Protein AF-0000000083920169 (afdb_homodimer)

Nearest PDB structures (foldseek):
  3w03-assembly1_B  TM=8.739E-01  e=5.367E-19  Homo sapiens
  2qm4-assembly1_A  TM=8.539E-01  e=1.440E-18  Homo sapiens
  3sr2-assembly5_G  TM=8.152E-01  e=1.058E-16  Homo sapiens
  7lt3-assembly1_H  TM=7.538E-01  e=5.269E-17  Homo sapiens
  8ezb-assembly1_I  TM=7.213E-01  e=1.964E-17  Homo sapiens

Secondary structure (DSSP, 8-state):
-HHHHHHHHHHTSPPEEEEETTEEEEEEEEE-SS-EEEEEE-SS-EEEEEE-HHHHHHHHHHH-TT----HHHHHHHHHHHHHHHHSS--S---TT-EEEEEE-TTS-EEEEEEEEETTEEEEEEEEEEEPPHHHHIIIIIHHHHHHHHHHHHHHHHHHHHHHHHHHHHHHHHHTT---SSGGG------HHHHHHHHHHHHHHSTT---HHHHT---S------/-HHHHHHHHHHTSPPEEEEETTEEEEEEEEE-SS-EEEEEE-SS-EEEEEE-HHHHHHHHHHH-TT----HHHHHHHHHHHHHHHHSS--S---TT-EEEEEE-TTS-EEEEEEEEETTEEEEEEEEEEEPPHHHHIIIIIHHHHHHHHHHHHHHHHHHHHHHHHHHHHHHHHHTT---SSGGG------HH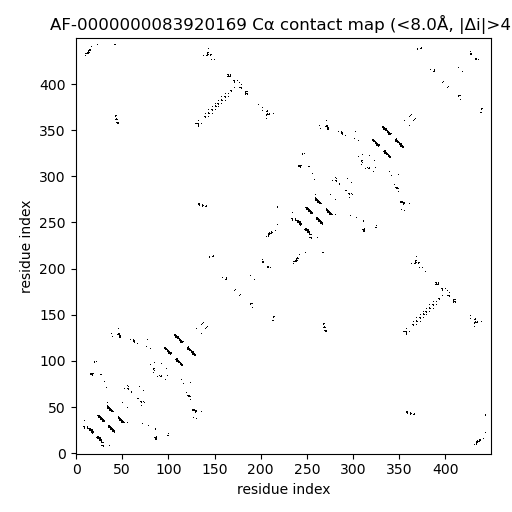HHHHHHHHHHHHSTT---HHHHT---S------

Organism: Seriola dumerili (NCBI:txid41447)

Radius of gyration: 27.55 Å; Cα contacts (8 Å, |Δi|>4): 681; chains: 2; bounding box: 79×79×53 Å

InterPro domains:
  IPR015381 XLF-like, N-terminal [PF09302] (14-129)
  IPR038051 XRCC4-like, N-terminal domain superfamily [G3DSA:2.170.210.10] (5-144)
  IPR052287 Non-homologous end-joining factor [PTHR32235] (10-206)
  IPR053829 XLF-like, coiled-coil region [PF21928] (134-180)

Foldseek 3Di:
DVVVVVLVQQQPWDWAWAAAQNDIWTKTKGDDQQKIKIWIDPPVFIWIDIDGQVRQVVQQCVQPVPDDDHSNLLRVVVCVQCCCRNRNDPPPSPPFKHKHWDQDPVRWIKIKIWGDDPRHIGIDMDTIDTDDPVSCCSRPVVVVLVVLLVVVVVVVVVLVVLQVVLVVVVVCVVVPHDDPDPVPDDDRDDPVVVVVVVVVVQVPPPPRPPPVSSVDDDPDPPPPD/DVVVVVLVQQQPWDWAWAAAPNDIWTKTKGDDQQKIKIWIDPPVFIWIDIDGQVRQVVQQCVQPVPDDDHSNLLRVVVCVQCVCRNRNPPPPSPPFKHKHWDQDPVRWIKIKIWGDDPRHIGIDMDTIDTDDPVSCCVRPVVVVLVVLLVVVVVVVVVLVVLQVVLVVVVVCVVVPHDDPDPVPDDDRDDPVVVVVVVVVVQVPPPPRPPPVSSVDDDPDPPPPD

Sequence (450 aa):
MVILQQGALLDSRPWLPVSISGCRLLAKIWFGDSAYHILLTDMTCVWEERMDSAAIQSRAQELNRRLRAPVKAFFSHLCAVVQPCLSGGGERADDEAQISLTRQEDGDISMRLKSELAGLPFYWEFHCTPASVTLVCAQLVRPLLAMSRLLQRQVEQLGGLLVRKDAEIQDYRENGATLSRERLQTDVFEEQTYREDFMAKVRGQQHTHTPQLCFYRPLCSIPDRMVILQQGALLDSRPWLPVSISGCRLLAKIWFGDSAYHILLTDMTCVWEERMDSAAIQSRAQELNRRLRAPVKAFFSHLCAVVQPCLSGGGERADDEAQISLTRQEDGDISMRLKSELAGLPFYWEFHCTPASVTLVCAQLVRPLLAMSRLLQRQVEQLGGLLVRKDAEIQDYRENGATLSRERLQTDVFEEQTYREDFMAKVRGQQHTHTPQLCFYRPLCSIPDR

pLDDT: mean 85.24, std 17.62, range [20.8, 98.12]

Structure (mmCIF, N/CA/C/O backbone):
data_AF-0000000083920169-model_v1
#
loop_
_entity.id
_entity.type
_entity.pdbx_description
1 polymer 'Non-homologous end-joining factor 1'
#
loop_
_atom_site.group_PDB
_atom_site.id
_atom_site.type_symbol
_atom_site.label_atom_id
_atom_site.label_alt_id
_atom_site.label_comp_id
_atom_site.label_asym_id
_atom_site.label_entity_id
_atom_site.label_seq_id
_atom_site.pdbx_PDB_ins_code
_atom_site.Cartn_x
_atom_site.Cartn_y
_atom_site.Cartn_z
_atom_site.occupancy
_atom_site.B_iso_or_equiv
_atom_site.auth_seq_id
_atom_site.auth_comp_id
_atom_site.auth_asym_id
_atom_site.auth_atom_id
_atom_site.pdbx_PDB_model_num
ATOM 1 N N . MET A 1 1 ? 8.664 19.703 -8.305 1 30.56 1 MET A N 1
ATOM 2 C CA . MET A 1 1 ? 9.477 18.969 -9.281 1 30.56 1 MET A CA 1
ATOM 3 C C . MET A 1 1 ? 10.57 18.172 -8.586 1 30.56 1 MET A C 1
ATOM 5 O O . MET A 1 1 ? 10.875 17.047 -8.984 1 30.56 1 MET A O 1
ATOM 9 N N . VAL A 1 2 ? 11.242 18.844 -7.523 1 34.78 2 VAL A N 1
ATOM 10 C CA . VAL A 1 2 ? 12.383 18.297 -6.801 1 34.78 2 VAL A CA 1
ATOM 11 C C . VAL A 1 2 ? 11.961 17.062 -6.016 1 34.78 2 VAL A C 1
ATOM 13 O O . VAL A 1 2 ? 12.758 16.125 -5.824 1 34.78 2 VAL A O 1
ATOM 16 N N . ILE A 1 3 ? 10.711 17.062 -5.496 1 39.69 3 ILE A N 1
ATOM 17 C CA . ILE A 1 3 ? 10.234 16.031 -4.586 1 39.69 3 ILE A CA 1
ATOM 18 C C . ILE A 1 3 ? 10.039 14.719 -5.344 1 39.69 3 ILE A C 1
ATOM 20 O O . ILE A 1 3 ? 10.375 13.641 -4.84 1 39.69 3 ILE A O 1
ATOM 24 N N . LEU A 1 4 ? 9.469 14.891 -6.59 1 42.78 4 LEU A N 1
ATOM 25 C CA . LEU A 1 4 ? 9.172 13.727 -7.41 1 42.78 4 LEU A CA 1
ATOM 26 C C . LEU A 1 4 ? 10.445 12.969 -7.766 1 42.78 4 LEU A C 1
ATOM 28 O O . LEU A 1 4 ? 10.438 11.734 -7.828 1 42.78 4 LEU A O 1
ATOM 32 N N . GLN A 1 5 ? 11.508 13.789 -8.055 1 45.69 5 GLN A N 1
ATOM 33 C CA . GLN A 1 5 ? 12.75 13.211 -8.539 1 45.69 5 GLN A CA 1
ATOM 34 C C . GLN A 1 5 ? 13.422 12.359 -7.461 1 45.69 5 GLN A C 1
ATOM 36 O O . GLN A 1 5 ? 14.016 11.328 -7.762 1 45.69 5 GLN A O 1
ATOM 41 N N . GLN A 1 6 ? 13.445 12.898 -6.301 1 51.97 6 GLN A N 1
ATOM 42 C CA . GLN A 1 6 ? 14.289 12.32 -5.266 1 51.97 6 GLN A CA 1
ATOM 43 C C . GLN A 1 6 ? 13.703 11.008 -4.75 1 51.97 6 GLN A C 1
ATOM 45 O O . GLN A 1 6 ? 14.438 10.094 -4.387 1 51.97 6 GLN A O 1
ATOM 50 N N . GLY A 1 7 ? 12.367 10.828 -4.887 1 61.62 7 GLY A N 1
ATOM 51 C CA . GLY A 1 7 ? 11.812 9.516 -4.609 1 61.62 7 GLY A CA 1
ATOM 52 C C . GLY A 1 7 ? 12.234 8.461 -5.621 1 61.62 7 GLY A C 1
ATOM 53 O O . GLY A 1 7 ? 12.289 7.273 -5.301 1 61.62 7 GLY A O 1
ATOM 54 N N . ALA A 1 8 ? 12.734 9.062 -6.715 1 70.12 8 ALA A N 1
ATOM 55 C CA . ALA A 1 8 ? 13.102 8.18 -7.82 1 70.12 8 ALA A CA 1
ATOM 56 C C . ALA A 1 8 ? 14.375 7.402 -7.5 1 70.12 8 ALA A C 1
ATOM 58 O O . ALA A 1 8 ? 14.531 6.246 -7.902 1 70.12 8 ALA A O 1
ATOM 59 N N . LEU A 1 9 ? 15.242 8.055 -6.672 1 79.81 9 LEU A N 1
ATOM 60 C CA . LEU A 1 9 ? 16.5 7.41 -6.336 1 79.81 9 LEU A CA 1
ATOM 61 C C . LEU A 1 9 ? 16.266 6.191 -5.449 1 79.81 9 LEU A C 1
ATOM 63 O O . LEU A 1 9 ? 17 5.199 -5.543 1 79.81 9 LEU A O 1
ATOM 67 N N . LEU A 1 10 ? 15.258 6.277 -4.668 1 87.19 10 LEU A N 1
ATOM 68 C CA . LEU A 1 10 ? 14.93 5.188 -3.758 1 87.19 10 LEU A CA 1
ATOM 69 C C . LEU A 1 10 ? 14.211 4.059 -4.492 1 87.19 10 LEU A C 1
ATOM 71 O O . LEU A 1 10 ? 14.156 2.93 -4.004 1 87.19 10 LEU A O 1
ATOM 75 N N . ASP A 1 11 ? 13.672 4.375 -5.691 1 82.69 11 ASP A N 1
ATOM 76 C CA . ASP A 1 11 ? 12.828 3.434 -6.422 1 82.69 11 ASP A CA 1
ATOM 77 C C . ASP A 1 11 ? 13.609 2.172 -6.793 1 82.69 11 ASP A C 1
ATOM 79 O O . ASP A 1 11 ? 13.039 1.078 -6.84 1 82.69 11 ASP A O 1
ATOM 83 N N . SER A 1 12 ? 14.891 2.316 -6.977 1 80.06 12 SER A N 1
ATOM 84 C CA . SER A 1 12 ? 15.688 1.185 -7.441 1 80.06 12 SER A CA 1
ATOM 85 C C . SER A 1 12 ? 16.25 0.38 -6.27 1 80.06 12 SER A C 1
ATOM 87 O O . SER A 1 12 ? 16.891 -0.645 -6.469 1 80.06 12 SER A O 1
ATOM 89 N N . ARG A 1 13 ? 16 0.855 -5.109 1 84.94 13 ARG A N 1
ATOM 90 C CA . ARG A 1 13 ? 16.531 0.176 -3.93 1 84.94 13 ARG A CA 1
ATOM 91 C C . ARG A 1 13 ? 15.469 -0.708 -3.287 1 84.94 13 ARG A C 1
ATOM 93 O O . ARG A 1 13 ? 14.297 -0.331 -3.221 1 84.94 13 ARG A O 1
ATOM 100 N N . PRO A 1 14 ? 15.867 -1.904 -2.836 1 84.81 14 PRO A N 1
ATOM 101 C CA . PRO A 1 14 ? 14.914 -2.807 -2.193 1 84.81 14 PRO A CA 1
ATOM 102 C C . PRO A 1 14 ? 14.664 -2.459 -0.727 1 84.81 14 PRO A C 1
ATOM 104 O O . PRO A 1 14 ? 15.492 -1.794 -0.099 1 84.81 14 PRO A O 1
ATOM 107 N N . TRP A 1 15 ? 13.484 -2.842 -0.281 1 89.31 15 TRP A N 1
ATOM 108 C CA . TRP A 1 15 ? 13.258 -2.84 1.16 1 89.31 15 TRP A CA 1
ATOM 109 C C . TRP A 1 15 ? 13.969 -4.008 1.828 1 89.31 15 TRP A C 1
ATOM 111 O O . TRP A 1 15 ? 13.852 -5.156 1.387 1 89.31 15 TRP A O 1
ATOM 121 N N . LEU A 1 16 ? 14.703 -3.756 2.848 1 87.88 16 LEU A N 1
ATOM 122 C CA . LEU A 1 16 ? 15.422 -4.801 3.564 1 87.88 16 LEU A CA 1
ATOM 123 C C . LEU A 1 16 ? 15.016 -4.832 5.035 1 87.88 16 LEU A C 1
ATOM 125 O O . LEU A 1 16 ? 14.836 -3.781 5.652 1 87.88 16 LEU A O 1
ATOM 129 N N . PRO A 1 17 ? 14.859 -6.039 5.52 1 88.44 17 PRO A N 1
ATOM 130 C CA . PRO A 1 17 ? 14.555 -6.141 6.949 1 88.44 17 PRO A CA 1
ATOM 131 C C . PRO A 1 17 ? 15.719 -5.699 7.832 1 88.44 17 PRO A C 1
ATOM 133 O O . PRO A 1 17 ? 16.875 -6.008 7.535 1 88.44 17 PRO A O 1
ATOM 136 N N . VAL A 1 18 ? 15.375 -4.965 8.828 1 88 18 VAL A N 1
ATOM 137 C CA . VAL A 1 18 ? 16.391 -4.516 9.781 1 88 18 VAL A CA 1
ATOM 138 C C . VAL A 1 18 ? 15.875 -4.703 11.211 1 88 18 VAL A C 1
ATOM 140 O O . VAL A 1 18 ? 14.695 -4.484 11.484 1 88 18 VAL A O 1
ATOM 143 N N . SER A 1 19 ? 16.734 -5.211 12.039 1 88.19 19 SER A N 1
ATOM 144 C CA . SER A 1 19 ? 16.438 -5.344 13.461 1 88.19 19 SER A CA 1
ATOM 145 C C . SER A 1 19 ? 17.422 -4.555 14.305 1 88.19 19 SER A C 1
ATOM 147 O O . SER A 1 19 ? 18.594 -4.93 14.406 1 88.19 19 SER A O 1
ATOM 149 N N . ILE A 1 20 ? 16.984 -3.459 14.836 1 88.81 20 ILE A N 1
ATOM 150 C CA . ILE A 1 20 ? 17.828 -2.578 15.641 1 88.81 20 ILE A CA 1
ATOM 151 C C . ILE A 1 20 ? 17.156 -2.326 17 1 88.81 20 ILE A C 1
ATOM 153 O O . ILE A 1 20 ? 16 -1.906 17.062 1 88.81 20 ILE A O 1
ATOM 157 N N . SER A 1 21 ? 17.938 -2.611 18.109 1 89.44 21 SER A N 1
ATOM 158 C CA . SER A 1 21 ? 17.453 -2.373 19.469 1 89.44 21 SER A CA 1
ATOM 159 C C . SER A 1 21 ? 16.125 -3.082 19.719 1 89.44 21 SER A C 1
ATOM 161 O O . SER A 1 21 ? 15.219 -2.514 20.312 1 89.44 21 SER A O 1
ATOM 163 N N . GLY A 1 22 ? 15.945 -4.238 19.109 1 84.62 22 GLY A N 1
ATOM 164 C CA . GLY A 1 22 ? 14.742 -5.023 19.312 1 84.62 22 GLY A CA 1
ATOM 165 C C . GLY A 1 22 ? 13.586 -4.582 18.422 1 84.62 22 GLY A C 1
ATOM 166 O O . GLY A 1 22 ? 12.492 -5.137 18.5 1 84.62 22 GLY A O 1
ATOM 167 N N . CYS A 1 23 ? 13.844 -3.57 17.641 1 86.62 23 CYS A N 1
ATOM 168 C CA . CYS A 1 23 ? 12.805 -3.086 16.734 1 86.62 23 CYS A CA 1
ATOM 169 C C . CYS A 1 23 ? 12.945 -3.715 15.359 1 86.62 23 CYS A C 1
ATOM 171 O O . CYS A 1 23 ? 14.031 -3.688 14.773 1 86.62 23 CYS A O 1
ATOM 173 N N . ARG A 1 24 ? 11.875 -4.262 14.93 1 87.88 24 ARG A N 1
ATOM 174 C CA . ARG A 1 24 ? 11.859 -4.832 13.586 1 87.88 24 ARG A CA 1
ATOM 175 C C . ARG A 1 24 ? 11.266 -3.85 12.578 1 87.88 24 ARG A C 1
ATOM 177 O O . ARG A 1 24 ? 10.102 -3.457 12.703 1 87.88 24 ARG A O 1
ATOM 184 N N . LEU A 1 25 ? 12.094 -3.494 11.586 1 91.31 25 LEU A N 1
ATOM 185 C CA . LEU A 1 25 ? 11.695 -2.514 10.578 1 91.31 25 LEU A CA 1
ATOM 186 C C . LEU A 1 25 ? 12.148 -2.949 9.188 1 91.31 25 LEU A C 1
ATOM 188 O O . LEU A 1 25 ? 12.898 -3.914 9.047 1 91.31 25 LEU A O 1
ATOM 192 N N . LEU A 1 26 ? 11.531 -2.322 8.227 1 91.69 26 LEU A N 1
ATOM 193 C CA . LEU A 1 26 ? 12.094 -2.334 6.879 1 91.69 26 LEU A CA 1
ATOM 194 C C . LEU A 1 26 ? 12.82 -1.026 6.578 1 91.69 26 LEU A C 1
ATOM 196 O O . LEU A 1 26 ? 12.359 0.047 6.98 1 91.69 26 LEU A O 1
ATOM 200 N N . ALA A 1 27 ? 13.93 -1.192 5.883 1 92.38 27 ALA A N 1
ATOM 201 C CA . ALA A 1 27 ? 14.703 -0.008 5.527 1 92.38 27 ALA A CA 1
ATOM 202 C C . ALA A 1 27 ? 15.078 -0.018 4.047 1 92.38 27 ALA A C 1
ATOM 204 O O . ALA A 1 27 ? 15.273 -1.083 3.457 1 92.38 27 ALA A O 1
ATOM 205 N N . LYS A 1 28 ? 15.031 1.109 3.541 1 90.94 28 LYS A N 1
ATOM 206 C CA . LYS A 1 28 ? 15.531 1.391 2.197 1 90.94 28 LYS A CA 1
ATOM 207 C C . LYS A 1 28 ? 16.438 2.617 2.189 1 90.94 28 LYS A C 1
ATOM 209 O O . LYS A 1 28 ? 16.109 3.639 2.799 1 90.94 28 LYS A O 1
ATOM 214 N N . ILE A 1 29 ? 17.688 2.418 1.521 1 92.31 29 ILE A N 1
ATOM 215 C CA . ILE A 1 29 ? 18.594 3.551 1.599 1 92.31 29 ILE A CA 1
ATOM 216 C C . ILE A 1 29 ? 19.297 3.742 0.255 1 92.31 29 ILE A C 1
ATOM 218 O O . ILE A 1 29 ? 19.688 2.77 -0.396 1 92.31 29 ILE A O 1
ATOM 222 N N . TRP A 1 30 ? 19.453 4.969 -0.125 1 92.75 30 TRP A N 1
ATOM 223 C CA . TRP A 1 30 ? 20.234 5.375 -1.281 1 92.75 30 TRP A CA 1
ATOM 224 C C . TRP A 1 30 ? 21.406 6.262 -0.856 1 92.75 30 TRP A C 1
ATOM 226 O O . TRP A 1 30 ? 21.234 7.211 -0.092 1 92.75 30 TRP A O 1
ATOM 236 N N . PHE A 1 31 ? 22.625 5.828 -1.361 1 93 31 PHE A N 1
ATOM 237 C CA . PHE A 1 31 ? 23.812 6.641 -1.141 1 93 31 PHE A CA 1
ATOM 238 C C . PHE A 1 31 ? 24.312 7.25 -2.447 1 93 31 PHE A C 1
ATOM 240 O O . PHE A 1 31 ? 24.484 6.539 -3.439 1 93 31 PHE A O 1
ATOM 247 N N . GLY A 1 32 ? 24.453 8.492 -2.41 1 92.25 32 GLY A N 1
ATOM 248 C CA . GLY A 1 32 ? 25.078 9.18 -3.52 1 92.25 32 GLY A CA 1
ATOM 249 C C . GLY A 1 32 ? 26.516 9.602 -3.215 1 92.25 32 GLY A C 1
ATOM 250 O O . GLY A 1 32 ? 27.234 8.914 -2.492 1 92.25 32 GLY A O 1
ATOM 251 N N . ASP A 1 33 ? 27.141 10.656 -3.902 1 91.31 33 ASP A N 1
ATOM 252 C CA . ASP A 1 33 ? 28.516 11.109 -3.668 1 91.31 33 ASP A CA 1
ATOM 253 C C . ASP A 1 33 ? 28.672 11.695 -2.268 1 91.31 33 ASP A C 1
ATOM 255 O O . ASP A 1 33 ? 29.578 11.336 -1.531 1 91.31 33 ASP A O 1
ATOM 259 N N . SER A 1 34 ? 27.859 12.289 -1.639 1 95 34 SER A N 1
ATOM 260 C CA . SER A 1 34 ? 27.797 12.828 -0.283 1 95 34 SER A CA 1
ATOM 261 C C . SER A 1 34 ? 26.375 13.234 0.084 1 95 34 SER A C 1
ATOM 263 O O . SER A 1 34 ? 26.141 14.352 0.556 1 95 34 SER A O 1
ATOM 265 N N . ALA A 1 35 ? 25.578 12.391 -0.205 1 96.25 35 ALA A N 1
ATOM 266 C CA . ALA A 1 35 ? 24.156 12.531 0.091 1 96.25 35 ALA A CA 1
ATOM 267 C C . ALA A 1 35 ? 23.5 11.172 0.33 1 96.25 35 ALA A C 1
ATOM 269 O O . ALA A 1 35 ? 23.969 10.156 -0.187 1 96.25 35 ALA A O 1
ATOM 270 N N . TYR A 1 36 ? 22.531 11.227 1.136 1 95.62 36 TYR A N 1
ATOM 271 C CA . TYR A 1 36 ? 21.812 9.977 1.272 1 95.62 36 TYR A CA 1
ATOM 272 C C . TYR A 1 36 ? 20.328 10.227 1.502 1 95.62 36 TYR A C 1
ATOM 274 O O . TYR A 1 36 ? 19.922 11.352 1.811 1 95.62 36 TYR A O 1
ATOM 282 N N . HIS A 1 37 ? 19.547 9.219 1.219 1 95.56 37 HIS A N 1
ATOM 283 C CA . HIS A 1 37 ? 18.109 9.164 1.475 1 95.56 37 HIS A CA 1
ATOM 284 C C . HIS A 1 37 ? 17.719 7.828 2.096 1 95.56 37 HIS A C 1
ATOM 286 O O . HIS A 1 37 ? 17.922 6.77 1.494 1 95.56 37 HIS A O 1
ATOM 292 N N . ILE A 1 38 ? 17.281 7.914 3.332 1 95.44 38 ILE A N 1
ATOM 293 C CA . ILE A 1 38 ? 16.906 6.68 4.02 1 95.44 38 ILE A CA 1
ATOM 294 C C . ILE A 1 38 ? 15.414 6.691 4.34 1 95.44 38 ILE A C 1
ATOM 296 O O . ILE A 1 38 ? 14.859 7.73 4.707 1 95.44 38 ILE A O 1
ATOM 300 N N . LEU A 1 39 ? 14.766 5.582 4.125 1 95.19 39 LEU A N 1
ATOM 301 C CA . LEU A 1 39 ? 13.359 5.355 4.465 1 95.19 39 LEU A CA 1
ATOM 302 C C . LEU A 1 39 ? 13.219 4.168 5.41 1 95.19 39 LEU A C 1
ATOM 304 O O . LEU A 1 39 ? 13.867 3.137 5.223 1 95.19 39 LEU A O 1
ATOM 308 N N . LEU A 1 40 ? 12.43 4.34 6.445 1 95 40 LEU A N 1
ATOM 309 C CA . LEU A 1 40 ? 12.156 3.301 7.43 1 95 40 LEU A CA 1
ATOM 310 C C . LEU A 1 40 ? 10.656 3.084 7.586 1 95 40 LEU A C 1
ATOM 312 O O . LEU A 1 40 ? 9.875 4.035 7.508 1 95 40 LEU A O 1
ATOM 316 N N . THR A 1 41 ? 10.242 1.807 7.816 1 94.5 41 THR A N 1
ATOM 317 C CA . THR A 1 41 ? 8.828 1.584 8.094 1 94.5 41 THR A CA 1
ATOM 318 C C . THR A 1 41 ? 8.633 0.346 8.961 1 94.5 41 THR A C 1
ATOM 320 O O . THR A 1 41 ? 9.336 -0.654 8.797 1 94.5 41 THR A O 1
ATOM 323 N N . ASP A 1 42 ? 7.789 0.459 9.875 1 91.62 42 ASP A N 1
ATOM 324 C CA . ASP A 1 42 ? 7.285 -0.705 10.602 1 91.62 42 ASP A CA 1
ATOM 325 C C . ASP A 1 42 ? 5.883 -1.08 10.133 1 91.62 42 ASP A C 1
ATOM 327 O O . ASP A 1 42 ? 5.184 -1.849 10.797 1 91.62 42 ASP A O 1
ATOM 331 N N . MET A 1 43 ? 5.398 -0.466 9.141 1 90.38 43 MET A N 1
ATOM 332 C CA . MET A 1 43 ? 4.113 -0.668 8.469 1 90.38 43 MET A CA 1
ATOM 333 C C . MET A 1 43 ? 3.004 0.092 9.18 1 90.38 43 MET A C 1
ATOM 335 O O . MET A 1 43 ? 1.877 0.163 8.688 1 90.38 43 MET A O 1
ATOM 339 N N . THR A 1 44 ? 3.244 0.661 10.273 1 92.56 44 THR A N 1
ATOM 340 C CA . THR A 1 44 ? 2.309 1.554 10.945 1 92.56 44 THR A CA 1
ATOM 341 C C . THR A 1 44 ? 2.555 3.004 10.539 1 92.56 44 THR A C 1
ATOM 343 O O . THR A 1 44 ? 1.608 3.777 10.375 1 92.56 44 THR A O 1
ATOM 346 N N . CYS A 1 45 ? 3.787 3.279 10.391 1 95.19 45 CYS A N 1
ATOM 347 C CA . CYS A 1 45 ? 4.227 4.586 9.906 1 95.19 45 CYS A CA 1
ATOM 348 C C . CYS A 1 45 ? 5.473 4.457 9.039 1 95.19 45 CYS A C 1
ATOM 350 O O . CYS A 1 45 ? 6.055 3.375 8.938 1 95.19 45 CYS A O 1
ATOM 352 N N . VAL A 1 46 ? 5.801 5.539 8.359 1 96.56 46 VAL A N 1
ATOM 353 C CA . VAL A 1 46 ? 6.977 5.602 7.504 1 96.56 46 VAL A CA 1
ATOM 354 C C . VAL A 1 46 ? 7.793 6.852 7.84 1 96.56 46 VAL A C 1
ATOM 356 O O . VAL A 1 46 ? 7.242 7.945 7.957 1 96.56 46 VAL A O 1
ATOM 359 N N . TRP A 1 47 ? 9.062 6.641 8.008 1 97.75 47 TRP A N 1
ATOM 360 C CA . TRP A 1 47 ? 9.938 7.758 8.328 1 97.75 47 TRP A CA 1
ATOM 361 C C . TRP A 1 47 ? 11.008 7.938 7.25 1 97.75 47 TRP A C 1
ATOM 363 O O . TRP A 1 47 ? 11.328 6.996 6.52 1 97.75 47 TRP A O 1
ATOM 373 N N . GLU A 1 48 ? 11.5 9.164 7.219 1 97 48 GLU A N 1
ATOM 374 C CA . GLU A 1 48 ? 12.516 9.438 6.203 1 97 48 GLU A CA 1
ATOM 375 C C . GLU A 1 48 ? 13.539 10.453 6.699 1 97 48 GLU A C 1
ATOM 377 O O . GLU A 1 48 ? 13.258 11.234 7.613 1 97 48 GLU A O 1
ATOM 382 N N . GLU A 1 49 ? 14.688 10.383 6.188 1 97.56 49 GLU A N 1
ATOM 383 C CA . GLU A 1 49 ? 15.68 11.453 6.277 1 97.56 49 GLU A CA 1
ATOM 384 C C . GLU A 1 49 ? 16.453 11.602 4.973 1 97.56 49 GLU A C 1
ATOM 386 O O . GLU A 1 49 ? 16.891 10.609 4.387 1 97.56 49 GLU A O 1
ATOM 391 N N . ARG A 1 50 ? 16.594 12.797 4.609 1 96.25 50 ARG A N 1
ATOM 392 C CA . ARG A 1 50 ? 17.391 13.141 3.445 1 96.25 50 ARG A CA 1
ATOM 393 C C . ARG A 1 50 ? 18.484 14.148 3.814 1 96.25 50 ARG A C 1
ATOM 395 O O . ARG A 1 50 ? 18.219 15.125 4.523 1 96.25 50 ARG A O 1
ATOM 402 N N . MET A 1 51 ? 19.672 13.852 3.373 1 96.75 51 MET A N 1
ATOM 403 C CA . MET A 1 51 ? 20.781 14.734 3.682 1 96.75 51 MET A CA 1
ATOM 404 C C . MET A 1 51 ? 21.609 15.016 2.436 1 96.75 51 MET A C 1
ATOM 406 O O . MET A 1 51 ? 21.844 14.117 1.618 1 96.75 51 MET A O 1
ATOM 410 N N . ASP A 1 52 ? 21.984 16.266 2.307 1 96.19 52 ASP A N 1
ATOM 411 C CA . ASP A 1 52 ? 22.922 16.641 1.261 1 96.19 52 ASP A CA 1
ATOM 412 C C . ASP A 1 52 ? 24.312 16.891 1.844 1 96.19 52 ASP A C 1
ATOM 414 O O . ASP A 1 52 ? 24.516 16.766 3.053 1 96.19 52 ASP A O 1
ATOM 418 N N . SER A 1 53 ? 25.203 17.281 1.013 1 96.81 53 SER A N 1
ATOM 419 C CA . SER A 1 53 ? 26.609 17.406 1.395 1 96.81 53 SER A CA 1
ATOM 420 C C . SER A 1 53 ? 26.781 18.438 2.504 1 96.81 53 SER A C 1
ATOM 422 O O . SER A 1 53 ? 27.516 18.203 3.469 1 96.81 53 SER A O 1
ATOM 424 N N . ALA A 1 54 ? 26.172 19.531 2.381 1 97 54 ALA A N 1
ATOM 425 C CA . ALA A 1 54 ? 26.297 20.609 3.371 1 97 54 ALA A CA 1
ATOM 426 C C . ALA A 1 54 ? 25.766 20.156 4.727 1 97 54 ALA A C 1
ATOM 428 O O . ALA A 1 54 ? 26.391 20.391 5.762 1 97 54 ALA A O 1
ATOM 429 N N . ALA A 1 55 ? 24.609 19.562 4.695 1 97.5 55 ALA A N 1
ATOM 430 C CA . ALA A 1 55 ? 23.984 19.094 5.93 1 97.5 55 ALA A CA 1
ATOM 431 C C . ALA A 1 55 ? 24.828 18 6.578 1 97.5 55 ALA A C 1
ATOM 433 O O . ALA A 1 55 ? 24.953 17.953 7.805 1 97.5 55 ALA A O 1
ATOM 434 N N . ILE A 1 56 ? 25.375 17.109 5.777 1 97.44 56 ILE A N 1
ATOM 435 C CA . ILE A 1 56 ? 26.219 16.031 6.281 1 97.44 56 ILE A CA 1
ATOM 436 C C . ILE A 1 56 ? 27.469 16.609 6.941 1 97.44 56 ILE A C 1
ATOM 438 O O . ILE A 1 56 ? 27.859 16.188 8.031 1 97.44 56 ILE A O 1
ATOM 442 N N . GLN A 1 57 ? 28.094 17.531 6.305 1 95.69 57 GLN A N 1
ATOM 443 C CA . GLN A 1 57 ? 29.297 18.172 6.855 1 95.69 57 GLN A CA 1
ATOM 444 C C . GLN A 1 57 ? 29 18.828 8.195 1 95.69 57 GLN A C 1
ATOM 446 O O . GLN A 1 57 ? 29.75 18.656 9.156 1 95.69 57 GLN A O 1
ATOM 451 N N . SER A 1 58 ? 27.906 19.594 8.234 1 96.75 58 SER A N 1
ATOM 452 C CA . SER A 1 58 ? 27.531 20.297 9.453 1 96.75 58 SER A CA 1
ATOM 453 C C . SER A 1 58 ? 27.281 19.328 10.602 1 96.75 58 SER A C 1
ATOM 455 O O . SER A 1 58 ? 27.797 19.516 11.703 1 96.75 58 SER A O 1
ATOM 457 N N . ARG A 1 59 ? 26.547 18.25 10.336 1 97.44 59 ARG A N 1
ATOM 458 C CA . ARG A 1 59 ? 26.234 17.281 11.383 1 97.44 59 ARG A CA 1
ATOM 459 C C . ARG A 1 59 ? 27.484 16.5 11.797 1 97.44 59 ARG A C 1
ATOM 461 O O . ARG A 1 59 ? 27.672 16.219 12.984 1 97.44 59 ARG A O 1
ATOM 468 N N . ALA A 1 60 ? 28.281 16.109 10.859 1 95.31 60 ALA A N 1
ATOM 469 C CA . ALA A 1 60 ? 29.516 15.383 11.164 1 95.31 60 ALA A CA 1
ATOM 470 C C . ALA A 1 60 ? 30.406 16.203 12.109 1 95.31 60 ALA A C 1
ATOM 472 O O . ALA A 1 60 ? 30.953 15.656 13.07 1 95.31 60 ALA A O 1
ATOM 473 N N . GLN A 1 61 ? 30.484 17.438 11.812 1 94.25 61 GLN A N 1
ATOM 474 C CA . GLN A 1 61 ? 31.328 18.297 12.633 1 94.25 61 GLN A CA 1
ATOM 475 C C . GLN A 1 61 ? 30.719 18.5 14.016 1 94.25 61 GLN A C 1
ATOM 477 O O . GLN A 1 61 ? 31.438 18.531 15.023 1 94.25 61 GLN A O 1
ATOM 482 N N . GLU A 1 62 ? 29.469 18.688 14.117 1 96.25 62 GLU A N 1
ATOM 483 C CA . GLU A 1 62 ? 28.781 18.891 15.383 1 96.25 62 GLU A CA 1
ATOM 484 C C . GLU A 1 62 ? 28.922 17.656 16.281 1 96.25 62 GLU A C 1
ATOM 486 O O . GLU A 1 62 ? 29.141 17.797 17.484 1 96.25 62 GLU A O 1
ATOM 491 N N . LEU A 1 63 ? 28.781 16.453 15.719 1 96.88 63 LEU A N 1
ATOM 492 C CA . LEU A 1 63 ? 28.781 15.203 16.484 1 96.88 63 LEU A CA 1
ATOM 493 C C . LEU A 1 63 ? 30.203 14.75 16.766 1 96.88 63 LEU A C 1
ATOM 495 O O . LEU A 1 63 ? 30.438 13.945 17.656 1 96.88 63 LEU A O 1
ATOM 499 N N . ASN A 1 64 ? 31.141 15.195 15.859 1 95.62 64 ASN A N 1
ATOM 500 C CA . ASN A 1 64 ? 32.531 14.781 15.961 1 95.62 64 ASN A CA 1
ATOM 501 C C . ASN A 1 64 ? 33.469 15.984 15.977 1 95.62 64 ASN A C 1
ATOM 503 O O . ASN A 1 64 ? 34.281 16.156 15.062 1 95.62 64 ASN A O 1
ATOM 507 N N . ARG A 1 65 ? 33.531 16.656 17.016 1 92.94 65 ARG A N 1
ATOM 508 C CA . ARG A 1 65 ? 34.25 17.922 17.109 1 92.94 65 ARG A CA 1
ATOM 509 C C . ARG A 1 65 ? 35.75 17.719 17.016 1 92.94 65 ARG A C 1
ATOM 511 O O . ARG A 1 65 ? 36.469 18.594 16.531 1 92.94 65 ARG A O 1
ATOM 518 N N . ARG A 1 66 ? 36.25 16.609 17.422 1 92.62 66 ARG A N 1
ATOM 519 C CA . ARG A 1 66 ? 37.688 16.328 17.438 1 92.62 66 ARG A CA 1
ATOM 520 C C . ARG A 1 66 ? 38.156 15.836 16.078 1 92.62 66 ARG A C 1
ATOM 522 O O . ARG A 1 66 ? 39.375 15.766 15.836 1 92.62 66 ARG A O 1
ATOM 529 N N . LEU A 1 67 ? 37.281 15.477 15.211 1 91.31 67 LEU A N 1
ATOM 530 C CA . LEU A 1 67 ? 37.625 14.945 13.891 1 91.31 67 LEU A CA 1
ATOM 531 C C . LEU A 1 67 ? 37.562 16.047 12.828 1 91.31 67 LEU A C 1
ATOM 533 O O . LEU A 1 67 ? 36.594 16.812 12.797 1 91.31 67 LEU A O 1
ATOM 537 N N . ARG A 1 68 ? 38.656 16.234 12.102 1 89.25 68 ARG A N 1
ATOM 538 C CA . ARG A 1 68 ? 38.625 17.141 10.953 1 89.25 68 ARG A CA 1
ATOM 539 C C . ARG A 1 68 ? 38.906 16.375 9.656 1 89.25 68 ARG A C 1
ATOM 541 O O . ARG A 1 68 ? 39.938 15.695 9.539 1 89.25 68 ARG A O 1
ATOM 548 N N . ALA A 1 69 ? 38.031 16.438 8.836 1 89.5 69 ALA A N 1
ATOM 549 C CA . ALA A 1 69 ? 38.125 15.773 7.543 1 89.5 69 ALA A CA 1
ATOM 550 C C . ALA A 1 69 ? 37.156 16.359 6.531 1 89.5 69 ALA A C 1
ATOM 552 O O . ALA A 1 69 ? 36.156 16.969 6.914 1 89.5 69 ALA A O 1
ATOM 553 N N . PRO A 1 70 ? 37.469 16.219 5.285 1 92.19 70 PRO A N 1
ATOM 554 C CA . PRO A 1 70 ? 36.5 16.609 4.277 1 92.19 70 PRO A CA 1
ATOM 555 C C . PRO A 1 70 ? 35.219 15.773 4.344 1 92.19 70 PRO A C 1
ATOM 557 O O . PRO A 1 70 ? 35.25 14.648 4.852 1 92.19 70 PRO A O 1
ATOM 560 N N . VAL A 1 71 ? 34.188 16.312 3.811 1 94.44 71 VAL A N 1
ATOM 561 C CA . VAL A 1 71 ? 32.875 15.664 3.883 1 94.44 71 VAL A CA 1
ATOM 562 C C . VAL A 1 71 ? 32.938 14.305 3.191 1 94.44 71 VAL A C 1
ATOM 564 O O . VAL A 1 71 ? 32.312 13.344 3.646 1 94.44 71 VAL A O 1
ATOM 567 N N . LYS A 1 72 ? 33.656 14.164 2.129 1 94.94 72 LYS A N 1
ATOM 568 C CA . LYS A 1 72 ? 33.719 12.914 1.384 1 94.94 72 LYS A CA 1
ATOM 569 C C . LYS A 1 72 ? 34.312 11.797 2.25 1 94.94 72 LYS A C 1
ATOM 571 O O . LYS A 1 72 ? 33.875 10.648 2.154 1 94.94 72 LYS A O 1
ATOM 576 N N . ALA A 1 73 ? 35.281 12.102 3.002 1 93 73 ALA A N 1
ATOM 577 C CA . ALA A 1 73 ? 35.875 11.117 3.889 1 93 73 ALA A CA 1
ATOM 578 C C . ALA A 1 73 ? 34.906 10.664 4.969 1 93 73 ALA A C 1
ATOM 580 O O . ALA A 1 73 ? 34.75 9.469 5.23 1 93 73 ALA A O 1
ATOM 581 N N . PHE A 1 74 ? 34.25 11.656 5.633 1 93.75 74 PHE A N 1
ATOM 582 C CA . PHE A 1 74 ? 33.219 11.344 6.617 1 93.75 74 PHE A CA 1
ATOM 583 C C . PHE A 1 74 ? 32.156 10.453 6.012 1 93.75 74 PHE A C 1
ATOM 585 O O . PHE A 1 74 ? 31.766 9.438 6.605 1 93.75 74 PHE A O 1
ATOM 592 N N . PHE A 1 75 ? 31.781 10.82 4.848 1 96.25 75 PHE A N 1
ATOM 593 C CA . PHE A 1 75 ? 30.656 10.148 4.211 1 96.25 75 PHE A CA 1
ATOM 594 C C . PHE A 1 75 ? 31.047 8.742 3.76 1 96.25 75 PHE A C 1
ATOM 596 O O . PHE A 1 75 ? 30.25 7.805 3.879 1 96.25 75 PHE A O 1
ATOM 603 N N . SER A 1 76 ? 32.188 8.594 3.207 1 95.06 76 SER A N 1
ATOM 604 C CA . SER A 1 76 ? 32.688 7.273 2.822 1 95.06 76 SER A CA 1
ATOM 605 C C . SER A 1 76 ? 32.688 6.324 4.016 1 95.06 76 SER A C 1
ATOM 607 O O . SER A 1 76 ? 32.281 5.164 3.904 1 95.06 76 SER A O 1
ATOM 609 N N . HIS A 1 77 ? 33.188 6.809 5.082 1 94.38 77 HIS A N 1
ATOM 610 C CA . HIS A 1 77 ? 33.188 6.008 6.301 1 94.38 77 HIS A CA 1
ATOM 611 C C . HIS A 1 77 ? 31.781 5.656 6.754 1 94.38 77 HIS A C 1
ATOM 613 O O . HIS A 1 77 ? 31.5 4.508 7.102 1 94.38 77 HIS A O 1
ATOM 619 N N . LEU A 1 78 ? 30.953 6.652 6.781 1 95.06 78 LEU A N 1
ATOM 620 C CA . LEU A 1 78 ? 29.562 6.43 7.172 1 95.06 78 LEU A CA 1
ATOM 621 C C . LEU A 1 78 ? 28.938 5.328 6.324 1 95.06 78 LEU A C 1
ATOM 623 O O . LEU A 1 78 ? 28.297 4.418 6.859 1 95.06 78 LEU A O 1
ATOM 627 N N . CYS A 1 79 ? 29.094 5.438 5.027 1 94.31 79 CYS A N 1
ATOM 628 C CA . CYS A 1 79 ? 28.547 4.438 4.113 1 94.31 79 CYS A CA 1
ATOM 629 C C . CYS A 1 79 ? 29.062 3.047 4.453 1 94.31 79 CYS A C 1
ATOM 631 O O . CYS A 1 79 ? 28.297 2.086 4.504 1 94.31 79 CYS A O 1
ATOM 633 N N . ALA A 1 80 ? 30.25 2.938 4.715 1 91.88 80 ALA A N 1
ATOM 634 C CA . ALA A 1 80 ? 30.906 1.656 4.988 1 91.88 80 ALA A CA 1
ATOM 635 C C . ALA A 1 80 ? 30.359 1.033 6.27 1 91.88 80 ALA A C 1
ATOM 637 O O . ALA A 1 80 ? 30.234 -0.189 6.367 1 91.88 80 ALA A O 1
ATOM 638 N N . VAL A 1 81 ? 30.109 1.869 7.188 1 91.38 81 VAL A N 1
ATOM 639 C CA . VAL A 1 81 ? 29.703 1.36 8.492 1 91.38 81 VAL A CA 1
ATOM 640 C C . VAL A 1 81 ? 28.203 1.083 8.5 1 91.38 81 VAL A C 1
ATOM 642 O O . VAL A 1 81 ? 27.75 0.14 9.148 1 91.38 81 VAL A O 1
ATOM 645 N N . VAL A 1 82 ? 27.422 1.854 7.793 1 91.56 82 VAL A N 1
ATOM 646 C CA . VAL A 1 82 ? 25.969 1.781 7.859 1 91.56 82 VAL A CA 1
ATOM 647 C C . VAL A 1 82 ? 25.469 0.658 6.953 1 91.56 82 VAL A C 1
ATOM 649 O O . VAL A 1 82 ? 24.484 -0.006 7.27 1 91.56 82 VAL A O 1
ATOM 652 N N . GLN A 1 83 ? 26.062 0.492 5.863 1 87.25 83 GLN A N 1
ATOM 653 C CA . GLN A 1 83 ? 25.594 -0.452 4.848 1 87.25 83 GLN A CA 1
ATOM 654 C C . GLN A 1 83 ? 25.375 -1.839 5.445 1 87.25 83 GLN A C 1
ATOM 656 O O . GLN A 1 83 ? 24.312 -2.436 5.27 1 87.25 83 GLN A O 1
ATOM 661 N N . PRO A 1 84 ? 26.312 -2.387 6.223 1 84.75 84 PRO A N 1
ATOM 662 C CA . PRO A 1 84 ? 26.094 -3.703 6.824 1 84.75 84 PRO A CA 1
ATOM 663 C C . PRO A 1 84 ? 24.938 -3.709 7.828 1 84.75 84 PRO A C 1
ATOM 665 O O . PRO A 1 84 ? 24.297 -4.742 8.023 1 84.75 84 PRO A O 1
ATOM 668 N N . CYS A 1 85 ? 24.734 -2.586 8.484 1 85.12 85 CYS A N 1
ATOM 669 C CA . CYS A 1 85 ? 23.703 -2.494 9.508 1 85.12 85 CYS A CA 1
ATOM 670 C C . CYS A 1 85 ? 22.312 -2.471 8.875 1 85.12 85 CYS A C 1
ATOM 672 O O . CYS A 1 85 ? 21.344 -2.914 9.492 1 85.12 85 CYS A O 1
ATOM 674 N N . LEU A 1 86 ? 22.219 -2.023 7.699 1 84.75 86 LEU A N 1
ATOM 675 C CA . LEU A 1 86 ? 20.906 -1.823 7.086 1 84.75 86 LEU A CA 1
ATOM 676 C C . LEU A 1 86 ? 20.672 -2.83 5.965 1 84.75 86 LEU A C 1
ATOM 678 O O . LEU A 1 86 ? 19.594 -2.869 5.371 1 84.75 86 LEU A O 1
ATOM 682 N N . SER A 1 87 ? 21.578 -3.555 5.438 1 72.31 87 SER A N 1
ATOM 683 C CA . SER A 1 87 ? 21.453 -4.516 4.348 1 72.31 87 SER A CA 1
ATOM 684 C C . SER A 1 87 ? 20.891 -5.848 4.848 1 72.31 87 SER A C 1
ATOM 686 O O . SER A 1 87 ? 20.859 -6.828 4.102 1 72.31 87 SER A O 1
ATOM 688 N N . GLY A 1 88 ? 19.984 -5.871 5.953 1 62.84 88 GLY A N 1
ATOM 689 C CA . GLY A 1 88 ? 19.297 -7.09 6.34 1 62.84 88 GLY A CA 1
ATOM 690 C C . GLY A 1 88 ? 20.219 -8.148 6.91 1 62.84 88 GLY A C 1
ATOM 691 O O . GLY A 1 88 ? 19.781 -9.25 7.242 1 62.84 88 GLY A O 1
ATOM 692 N N . GLY A 1 89 ? 21.453 -8.109 6.543 1 55.19 89 GLY A N 1
ATOM 693 C CA . GLY A 1 89 ? 22.328 -9.164 7.02 1 55.19 89 GLY A CA 1
ATOM 694 C C . GLY A 1 89 ? 22.531 -9.141 8.523 1 55.19 89 GLY A C 1
ATOM 695 O O . GLY A 1 89 ? 22.297 -8.117 9.164 1 55.19 89 GLY A O 1
ATOM 696 N N . GLY A 1 90 ? 22.094 -10.25 9.266 1 51.12 90 GLY A N 1
ATOM 697 C CA . GLY A 1 90 ? 22.297 -10.453 10.688 1 51.12 90 GLY A CA 1
ATOM 698 C C . GLY A 1 90 ? 23.328 -9.523 11.281 1 51.12 90 GLY A C 1
ATOM 699 O O . GLY A 1 90 ? 23.938 -8.719 10.57 1 51.12 90 GLY A O 1
ATOM 700 N N . GLU A 1 91 ? 23.438 -9.75 12.586 1 48 91 GLU A N 1
ATOM 701 C CA . GLU A 1 91 ? 24.281 -9.172 13.633 1 48 91 GLU A CA 1
ATOM 702 C C . GLU A 1 91 ? 25.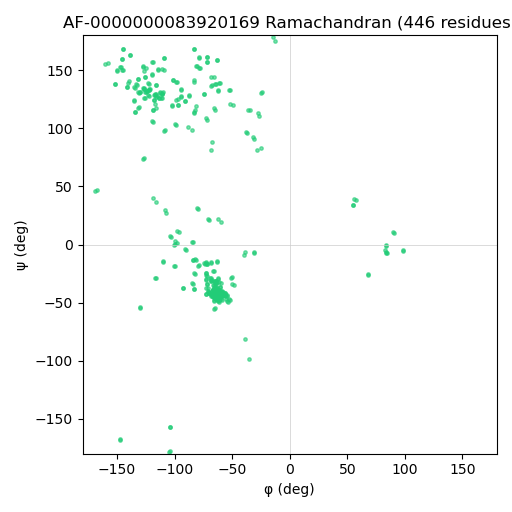703 -8.93 13.141 1 48 91 GLU A C 1
ATOM 704 O O . GLU A 1 91 ? 26.609 -8.734 13.945 1 48 91 GLU A O 1
ATOM 709 N N . ARG A 1 92 ? 26.031 -9.477 11.844 1 45.66 92 ARG A N 1
ATOM 710 C CA . ARG A 1 92 ? 27.484 -9.508 11.961 1 45.66 92 ARG A CA 1
ATOM 711 C C . ARG A 1 92 ? 28.062 -8.102 11.93 1 45.66 92 ARG A C 1
ATOM 713 O O . ARG A 1 92 ? 28.484 -7.617 10.883 1 45.66 92 ARG A O 1
ATOM 720 N N . ALA A 1 93 ? 27.219 -6.992 12.273 1 46.62 93 ALA A N 1
ATOM 721 C CA . ALA A 1 93 ? 28.078 -5.809 12.305 1 46.62 93 ALA A CA 1
ATOM 722 C C . ALA A 1 93 ? 29.516 -6.184 12.648 1 46.62 93 ALA A C 1
ATOM 724 O O . ALA A 1 93 ? 29.75 -7.02 13.523 1 46.62 93 ALA A O 1
ATOM 725 N N . ASP A 1 94 ? 30.375 -6.055 11.82 1 50.09 94 ASP A N 1
ATOM 726 C CA . ASP A 1 94 ? 31.734 -6.055 12.344 1 50.09 94 ASP A CA 1
ATOM 727 C C . ASP A 1 94 ? 31.75 -5.613 13.805 1 50.09 94 ASP A C 1
ATOM 729 O O . ASP A 1 94 ? 30.938 -4.793 14.227 1 50.09 94 ASP A O 1
ATOM 733 N N . ASP A 1 95 ? 32.406 -6.348 14.664 1 54.12 95 ASP A N 1
ATOM 734 C CA . ASP A 1 95 ? 32.656 -6.223 16.094 1 54.12 95 ASP A CA 1
ATOM 735 C C . ASP A 1 95 ? 32.719 -4.754 16.516 1 54.12 95 ASP A C 1
ATOM 737 O O . ASP A 1 95 ? 32.5 -4.434 17.703 1 54.12 95 ASP A O 1
ATOM 741 N N . GLU A 1 96 ? 32.688 -3.781 15.422 1 72.62 96 GLU A N 1
ATOM 742 C CA . GLU A 1 96 ? 33.125 -2.531 16.016 1 72.62 96 GLU A CA 1
ATOM 743 C C . GLU A 1 96 ? 32.031 -1.469 15.984 1 72.62 96 GLU A C 1
ATOM 745 O O . GLU A 1 96 ? 31.922 -0.663 16.906 1 72.62 96 GLU A O 1
ATOM 750 N N . ALA A 1 97 ? 31.047 -1.478 14.953 1 83.75 97 ALA A N 1
ATOM 751 C CA . ALA A 1 97 ? 30.078 -0.382 14.945 1 83.75 97 ALA A CA 1
ATOM 752 C C . ALA A 1 97 ? 28.797 -0.774 15.68 1 83.75 97 ALA A C 1
ATOM 754 O O . ALA A 1 97 ? 28.359 -1.923 15.594 1 83.75 97 ALA A O 1
ATOM 755 N N . GLN A 1 98 ? 28.359 0.106 16.516 1 90.75 98 GLN A N 1
ATOM 756 C CA . GLN A 1 98 ? 27.125 -0.09 17.266 1 90.75 98 GLN A CA 1
ATOM 757 C C . GLN A 1 98 ? 26.031 0.869 16.812 1 90.75 98 GLN A C 1
ATOM 759 O O . GLN A 1 98 ? 26.266 2.07 16.672 1 90.75 98 GLN A O 1
ATOM 764 N N . ILE A 1 99 ? 24.891 0.33 16.531 1 92.62 99 ILE A N 1
ATOM 765 C CA . ILE A 1 99 ? 23.766 1.167 16.125 1 92.62 99 ILE A CA 1
ATOM 766 C C . ILE A 1 99 ? 22.578 0.949 17.078 1 92.62 99 ILE A C 1
ATOM 768 O O . ILE A 1 99 ? 22.312 -0.182 17.484 1 92.62 99 ILE A O 1
ATOM 772 N N . SER A 1 100 ? 22.047 1.999 17.484 1 94.75 100 SER A N 1
ATOM 773 C CA . SER A 1 100 ? 20.859 1.936 18.344 1 94.75 100 SER A CA 1
ATOM 774 C C . SER A 1 100 ? 19.734 2.791 17.781 1 94.75 100 SER A C 1
ATOM 776 O O . SER A 1 100 ? 19.969 3.758 17.062 1 94.75 100 SER A O 1
ATOM 778 N N . LEU A 1 101 ? 18.5 2.441 18.109 1 95.38 101 LEU A N 1
ATOM 779 C CA . LEU A 1 101 ? 17.297 3.129 17.609 1 95.38 101 LEU A CA 1
ATOM 780 C C . LEU A 1 101 ? 16.422 3.572 18.781 1 95.38 101 LEU A C 1
ATOM 782 O O . LEU A 1 101 ? 16.188 2.803 19.719 1 95.38 101 LEU A O 1
ATOM 786 N N . THR A 1 102 ? 16.031 4.801 18.719 1 95.44 102 THR A N 1
ATOM 787 C CA . THR A 1 102 ? 15.125 5.348 19.734 1 95.44 102 THR A CA 1
ATOM 788 C C . THR A 1 102 ? 13.914 6.004 19.078 1 95.44 102 THR A C 1
ATOM 790 O O . THR A 1 102 ? 14.062 6.785 18.125 1 95.44 102 THR A 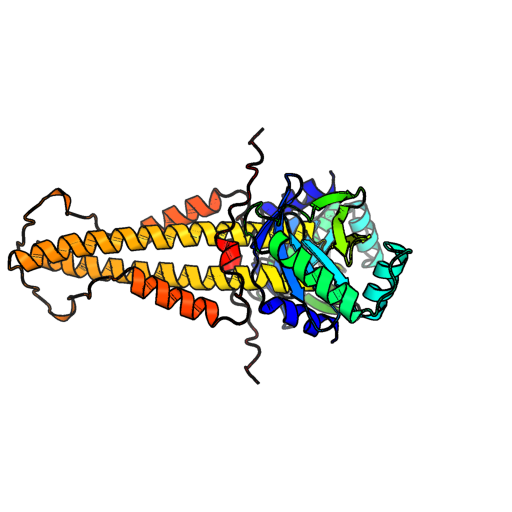O 1
ATOM 793 N N . ARG A 1 103 ? 12.773 5.738 19.578 1 93.56 103 ARG A N 1
ATOM 794 C CA . ARG A 1 103 ? 11.547 6.414 19.172 1 93.56 103 ARG A CA 1
ATOM 795 C C . ARG A 1 103 ? 11.281 7.637 20.047 1 93.56 103 ARG A C 1
ATOM 797 O O . ARG A 1 103 ? 11.141 7.512 21.266 1 93.56 103 ARG A O 1
ATOM 804 N N . GLN A 1 104 ? 11.172 8.695 19.406 1 93.62 104 GLN A N 1
ATOM 805 C CA . GLN A 1 104 ? 11.008 9.945 20.141 1 93.62 104 GLN A CA 1
ATOM 806 C C . GLN A 1 104 ? 9.547 10.156 20.531 1 93.62 104 GLN A C 1
ATOM 808 O O . GLN A 1 104 ? 8.648 9.5 20 1 93.62 104 GLN A O 1
ATOM 813 N N . GLU A 1 105 ? 9.352 11.094 21.375 1 91.06 105 GLU A N 1
ATOM 814 C CA . GLU A 1 105 ? 8.016 11.383 21.875 1 91.06 105 GLU A CA 1
ATOM 815 C C . GLU A 1 105 ? 7.121 11.953 20.781 1 91.06 105 GLU A C 1
ATOM 817 O O . GLU A 1 105 ? 5.906 11.727 20.797 1 91.06 105 GLU A O 1
ATOM 822 N N . ASP A 1 106 ? 7.707 12.617 19.938 1 92.06 106 ASP A N 1
ATOM 823 C CA . ASP A 1 106 ? 6.926 13.258 18.891 1 92.06 106 ASP A CA 1
ATOM 824 C C . ASP A 1 106 ? 6.637 12.297 17.75 1 92.06 106 ASP A C 1
ATOM 826 O O . ASP A 1 106 ? 6.004 12.664 16.75 1 92.06 106 ASP A O 1
ATOM 830 N N . GLY A 1 107 ? 7.062 11.133 17.906 1 91.88 107 GLY A N 1
ATOM 831 C CA . GLY A 1 107 ? 6.777 10.125 16.891 1 91.88 107 GLY A CA 1
ATOM 832 C C . GLY A 1 107 ? 7.922 9.914 15.922 1 91.88 107 GLY A C 1
ATOM 833 O O . GLY A 1 107 ? 7.898 8.977 15.125 1 91.88 107 GLY A O 1
ATOM 834 N N . ASP A 1 108 ? 8.93 10.719 16.062 1 96.44 108 ASP A N 1
ATOM 835 C CA . ASP A 1 108 ? 10.078 10.602 15.18 1 96.44 108 ASP A CA 1
ATOM 836 C C . ASP A 1 108 ? 10.984 9.445 15.594 1 96.44 108 ASP A C 1
ATOM 838 O O . ASP A 1 108 ? 10.883 8.938 16.719 1 96.44 108 ASP A O 1
ATOM 842 N N . ILE A 1 109 ? 11.82 9.023 14.625 1 96.81 109 ILE A N 1
ATOM 843 C CA . ILE A 1 109 ? 12.789 7.977 14.906 1 96.81 109 ILE A CA 1
ATOM 844 C C . ILE A 1 109 ? 14.211 8.547 14.844 1 96.81 109 ILE A C 1
ATOM 846 O O . ILE A 1 109 ? 14.555 9.266 13.906 1 96.81 109 ILE A O 1
ATOM 850 N N . SER A 1 110 ? 14.977 8.258 15.867 1 97.25 110 SER A N 1
ATOM 851 C CA . SER A 1 110 ? 16.391 8.602 15.883 1 97.25 110 SER A CA 1
ATOM 852 C C . SER A 1 110 ? 17.266 7.355 15.93 1 97.25 110 SER A C 1
ATOM 854 O O . SER A 1 110 ? 17.016 6.449 16.734 1 97.25 110 SER A O 1
ATOM 856 N N . MET A 1 111 ? 18.188 7.227 15.055 1 96.5 111 MET A N 1
ATOM 857 C CA . MET A 1 111 ? 19.172 6.145 15.078 1 96.5 111 MET A CA 1
ATOM 858 C C . MET A 1 111 ? 20.562 6.688 15.344 1 96.5 111 MET A C 1
ATOM 860 O O . MET A 1 111 ? 21.031 7.594 14.648 1 96.5 111 MET A O 1
ATOM 864 N N . ARG A 1 112 ? 21.203 6.16 16.328 1 96.69 112 ARG A N 1
ATOM 865 C CA . ARG A 1 112 ? 22.547 6.602 16.703 1 96.69 112 ARG A CA 1
ATOM 866 C C . ARG A 1 112 ? 23.578 5.535 16.391 1 96.69 112 ARG A C 1
ATOM 868 O O . ARG A 1 112 ? 23.406 4.363 16.734 1 96.69 112 ARG A O 1
ATOM 875 N N . LEU A 1 113 ? 24.594 5.969 15.742 1 95.69 113 LEU A N 1
ATOM 876 C CA . LEU A 1 113 ? 25.672 5.082 15.336 1 95.69 113 LEU A CA 1
ATOM 877 C C . LEU A 1 113 ? 26.984 5.477 16.031 1 95.69 113 LEU A C 1
ATOM 879 O O . LEU A 1 113 ? 27.328 6.66 16.078 1 95.69 113 LEU A O 1
ATOM 883 N N . LYS A 1 114 ? 27.594 4.52 16.609 1 95.06 114 LYS A N 1
ATOM 884 C CA . LYS A 1 114 ? 28.922 4.68 17.188 1 95.06 114 LYS A CA 1
ATOM 885 C C . LYS A 1 114 ? 29.938 3.779 16.5 1 95.06 114 LYS A C 1
ATOM 887 O O . LYS A 1 114 ? 29.719 2.574 16.359 1 95.06 114 LYS A O 1
ATOM 892 N N . SER A 1 115 ? 31 4.367 16 1 93.94 115 SER A N 1
ATOM 893 C CA . SER A 1 115 ? 32.094 3.627 15.359 1 93.94 115 SER A CA 1
ATOM 894 C C . SER A 1 115 ? 33.438 4.305 15.578 1 93.94 115 SER A C 1
ATOM 896 O O . SER A 1 115 ? 33.594 5.07 16.531 1 93.94 115 SER A O 1
ATOM 898 N N . GLU A 1 116 ? 34.438 3.852 14.844 1 92.88 116 GLU A N 1
ATOM 899 C CA . GLU A 1 116 ? 35.75 4.422 14.938 1 92.88 116 GLU A CA 1
ATOM 900 C C . GLU A 1 116 ? 36.281 4.852 13.562 1 92.88 116 GLU A C 1
ATOM 902 O O . GLU A 1 116 ? 36.094 4.141 12.578 1 92.88 116 GLU A O 1
ATOM 907 N N . LEU A 1 117 ? 36.844 6.062 13.492 1 90.44 117 LEU A N 1
ATOM 908 C CA . LEU A 1 117 ? 37.438 6.59 12.281 1 90.44 117 LEU A CA 1
ATOM 909 C C . LEU A 1 117 ? 38.844 7.152 12.57 1 90.44 117 LEU A C 1
ATOM 911 O O . LEU A 1 117 ? 38.969 8.086 13.359 1 90.44 117 LEU A O 1
ATOM 915 N N . ALA A 1 118 ? 39.812 6.504 11.891 1 88.06 118 ALA A N 1
ATOM 916 C CA . ALA A 1 118 ? 41.219 6.945 12.047 1 88.06 118 ALA A CA 1
ATOM 917 C C . ALA A 1 118 ? 41.625 6.934 13.508 1 88.06 118 ALA A C 1
ATOM 919 O O . ALA A 1 118 ? 42.25 7.883 13.992 1 88.06 118 ALA A O 1
ATOM 920 N N . GLY A 1 119 ? 41.188 5.93 14.258 1 89.38 119 GLY A N 1
ATOM 921 C CA . GLY A 1 119 ? 41.594 5.73 15.641 1 89.38 119 GLY A CA 1
ATOM 922 C C . GLY A 1 119 ? 40.781 6.551 16.625 1 89.38 119 GLY A C 1
ATOM 923 O O . GLY A 1 119 ? 41 6.473 17.828 1 89.38 119 GLY A O 1
ATOM 924 N N . LEU A 1 120 ? 39.938 7.395 16.188 1 93.56 120 LEU A N 1
ATOM 925 C CA . LEU A 1 120 ? 39.094 8.219 17.047 1 93.56 120 LEU A CA 1
ATOM 926 C C . LEU A 1 120 ? 37.625 7.781 16.938 1 93.56 120 LEU A C 1
ATOM 928 O O . LEU A 1 120 ? 37.219 7.242 15.914 1 93.56 120 LEU A O 1
ATOM 932 N N . PRO A 1 121 ? 36.969 8.023 18.078 1 94.31 121 PRO A N 1
ATOM 933 C CA . PRO A 1 121 ? 35.531 7.711 18.016 1 94.31 121 PRO A CA 1
ATOM 934 C C . PRO A 1 121 ? 34.781 8.523 16.953 1 94.31 121 PRO A C 1
ATOM 936 O O . PRO A 1 121 ? 35.094 9.703 16.75 1 94.31 121 PRO A O 1
ATOM 939 N N . PHE A 1 122 ? 33.875 7.902 16.234 1 95.38 122 PHE A N 1
ATOM 940 C CA . PHE A 1 122 ? 33 8.531 15.227 1 95.38 122 PHE A CA 1
ATOM 941 C C . PHE A 1 122 ? 31.547 8.297 15.547 1 95.38 122 PHE A C 1
ATOM 943 O O . PHE A 1 122 ? 31.109 7.156 15.727 1 95.38 122 PHE A O 1
ATOM 950 N N . TYR A 1 123 ? 30.812 9.359 15.562 1 96.69 123 TYR A N 1
ATOM 951 C CA . TYR A 1 123 ? 29.391 9.289 15.891 1 96.69 123 TYR A CA 1
ATOM 952 C C . TYR A 1 123 ? 28.531 9.789 14.734 1 96.69 123 TYR A C 1
ATOM 954 O O . TYR A 1 123 ? 28.922 10.734 14.039 1 96.69 123 TYR A O 1
ATOM 962 N N . TRP A 1 124 ? 27.359 9.219 14.555 1 97.25 124 TRP A N 1
ATOM 963 C CA . TRP A 1 124 ? 26.359 9.711 13.617 1 97.25 124 TRP A CA 1
ATOM 964 C C . TRP A 1 124 ? 24.953 9.484 14.148 1 97.25 124 TRP A C 1
ATOM 966 O O . TRP A 1 124 ? 24.719 8.539 14.906 1 97.25 124 TRP A O 1
ATOM 976 N N . GLU A 1 125 ? 24.125 10.352 13.75 1 97.69 125 GLU A N 1
ATOM 977 C CA . GLU A 1 125 ? 22.734 10.234 14.164 1 97.69 125 GLU A CA 1
ATOM 978 C C . GLU A 1 125 ? 21.781 10.477 12.992 1 97.69 125 GLU A C 1
ATOM 980 O O . GLU A 1 125 ? 21.859 11.523 12.336 1 97.69 125 GLU A O 1
ATOM 985 N N . PHE A 1 126 ? 20.938 9.531 12.719 1 97.69 126 PHE A N 1
ATOM 986 C CA . PHE A 1 126 ? 19.844 9.719 11.766 1 97.69 126 PHE A CA 1
ATOM 987 C C . PHE A 1 126 ? 18.609 10.305 12.453 1 97.69 126 PHE A C 1
ATOM 989 O O . PHE A 1 126 ? 18.188 9.805 13.492 1 97.69 126 PHE A O 1
ATOM 996 N N . HIS A 1 127 ? 18.156 11.32 11.891 1 98.06 127 HIS A N 1
ATOM 997 C CA . HIS A 1 127 ? 16.906 11.93 12.359 1 98.06 127 HIS A CA 1
ATOM 998 C C . HIS A 1 127 ? 15.773 11.703 11.375 1 98.06 127 HIS A C 1
ATOM 1000 O O . HIS A 1 127 ? 15.57 12.492 10.453 1 98.06 127 HIS A O 1
ATOM 1006 N N . CYS A 1 128 ? 15 10.742 11.664 1 98 128 CYS A N 1
ATOM 1007 C CA . CYS A 1 128 ? 13.961 10.344 10.727 1 98 128 CYS A CA 1
ATOM 1008 C C . CYS A 1 128 ? 12.602 10.859 11.172 1 98 128 CYS A C 1
ATOM 1010 O O . CYS A 1 128 ? 12.117 10.5 12.242 1 98 128 CYS A O 1
ATOM 1012 N N . THR A 1 129 ? 12.039 11.656 10.328 1 98 129 THR A N 1
ATOM 1013 C CA . THR A 1 129 ? 10.719 12.219 10.562 1 98 129 THR A CA 1
ATOM 1014 C C . THR A 1 129 ? 9.695 11.609 9.609 1 98 129 THR A C 1
ATOM 1016 O O . THR A 1 129 ? 10.055 10.969 8.625 1 98 129 THR A O 1
ATOM 1019 N N . PRO A 1 130 ? 8.43 11.688 9.906 1 97 130 PRO A N 1
ATOM 1020 C CA . PRO A 1 130 ? 7.422 11.086 9.031 1 97 130 PRO A CA 1
ATOM 1021 C C . PRO A 1 130 ? 7.559 11.523 7.578 1 97 130 PRO A C 1
ATOM 1023 O O . PRO A 1 130 ? 7.762 12.711 7.305 1 97 130 PRO A O 1
ATOM 1026 N N . ALA A 1 131 ? 7.496 10.562 6.738 1 96.62 131 ALA A N 1
ATOM 1027 C CA . ALA A 1 131 ? 7.598 10.82 5.305 1 96.62 131 ALA A CA 1
ATOM 1028 C C . ALA A 1 131 ? 6.336 11.5 4.777 1 96.62 131 ALA A C 1
ATOM 1030 O O . ALA A 1 131 ? 5.305 11.516 5.457 1 96.62 131 ALA A O 1
ATOM 1031 N N . SER A 1 132 ? 6.473 12.086 3.664 1 94.75 132 SER A N 1
ATOM 1032 C CA . SER A 1 132 ? 5.293 12.656 3.021 1 94.75 132 SER A CA 1
ATOM 1033 C C . SER A 1 132 ? 4.379 11.555 2.482 1 94.75 132 SER A C 1
ATOM 1035 O O . SER A 1 132 ? 4.832 10.445 2.195 1 94.75 132 SER A O 1
ATOM 1037 N N . VAL A 1 133 ? 3.172 11.891 2.33 1 96 133 VAL A N 1
ATOM 1038 C CA . VAL A 1 133 ? 2.188 10.945 1.816 1 96 133 VAL A CA 1
ATOM 1039 C C . VAL A 1 133 ? 2.535 10.562 0.378 1 96 133 VAL A C 1
ATOM 1041 O O . VAL A 1 133 ? 2.398 9.406 -0.015 1 96 133 VAL A O 1
ATOM 1044 N N . THR A 1 134 ? 2.945 11.516 -0.358 1 94.38 134 THR A N 1
ATOM 1045 C CA . THR A 1 134 ? 3.318 11.266 -1.745 1 94.38 134 THR A CA 1
ATOM 1046 C C . THR A 1 134 ? 4.457 10.25 -1.821 1 94.38 134 THR A C 1
ATOM 1048 O O . THR A 1 134 ? 4.438 9.352 -2.666 1 94.38 134 THR A O 1
ATOM 1051 N N . LEU A 1 135 ? 5.41 10.367 -0.954 1 94 135 LEU A N 1
ATOM 1052 C CA . LEU A 1 135 ? 6.52 9.422 -0.933 1 94 135 LEU A CA 1
ATOM 1053 C C . LEU A 1 135 ? 6.051 8.039 -0.506 1 94 135 LEU A C 1
ATOM 1055 O O . LEU A 1 135 ? 6.477 7.031 -1.075 1 94 135 LEU A O 1
ATOM 1059 N N . VAL A 1 136 ? 5.219 7.973 0.48 1 94.56 136 VAL A N 1
ATOM 1060 C CA . VAL A 1 136 ? 4.676 6.699 0.945 1 94.56 136 VAL A CA 1
ATOM 1061 C C . VAL A 1 136 ? 3.922 6.012 -0.191 1 94.56 136 VAL A C 1
ATOM 1063 O O . VAL A 1 136 ? 4.074 4.809 -0.41 1 94.56 136 VAL A O 1
ATOM 1066 N N . CYS A 1 137 ? 3.143 6.77 -0.887 1 93 137 CYS A N 1
ATOM 1067 C CA . CYS A 1 137 ? 2.406 6.203 -2.012 1 93 137 CYS A CA 1
ATOM 1068 C C . CYS A 1 137 ? 3.361 5.684 -3.08 1 93 137 CYS A C 1
ATOM 1070 O O . CYS A 1 137 ? 3.176 4.578 -3.598 1 93 137 CYS A O 1
ATOM 1072 N N . ALA A 1 138 ? 4.375 6.375 -3.326 1 91.75 138 ALA A N 1
ATOM 1073 C CA . ALA A 1 138 ? 5.32 6.02 -4.383 1 91.75 138 ALA A CA 1
ATOM 1074 C C . ALA A 1 138 ? 6.145 4.801 -3.99 1 91.75 138 ALA A C 1
ATOM 1076 O O . ALA A 1 138 ? 6.465 3.961 -4.836 1 91.75 138 ALA A O 1
ATOM 1077 N N . GLN A 1 139 ? 6.43 4.684 -2.754 1 91.38 139 GLN A N 1
ATOM 1078 C CA . GLN A 1 139 ? 7.406 3.682 -2.336 1 91.38 139 GLN A CA 1
ATOM 1079 C C . GLN A 1 139 ? 6.719 2.436 -1.79 1 91.38 139 GLN A C 1
ATOM 1081 O O . GLN A 1 139 ? 7.336 1.373 -1.688 1 91.38 139 GLN A O 1
ATOM 1086 N N . LEU A 1 140 ? 5.477 2.561 -1.422 1 92 140 LEU A N 1
ATOM 1087 C CA . LEU A 1 140 ? 4.824 1.418 -0.793 1 92 140 LEU A CA 1
ATOM 1088 C C . LEU A 1 140 ? 3.482 1.125 -1.461 1 92 140 LEU A C 1
ATOM 1090 O O . LEU A 1 140 ? 3.275 0.031 -1.99 1 92 140 LEU A O 1
ATOM 1094 N N . VAL A 1 141 ? 2.623 2.061 -1.562 1 91.69 141 VAL A N 1
ATOM 1095 C CA . VAL A 1 141 ? 1.25 1.83 -1.998 1 91.69 141 VAL A CA 1
ATOM 1096 C C . VAL A 1 141 ? 1.24 1.363 -3.451 1 91.69 141 VAL A C 1
ATOM 1098 O O . VAL A 1 141 ? 0.698 0.3 -3.766 1 91.69 141 VAL A O 1
ATOM 1101 N N . ARG A 1 142 ? 1.84 2.145 -4.297 1 90.88 142 ARG A N 1
ATOM 1102 C CA . ARG A 1 142 ? 1.792 1.833 -5.723 1 90.88 142 ARG A CA 1
ATOM 1103 C C . ARG A 1 142 ? 2.521 0.527 -6.02 1 90.88 142 ARG A C 1
ATOM 1105 O O . ARG A 1 142 ? 1.996 -0.335 -6.73 1 90.88 142 ARG A O 1
ATOM 1112 N N . PRO A 1 143 ? 3.686 0.336 -5.469 1 89.62 143 PRO A N 1
ATOM 1113 C CA . PRO A 1 143 ? 4.34 -0.955 -5.688 1 89.62 143 PRO A CA 1
ATOM 1114 C C . PRO A 1 143 ? 3.512 -2.133 -5.18 1 89.62 143 PRO A C 1
ATOM 1116 O O . PRO A 1 143 ? 3.418 -3.162 -5.852 1 89.62 143 PRO A O 1
ATOM 1119 N N . LEU A 1 144 ? 2.936 -2.002 -4.035 1 88.81 144 LEU A N 1
ATOM 1120 C CA . LEU A 1 144 ? 2.129 -3.078 -3.471 1 88.81 144 LEU A CA 1
ATOM 1121 C C . LEU A 1 144 ? 0.888 -3.33 -4.32 1 88.81 144 LEU A C 1
ATOM 1123 O O . LEU A 1 144 ? 0.466 -4.477 -4.484 1 88.81 144 LEU A O 1
ATOM 1127 N N . LEU A 1 145 ? 0.332 -2.291 -4.801 1 89 145 LEU A N 1
ATOM 1128 C CA . LEU A 1 145 ? -0.819 -2.416 -5.688 1 89 145 LEU A CA 1
ATOM 1129 C C . LEU A 1 145 ? -0.44 -3.152 -6.969 1 89 145 LEU A C 1
ATOM 1131 O O . LEU A 1 145 ? -1.16 -4.051 -7.41 1 89 145 LEU A O 1
ATOM 1135 N N . ALA A 1 146 ? 0.658 -2.746 -7.535 1 86.88 146 ALA A N 1
ATOM 1136 C CA . ALA A 1 146 ? 1.144 -3.406 -8.742 1 86.88 146 ALA A CA 1
ATOM 1137 C C . ALA A 1 146 ? 1.417 -4.887 -8.492 1 86.88 146 ALA A C 1
ATOM 1139 O O . ALA A 1 146 ? 1.07 -5.738 -9.312 1 86.88 146 ALA A O 1
ATOM 1140 N N . MET A 1 147 ? 1.991 -5.145 -7.43 1 88.06 147 MET A N 1
ATOM 1141 C CA . MET A 1 147 ? 2.273 -6.527 -7.055 1 88.06 147 MET A CA 1
ATOM 1142 C C . MET A 1 147 ? 0.984 -7.328 -6.914 1 88.06 147 MET A C 1
ATOM 1144 O O . MET A 1 147 ? 0.895 -8.461 -7.398 1 88.06 147 MET A O 1
ATOM 1148 N N . SER A 1 148 ? 0.084 -6.785 -6.25 1 86.94 148 SER A N 1
ATOM 1149 C CA . SER A 1 148 ? -1.201 -7.457 -6.078 1 86.94 148 SER A CA 1
ATOM 1150 C C . SER A 1 148 ? -1.834 -7.789 -7.422 1 86.94 148 SER A C 1
ATOM 1152 O O . SER A 1 148 ? -2.369 -8.883 -7.609 1 86.94 148 SER A O 1
ATOM 1154 N N . ARG A 1 149 ? -1.743 -6.887 -8.281 1 87.62 149 ARG A N 1
ATOM 1155 C CA . ARG A 1 149 ? -2.305 -7.109 -9.609 1 87.62 149 ARG A CA 1
ATOM 1156 C C . ARG A 1 149 ? -1.57 -8.234 -10.336 1 87.62 149 ARG A C 1
ATOM 1158 O O . ARG A 1 149 ? -2.195 -9.07 -10.984 1 87.62 149 ARG A O 1
ATOM 1165 N N . LEU A 1 150 ? -0.271 -8.211 -10.297 1 89.25 150 LEU A N 1
ATOM 1166 C CA . LEU A 1 150 ? 0.528 -9.258 -10.93 1 89.25 150 LEU A CA 1
ATOM 1167 C C . LEU A 1 150 ? 0.205 -10.625 -10.328 1 89.25 150 LEU A C 1
ATOM 1169 O O . LEU A 1 150 ? 0.029 -11.602 -11.055 1 89.25 150 LEU A O 1
ATOM 1173 N N . LEU A 1 151 ? 0.091 -10.617 -9.016 1 89.5 151 LEU A N 1
ATOM 1174 C CA . LEU A 1 151 ? -0.206 -11.875 -8.336 1 89.5 151 LEU A CA 1
ATOM 1175 C C . LEU A 1 151 ? -1.602 -12.367 -8.695 1 89.5 151 LEU A C 1
ATOM 1177 O O . LEU A 1 151 ? -1.813 -13.57 -8.867 1 89.5 151 LEU A O 1
ATOM 1181 N N . GLN A 1 152 ? -2.516 -11.477 -8.805 1 89.75 152 GLN A N 1
ATOM 1182 C CA . GLN A 1 152 ? -3.869 -11.836 -9.211 1 89.75 152 GLN A CA 1
ATOM 1183 C C . GLN A 1 152 ? -3.875 -12.477 -10.602 1 89.75 152 GLN A C 1
ATOM 1185 O O . GLN A 1 152 ? -4.551 -13.484 -10.828 1 89.75 152 GLN A O 1
ATOM 1190 N N . ARG A 1 153 ? -3.172 -11.945 -11.461 1 90.69 153 ARG A N 1
ATOM 1191 C CA . ARG A 1 153 ? -3.062 -12.5 -12.805 1 90.69 153 ARG A CA 1
ATOM 1192 C C . ARG A 1 153 ? -2.463 -13.906 -12.773 1 90.69 153 ARG A C 1
ATOM 1194 O O . ARG A 1 153 ? -2.9 -14.789 -13.508 1 90.69 153 ARG A O 1
ATOM 1201 N N . GLN A 1 154 ? -1.471 -13.992 -11.93 1 91.88 154 GLN A N 1
ATOM 1202 C CA . GLN A 1 154 ? -0.863 -15.312 -11.766 1 91.88 154 GLN A CA 1
ATOM 1203 C C . GLN A 1 154 ? -1.888 -16.328 -11.289 1 91.88 154 GLN A C 1
ATOM 1205 O O . GLN A 1 154 ? -1.939 -17.453 -11.797 1 91.88 154 GLN A O 1
ATOM 1210 N N . VAL A 1 155 ? -2.686 -15.977 -10.359 1 92.56 155 VAL A N 1
ATOM 1211 C CA . VAL A 1 155 ? -3.711 -16.859 -9.82 1 92.56 155 VAL A CA 1
ATOM 1212 C C . VAL A 1 155 ? -4.676 -17.266 -10.93 1 92.56 155 VAL A C 1
ATOM 1214 O O . VAL A 1 155 ? -5.004 -18.453 -11.07 1 92.56 155 VAL A O 1
ATOM 1217 N N . GLU A 1 156 ? -5.039 -16.328 -11.703 1 92.56 156 GLU A N 1
ATOM 1218 C CA . GLU A 1 156 ? -5.957 -16.609 -12.805 1 92.56 156 GLU A CA 1
ATOM 1219 C C . GLU A 1 156 ? -5.328 -17.547 -13.828 1 92.56 156 GLU A C 1
ATOM 1221 O O . GLU A 1 156 ? -5.98 -18.484 -14.305 1 92.56 156 GLU A O 1
ATOM 1226 N N . GLN A 1 157 ? -4.125 -17.281 -14.148 1 94.81 157 GLN A N 1
ATOM 1227 C CA . GLN A 1 157 ? -3.408 -18.109 -15.117 1 94.81 157 GLN A CA 1
ATOM 1228 C C . GLN A 1 157 ? -3.262 -19.547 -14.617 1 94.81 157 GLN A C 1
ATOM 1230 O O . GLN A 1 157 ? -3.518 -20.484 -15.359 1 94.81 157 GLN A O 1
ATOM 1235 N N . LEU A 1 158 ? -2.828 -19.656 -13.383 1 96.19 158 LEU A N 1
ATOM 1236 C CA . LEU A 1 158 ? -2.656 -20.984 -12.805 1 96.19 158 LEU A CA 1
ATOM 1237 C C . LEU A 1 158 ? -3.992 -21.719 -12.727 1 96.19 158 LEU A C 1
ATOM 1239 O O . LEU A 1 158 ? -4.055 -22.922 -12.977 1 96.19 158 LEU A O 1
ATOM 1243 N N . GLY A 1 159 ? -5.043 -21 -12.391 1 96.19 159 GLY A N 1
ATOM 1244 C CA . GLY A 1 159 ? -6.371 -21.594 -12.422 1 96.19 159 GLY A CA 1
ATOM 1245 C C . GLY A 1 159 ? -6.762 -22.125 -13.789 1 96.19 159 GLY A C 1
ATOM 1246 O O . GLY A 1 159 ? -7.312 -23.234 -13.898 1 96.19 159 GLY A O 1
ATOM 1247 N N . GLY A 1 160 ? -6.469 -21.375 -14.758 1 96.5 160 GLY A N 1
ATOM 1248 C CA . GLY A 1 160 ? -6.73 -21.812 -16.109 1 96.5 160 GLY A CA 1
ATOM 1249 C C . GLY A 1 160 ? -5.988 -23.094 -16.484 1 96.5 160 GLY A C 1
ATOM 1250 O O . GLY A 1 160 ? -6.543 -23.969 -17.141 1 96.5 160 GLY A O 1
ATOM 1251 N N . LEU A 1 161 ? -4.715 -23.141 -16.109 1 97.31 161 LEU A N 1
ATOM 1252 C CA . LEU A 1 161 ? -3.924 -24.344 -16.344 1 97.31 161 LEU A CA 1
ATOM 1253 C C . LEU A 1 161 ? -4.543 -25.547 -15.656 1 97.31 161 LEU A C 1
ATOM 1255 O O . LEU A 1 161 ? -4.57 -26.641 -16.219 1 97.31 161 LEU A O 1
ATOM 1259 N N . LEU A 1 162 ? -5.039 -25.344 -14.461 1 98.06 162 LEU A N 1
ATOM 1260 C CA . LEU A 1 162 ? -5.66 -26.422 -13.711 1 98.06 162 LEU A CA 1
ATOM 1261 C C . LEU A 1 162 ? -6.895 -26.953 -14.438 1 98.06 162 LEU A C 1
ATOM 1263 O O . LEU A 1 162 ? -7.098 -28.156 -14.531 1 98.06 162 LEU A O 1
ATOM 1267 N N . VAL A 1 163 ? -7.695 -26.031 -14.938 1 97.81 163 VAL A N 1
ATOM 1268 C CA . VAL A 1 163 ? -8.906 -26.422 -15.656 1 97.81 163 VAL A CA 1
ATOM 1269 C C . VAL A 1 163 ? -8.531 -27.234 -16.891 1 97.81 163 VAL A C 1
ATOM 1271 O O . VAL A 1 163 ? -9.164 -28.25 -17.188 1 97.81 163 VAL A O 1
ATOM 1274 N N . ARG A 1 164 ? -7.52 -26.906 -17.562 1 97.75 164 ARG A N 1
ATOM 1275 C CA . ARG A 1 164 ? -7.066 -27.625 -18.75 1 97.75 164 ARG A CA 1
ATOM 1276 C C . ARG A 1 164 ? -6.551 -29.016 -18.391 1 97.75 164 ARG A C 1
ATOM 1278 O O . ARG A 1 164 ? -6.824 -29.984 -19.094 1 97.75 164 ARG A O 1
ATOM 1285 N N . LYS A 1 165 ? -5.781 -29.031 -17.344 1 98 165 LYS A N 1
ATOM 1286 C CA . LYS A 1 165 ? -5.254 -30.328 -16.922 1 98 165 LYS A CA 1
ATOM 1287 C C . LYS A 1 165 ? -6.375 -31.25 -16.484 1 98 165 LYS A C 1
ATOM 1289 O O . LYS A 1 165 ? -6.332 -32.469 -16.766 1 98 165 LYS A O 1
ATOM 1294 N N . ASP A 1 166 ? -7.312 -30.719 -15.891 1 98.06 166 ASP A N 1
ATOM 1295 C CA . ASP A 1 166 ? -8.461 -31.531 -15.5 1 98.06 166 ASP A CA 1
ATOM 1296 C C . ASP A 1 166 ? -9.188 -32.094 -16.719 1 98.06 166 ASP A C 1
ATOM 1298 O O . ASP A 1 166 ? -9.703 -33.188 -16.703 1 98.06 166 ASP A O 1
ATOM 1302 N N . ALA A 1 167 ? -9.273 -31.297 -17.734 1 97.94 167 ALA A N 1
ATOM 1303 C CA . ALA A 1 167 ? -9.891 -31.766 -18.984 1 97.94 167 ALA A CA 1
ATOM 1304 C C . ALA A 1 167 ? -9.109 -32.938 -19.562 1 97.94 167 ALA A C 1
ATOM 1306 O O . ALA A 1 167 ? -9.703 -33.906 -20.062 1 97.94 167 ALA A O 1
ATOM 1307 N N . GLU A 1 168 ? -7.824 -32.875 -19.562 1 98.12 168 GLU A N 1
ATOM 1308 C CA . GLU A 1 168 ? -6.977 -33.969 -20.016 1 98.12 168 GLU A CA 1
ATOM 1309 C C . GLU A 1 168 ? -7.184 -35.219 -19.172 1 98.12 168 GLU A C 1
ATOM 1311 O O . GLU A 1 168 ? -7.359 -36.312 -19.703 1 98.12 168 GLU A O 1
ATOM 1316 N N . ILE A 1 169 ? -7.211 -35.062 -17.906 1 97.88 169 ILE A N 1
ATOM 1317 C CA . ILE A 1 169 ? -7.406 -36.188 -16.984 1 97.88 169 ILE A CA 1
ATOM 1318 C C . ILE A 1 169 ? -8.773 -36.812 -17.219 1 97.88 169 ILE A C 1
ATOM 1320 O O . ILE A 1 169 ? -8.891 -38.062 -17.25 1 97.88 169 ILE A O 1
ATOM 1324 N N . GLN A 1 170 ? -9.781 -35.969 -17.344 1 97.12 170 GLN A N 1
ATOM 1325 C CA . GLN A 1 170 ? -11.133 -36.438 -17.594 1 97.12 170 GLN A CA 1
ATOM 1326 C C . GLN A 1 170 ? -11.195 -37.312 -18.859 1 97.12 170 GLN A C 1
ATOM 1328 O O . GLN A 1 170 ? -11.875 -38.312 -18.891 1 97.12 170 GLN A O 1
ATOM 1333 N N . ASP A 1 171 ? -10.516 -36.875 -19.859 1 97.56 171 ASP A N 1
ATOM 1334 C CA . ASP A 1 171 ? -10.477 -37.625 -21.094 1 97.56 171 ASP A CA 1
ATOM 1335 C C . ASP A 1 171 ? -9.859 -39 -20.875 1 97.56 171 ASP A C 1
ATOM 1337 O O . ASP A 1 171 ? -10.383 -40 -21.375 1 97.56 171 ASP A O 1
ATOM 1341 N N . TYR A 1 172 ? -8.75 -39.125 -20.125 1 96.75 172 TYR A N 1
ATOM 1342 C CA . TYR A 1 172 ? -8.141 -40.406 -19.812 1 96.75 172 TYR A CA 1
ATOM 1343 C C . TYR A 1 172 ? -9.117 -41.312 -19.062 1 96.75 172 TYR A C 1
ATOM 1345 O O . TYR A 1 172 ? -9.297 -42.469 -19.406 1 96.75 172 TYR A O 1
ATOM 1353 N N . ARG A 1 173 ? -9.789 -40.75 -18.141 1 95.31 173 ARG A N 1
ATOM 1354 C CA . ARG A 1 173 ? -10.711 -41.5 -17.297 1 95.31 173 ARG A CA 1
ATOM 1355 C C . ARG A 1 173 ? -11.891 -42 -18.125 1 95.31 173 ARG A C 1
ATOM 1357 O O . ARG A 1 173 ? -12.297 -43.156 -17.969 1 95.31 173 ARG A O 1
ATOM 1364 N N . GLU A 1 174 ? -12.398 -41.188 -18.953 1 95.69 174 GLU A N 1
ATOM 1365 C CA . GLU A 1 174 ? -13.539 -41.531 -19.781 1 95.69 174 GLU A CA 1
ATOM 1366 C C . GLU A 1 174 ? -13.18 -42.625 -20.781 1 95.69 174 GLU A C 1
ATOM 1368 O O . GLU A 1 174 ? -14.047 -43.375 -21.234 1 95.69 174 GLU A O 1
ATOM 1373 N N . ASN A 1 175 ? -11.883 -42.781 -21.094 1 93.88 175 ASN A N 1
ATOM 1374 C CA . ASN A 1 175 ? -11.414 -43.781 -22.047 1 93.88 175 ASN A CA 1
ATOM 1375 C C . ASN A 1 175 ? -10.906 -45.031 -21.328 1 93.88 175 ASN A C 1
ATOM 1377 O O . ASN A 1 175 ? -10.195 -45.844 -21.922 1 93.88 175 ASN A O 1
ATOM 1381 N N . GLY A 1 176 ? -11.172 -45.125 -20.031 1 93.38 176 GLY A N 1
ATOM 1382 C CA . GLY A 1 176 ? -10.977 -46.344 -19.266 1 93.38 176 GLY A CA 1
ATOM 1383 C C . GLY A 1 176 ? -9.594 -46.438 -18.656 1 93.38 176 GLY A C 1
ATOM 1384 O O . GLY A 1 176 ? -9.195 -47.531 -18.188 1 93.38 176 GLY A O 1
ATOM 1385 N N . ALA A 1 177 ? -8.828 -45.344 -18.719 1 94.25 177 ALA A N 1
ATOM 1386 C CA . ALA A 1 177 ? -7.5 -45.375 -18.109 1 94.25 177 ALA A CA 1
ATOM 1387 C C . ALA A 1 177 ? -7.598 -45.531 -16.594 1 94.25 177 ALA A C 1
ATOM 1389 O O . ALA A 1 177 ? -8.523 -45 -15.977 1 94.25 177 ALA A O 1
ATOM 1390 N N . THR A 1 178 ? -6.633 -46.281 -16.031 1 94.31 178 THR A N 1
ATOM 1391 C CA . THR A 1 178 ? -6.594 -46.5 -14.586 1 94.31 178 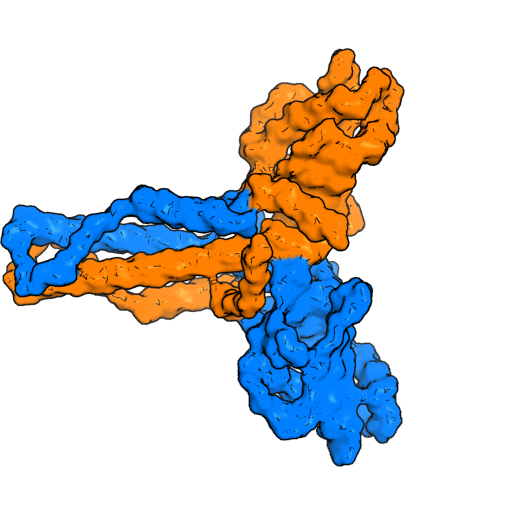THR A CA 1
ATOM 1392 C C . THR A 1 178 ? -5.223 -46.125 -14.023 1 94.31 178 THR A C 1
ATOM 1394 O O . THR A 1 178 ? -4.223 -46.156 -14.742 1 94.31 178 THR A O 1
ATOM 1397 N N . LEU A 1 179 ? -5.18 -45.688 -12.82 1 94 179 LEU A N 1
ATOM 1398 C CA . LEU A 1 179 ? -3.938 -45.281 -12.172 1 94 179 LEU A CA 1
ATOM 1399 C C . LEU A 1 179 ? -3.203 -46.5 -11.609 1 94 179 LEU A C 1
ATOM 1401 O O . LEU A 1 179 ? -3.834 -47.438 -11.109 1 94 179 LEU A O 1
ATOM 1405 N N . SER A 1 180 ? -1.94 -46.469 -11.727 1 93.31 180 SER A N 1
ATOM 1406 C CA . SER A 1 180 ? -1.138 -47.5 -11.109 1 93.31 180 SER A CA 1
ATOM 1407 C C . SER A 1 180 ? -1.097 -47.344 -9.594 1 93.31 180 SER A C 1
ATOM 1409 O O . SER A 1 180 ? -1.003 -48.344 -8.859 1 93.31 180 SER A O 1
ATOM 1411 N N . ARG A 1 181 ? -1.047 -46.094 -9.07 1 93.62 181 ARG A N 1
ATOM 1412 C CA . ARG A 1 181 ? -1.099 -45.75 -7.66 1 93.62 181 ARG A CA 1
ATOM 1413 C C . ARG A 1 181 ? -2.316 -44.875 -7.363 1 93.62 181 ARG A C 1
ATOM 1415 O O . ARG A 1 181 ? -2.383 -43.719 -7.793 1 93.62 181 ARG A O 1
ATOM 1422 N N . GLU A 1 182 ? -3.188 -45.375 -6.602 1 91.25 182 GLU A N 1
ATOM 1423 C CA . GLU A 1 182 ? -4.457 -44.719 -6.32 1 91.25 182 GLU A CA 1
ATOM 1424 C C . GLU A 1 182 ? -4.242 -43.344 -5.668 1 91.25 182 GLU A C 1
ATOM 1426 O O . GLU A 1 182 ? -5.035 -42.406 -5.863 1 91.25 182 GLU A O 1
ATOM 1431 N N . ARG A 1 183 ? -3.201 -43.125 -4.84 1 93.62 183 ARG A N 1
ATOM 1432 C CA . ARG A 1 183 ? -2.926 -41.906 -4.094 1 93.62 183 ARG A CA 1
ATOM 1433 C C . ARG A 1 183 ? -2.674 -40.75 -5.035 1 93.62 183 ARG A C 1
ATOM 1435 O O . ARG A 1 183 ? -2.701 -39.594 -4.613 1 93.62 183 ARG A O 1
ATOM 1442 N N . LEU A 1 184 ? -2.432 -41 -6.359 1 96.19 184 LEU A N 1
ATOM 1443 C CA . LEU A 1 184 ? -2.113 -39.969 -7.336 1 96.19 184 LEU A CA 1
ATOM 1444 C C . LEU A 1 184 ? -3.383 -39.281 -7.844 1 96.19 184 LEU A C 1
ATOM 1446 O O . LEU A 1 184 ? -3.314 -38.25 -8.516 1 96.19 184 LEU A O 1
ATOM 1450 N N . GLN A 1 185 ? -4.512 -39.906 -7.512 1 96.75 185 GLN A N 1
ATOM 1451 C CA . GLN A 1 185 ? -5.77 -39.344 -7.984 1 96.75 185 GLN A CA 1
ATOM 1452 C C . GLN A 1 185 ? -6.004 -37.938 -7.406 1 96.75 185 GLN A C 1
ATOM 1454 O O . GLN A 1 185 ? -5.801 -37.719 -6.207 1 96.75 185 GLN A O 1
ATOM 1459 N N . THR A 1 186 ? -6.359 -37 -8.164 1 97.31 186 THR A N 1
ATOM 1460 C CA . THR A 1 186 ? -6.629 -35.625 -7.734 1 97.31 186 THR A CA 1
ATOM 1461 C C . THR A 1 186 ? -8.102 -35.281 -7.938 1 97.31 186 THR A C 1
ATOM 1463 O O . THR A 1 186 ? -8.766 -35.844 -8.797 1 97.31 186 THR A O 1
ATOM 1466 N N . ASP A 1 187 ? -8.578 -34.406 -7.113 1 96.19 187 ASP A N 1
ATOM 1467 C CA . ASP A 1 187 ? -9.938 -33.906 -7.277 1 96.19 187 ASP A CA 1
ATOM 1468 C C . ASP A 1 187 ? -10 -32.844 -8.383 1 96.19 187 ASP A C 1
ATOM 1470 O O . ASP A 1 187 ? -9.008 -32.188 -8.664 1 96.19 187 ASP A O 1
ATOM 1474 N N . VAL A 1 188 ? -11.164 -32.75 -9 1 97.19 188 VAL A N 1
ATOM 1475 C CA . VAL A 1 188 ? -11.375 -31.75 -10.023 1 97.19 188 VAL A CA 1
ATOM 1476 C C . VAL A 1 188 ? -11.273 -30.359 -9.398 1 97.19 188 VAL A C 1
ATOM 1478 O O . VAL A 1 188 ? -11.805 -30.125 -8.312 1 97.19 188 VAL A O 1
ATOM 1481 N N . PHE A 1 189 ? -10.625 -29.484 -10.102 1 96.94 189 PHE A N 1
ATOM 1482 C CA . PHE A 1 189 ? -10.461 -28.109 -9.656 1 96.94 189 PHE A CA 1
ATOM 1483 C C . PHE A 1 189 ? -11.688 -27.281 -10.008 1 96.94 189 PHE A C 1
ATOM 1485 O O . PHE A 1 189 ? -11.984 -27.062 -11.18 1 96.94 189 PHE A O 1
ATOM 1492 N N . GLU A 1 190 ? -12.367 -26.875 -8.992 1 95.12 190 GLU A N 1
ATOM 1493 C CA . GLU A 1 190 ? -13.531 -26 -9.172 1 95.12 190 GLU A CA 1
ATOM 1494 C C . GLU A 1 190 ? -13.172 -24.547 -8.914 1 95.12 190 GLU A C 1
ATOM 1496 O O . GLU A 1 190 ? -13.18 -24.094 -7.77 1 95.12 190 GLU A O 1
ATOM 1501 N N . GLU A 1 191 ? -13.031 -23.891 -9.961 1 90.69 191 GLU A N 1
ATOM 1502 C CA . GLU A 1 191 ? -12.531 -22.516 -9.891 1 90.69 191 GLU A CA 1
ATOM 1503 C C . GLU A 1 191 ? -13.414 -21.641 -9.016 1 90.69 191 GLU A C 1
ATOM 1505 O O . GLU A 1 191 ? -12.922 -20.844 -8.227 1 90.69 191 GLU A O 1
ATOM 1510 N N . GLN A 1 192 ? -14.711 -21.781 -9.133 1 90 192 GLN A N 1
ATOM 1511 C CA . GLN A 1 192 ? -15.648 -20.938 -8.391 1 90 192 GLN A CA 1
ATOM 1512 C C . GLN A 1 192 ? -15.539 -21.188 -6.887 1 90 192 GLN A C 1
ATOM 1514 O O . GLN A 1 192 ? -15.555 -20.25 -6.094 1 90 192 GLN A O 1
ATOM 1519 N N . THR A 1 193 ? -15.484 -22.406 -6.527 1 90.38 193 THR A N 1
ATOM 1520 C CA . THR A 1 193 ? -15.336 -22.766 -5.121 1 90.38 193 THR A CA 1
ATOM 1521 C C . THR A 1 193 ? -14.031 -22.203 -4.559 1 90.38 193 THR A C 1
ATOM 1523 O O . THR A 1 193 ? -14.008 -21.688 -3.439 1 90.38 193 THR A O 1
ATOM 1526 N N . TYR A 1 194 ? -13.062 -22.359 -5.379 1 89.25 194 TYR A N 1
ATOM 1527 C CA . TYR A 1 194 ? -11.75 -21.859 -4.961 1 89.25 194 TYR A CA 1
ATOM 1528 C C . TYR A 1 194 ? -11.781 -20.359 -4.762 1 89.25 194 TYR A C 1
ATOM 1530 O O . TYR A 1 194 ? -11.234 -19.844 -3.783 1 89.25 194 TYR A O 1
ATOM 1538 N N . ARG A 1 195 ? -12.422 -19.625 -5.648 1 87.81 195 ARG A N 1
ATOM 1539 C CA . ARG A 1 195 ? -12.547 -18.172 -5.562 1 87.81 195 ARG A CA 1
ATOM 1540 C C . ARG A 1 195 ? -13.336 -17.766 -4.324 1 87.81 195 ARG A C 1
ATOM 1542 O O . ARG A 1 195 ? -12.977 -16.797 -3.641 1 87.81 195 ARG A O 1
ATOM 1549 N N . GLU A 1 196 ? -14.328 -18.516 -4.07 1 88.38 196 GLU A N 1
ATOM 1550 C CA . GLU A 1 196 ? -15.148 -18.219 -2.9 1 88.38 196 GLU A CA 1
ATOM 1551 C C . GLU A 1 196 ? -14.367 -18.438 -1.609 1 88.38 196 GLU A C 1
ATOM 1553 O O . GLU A 1 196 ? -14.492 -17.656 -0.662 1 88.38 196 GLU A O 1
ATOM 1558 N N . ASP A 1 197 ? -13.609 -19.453 -1.622 1 88.44 197 ASP A N 1
ATOM 1559 C CA . ASP A 1 197 ? -12.766 -19.719 -0.46 1 88.44 197 ASP A CA 1
ATOM 1560 C C . ASP A 1 197 ? -11.758 -18.594 -0.244 1 88.44 197 ASP A C 1
ATOM 1562 O O . ASP A 1 197 ? -11.508 -18.188 0.893 1 88.44 197 ASP A O 1
ATOM 1566 N N . PHE A 1 198 ? -11.258 -18.188 -1.312 1 87.19 198 PHE A N 1
ATOM 1567 C CA . PHE A 1 198 ? -10.305 -17.094 -1.24 1 87.19 198 PHE A CA 1
ATOM 1568 C C . PHE A 1 198 ? -10.969 -15.828 -0.699 1 87.19 198 PHE A C 1
ATOM 1570 O O . PHE A 1 198 ? -10.414 -15.148 0.167 1 87.19 198 PHE A O 1
ATOM 1577 N N . MET A 1 199 ? -12.125 -15.5 -1.182 1 84.31 199 MET A N 1
ATOM 1578 C CA . MET A 1 199 ? -12.844 -14.297 -0.752 1 84.31 199 MET A CA 1
ATOM 1579 C C . MET A 1 199 ? -13.219 -14.391 0.722 1 84.31 199 MET A C 1
ATOM 1581 O O . MET A 1 199 ? -13.242 -13.375 1.424 1 84.31 199 MET A O 1
ATOM 1585 N N . ALA A 1 200 ? -13.492 -15.555 1.145 1 84.81 200 ALA A N 1
ATOM 1586 C CA . ALA A 1 200 ? -13.781 -15.758 2.562 1 84.81 200 ALA A CA 1
ATOM 1587 C C . ALA A 1 200 ? -12.562 -15.422 3.422 1 84.81 200 ALA A C 1
ATOM 1589 O O . ALA A 1 200 ? -12.695 -14.805 4.484 1 84.81 200 ALA A O 1
ATOM 1590 N N . LYS A 1 201 ? -11.461 -15.859 2.916 1 84.56 201 LYS A N 1
ATOM 1591 C CA . LYS A 1 201 ? -10.219 -15.547 3.627 1 84.56 201 LYS A CA 1
ATOM 1592 C C . LYS A 1 201 ? -9.945 -14.047 3.633 1 84.56 201 LYS A C 1
ATOM 1594 O O . LYS A 1 201 ? -9.469 -13.5 4.629 1 84.56 201 LYS A O 1
ATOM 1599 N N . VAL A 1 202 ? -10.203 -13.453 2.518 1 83.5 202 VAL A N 1
ATOM 1600 C CA . VAL A 1 202 ? -10 -12.008 2.395 1 83.5 202 VAL A CA 1
ATOM 1601 C C . VAL A 1 202 ? -10.914 -11.273 3.377 1 83.5 202 VAL A C 1
ATOM 1603 O O . VAL A 1 202 ? -10.477 -10.344 4.059 1 83.5 202 VAL A O 1
ATOM 1606 N N . ARG A 1 203 ? -12.141 -11.641 3.422 1 78.06 203 ARG A N 1
ATOM 1607 C CA . ARG A 1 203 ? -13.117 -11.008 4.301 1 78.06 203 ARG A CA 1
ATOM 1608 C C . ARG A 1 203 ? -12.75 -11.227 5.766 1 78.06 203 ARG A C 1
ATOM 1610 O O . ARG A 1 203 ? -13.078 -10.391 6.621 1 78.06 203 ARG A O 1
ATOM 1617 N N . GLY A 1 204 ? -12.164 -12.297 5.957 1 77.38 204 GLY A N 1
ATOM 1618 C CA . GLY A 1 204 ? -11.797 -12.625 7.328 1 77.38 204 GLY A CA 1
ATOM 1619 C C . GLY A 1 204 ? -10.625 -11.805 7.832 1 77.38 204 GLY A C 1
ATOM 1620 O O . GLY A 1 204 ? -10.391 -11.727 9.039 1 77.38 204 GLY A O 1
ATOM 1621 N N . GLN A 1 205 ? -10 -11.258 6.879 1 74.62 205 GLN A N 1
ATOM 1622 C CA . GLN A 1 205 ? -8.852 -10.445 7.293 1 74.62 205 GLN A CA 1
ATOM 1623 C C . GLN A 1 205 ? -9.297 -9.055 7.734 1 74.62 205 GLN A C 1
ATOM 1625 O O . GLN A 1 205 ? -10.164 -8.445 7.109 1 74.62 205 GLN A O 1
ATOM 1630 N N . GLN A 1 206 ? -9.172 -8.57 8.93 1 61.09 206 GLN A N 1
ATOM 1631 C CA . GLN A 1 206 ? -9.57 -7.293 9.523 1 61.09 206 GLN A CA 1
ATOM 1632 C C . GLN A 1 206 ? -9.125 -6.121 8.648 1 61.09 206 GLN A C 1
ATOM 1634 O O . GLN A 1 206 ? -9.828 -5.113 8.555 1 61.09 206 GLN A O 1
ATOM 1639 N N . HIS A 1 207 ? -7.988 -6.289 8.031 1 59.44 207 HIS A N 1
ATOM 1640 C CA . HIS A 1 207 ? -7.395 -5.125 7.379 1 59.44 207 HIS A CA 1
ATOM 1641 C C . HIS A 1 207 ? -7.707 -5.113 5.887 1 59.44 207 HIS A C 1
ATOM 1643 O O . HIS A 1 207 ? -7.305 -4.191 5.172 1 59.44 207 HIS A O 1
ATOM 1649 N N . THR A 1 208 ? -8.469 -6.098 5.398 1 56.94 208 THR A N 1
ATOM 1650 C CA . THR A 1 208 ? -8.562 -6.211 3.947 1 56.94 208 THR A CA 1
ATOM 1651 C C . THR A 1 208 ? -9.93 -5.754 3.455 1 56.94 208 THR A C 1
ATOM 1653 O O . THR A 1 208 ? -10.391 -6.176 2.393 1 56.94 208 THR A O 1
ATOM 1656 N N . HIS A 1 209 ? -10.547 -4.91 4.16 1 54 209 HIS A N 1
ATOM 1657 C CA . HIS A 1 209 ? -11.82 -4.523 3.57 1 54 209 HIS A CA 1
ATOM 1658 C C . HIS A 1 209 ? -11.625 -3.902 2.191 1 54 209 HIS A C 1
ATOM 1660 O O . HIS A 1 209 ? -12.469 -3.129 1.729 1 54 209 HIS A O 1
ATOM 1666 N N . THR A 1 210 ? -10.461 -4.125 1.513 1 54.34 210 THR A N 1
ATOM 1667 C CA . THR A 1 210 ? -10.273 -3.314 0.314 1 54.34 210 THR A CA 1
ATOM 1668 C C . THR A 1 210 ? -10.164 -4.199 -0.925 1 54.34 210 THR A C 1
ATOM 1670 O O . THR A 1 210 ? -9.203 -4.082 -1.692 1 54.34 210 THR A O 1
ATOM 1673 N N . PRO A 1 211 ? -11.023 -5.312 -1.005 1 51.12 211 PRO A N 1
ATOM 1674 C CA . PRO A 1 211 ? -10.789 -6.109 -2.209 1 51.12 211 PRO A CA 1
ATOM 1675 C C . PRO A 1 211 ? -10.766 -5.266 -3.482 1 51.12 211 PRO A C 1
ATOM 1677 O O . PRO A 1 211 ? -10.031 -5.582 -4.422 1 51.12 211 PRO A O 1
ATOM 1680 N N . GLN A 1 212 ? -11.523 -4.141 -3.383 1 58.34 212 GLN A N 1
ATOM 1681 C CA . GLN A 1 212 ? -11.742 -3.396 -4.617 1 58.34 212 GLN A CA 1
ATOM 1682 C C . GLN A 1 212 ? -10.477 -2.666 -5.055 1 58.34 212 GLN A C 1
ATOM 1684 O O . GLN A 1 212 ? -10.297 -2.363 -6.238 1 58.34 212 GLN A O 1
ATOM 1689 N N . LEU A 1 213 ? -9.609 -2.619 -4.066 1 62.19 213 LEU A N 1
ATOM 1690 C CA . LEU A 1 213 ? -8.398 -1.898 -4.43 1 62.19 213 LEU A CA 1
ATOM 1691 C C . LEU A 1 213 ? -7.613 -2.658 -5.496 1 62.19 213 LEU A C 1
ATOM 1693 O O . LEU A 1 213 ? -7.051 -2.051 -6.406 1 62.19 213 LEU A O 1
ATOM 1697 N N . CYS A 1 214 ? -7.664 -3.914 -5.254 1 57.91 214 CYS A N 1
ATOM 1698 C CA . CYS A 1 214 ? -6.793 -4.707 -6.113 1 57.91 214 CYS A CA 1
ATOM 1699 C C . CYS A 1 214 ? -7.34 -4.777 -7.535 1 57.91 214 CYS A C 1
ATOM 1701 O O . CYS A 1 214 ? -6.609 -5.102 -8.469 1 57.91 214 CYS A O 1
ATOM 1703 N N . PHE A 1 215 ? -8.648 -4.43 -7.633 1 57.28 215 PHE A N 1
ATOM 1704 C CA . PHE A 1 215 ? -9.234 -4.453 -8.969 1 57.28 215 PHE A CA 1
ATOM 1705 C C . PHE A 1 215 ? -9.297 -3.047 -9.555 1 57.28 215 PHE A C 1
ATOM 1707 O O . PHE A 1 215 ? -9.852 -2.846 -10.641 1 57.28 215 PHE A O 1
ATOM 1714 N N . TYR A 1 216 ? -8.828 -2.227 -8.75 1 53.81 216 TYR A N 1
ATOM 1715 C CA . TYR A 1 216 ? -8.805 -0.855 -9.25 1 53.81 216 TYR A CA 1
ATOM 1716 C C . TYR A 1 216 ? -7.719 -0.678 -10.305 1 53.81 216 TYR A C 1
ATOM 1718 O O . TYR A 1 216 ? -6.57 -1.071 -10.094 1 53.81 216 TYR A O 1
ATOM 1726 N N . ARG A 1 217 ? -8.086 -0.522 -11.516 1 49.75 217 ARG A N 1
ATOM 1727 C CA . ARG A 1 217 ? -7.148 -0.173 -12.586 1 49.75 217 ARG A CA 1
ATOM 1728 C C . ARG A 1 217 ? -6.996 1.34 -12.703 1 49.75 217 ARG A C 1
ATOM 1730 O O . ARG A 1 217 ? -7.961 2.043 -13.023 1 49.75 217 ARG A O 1
ATOM 1737 N N . PRO A 1 218 ? -5.895 1.913 -12.148 1 44.03 218 PRO A N 1
ATOM 1738 C CA . PRO A 1 218 ? -5.75 3.357 -12.344 1 44.03 218 PRO A CA 1
ATOM 1739 C C . PRO A 1 218 ? -5.859 3.764 -13.812 1 44.03 218 PRO A C 1
ATOM 1741 O O . PRO A 1 218 ? -5.496 2.988 -14.703 1 44.03 218 P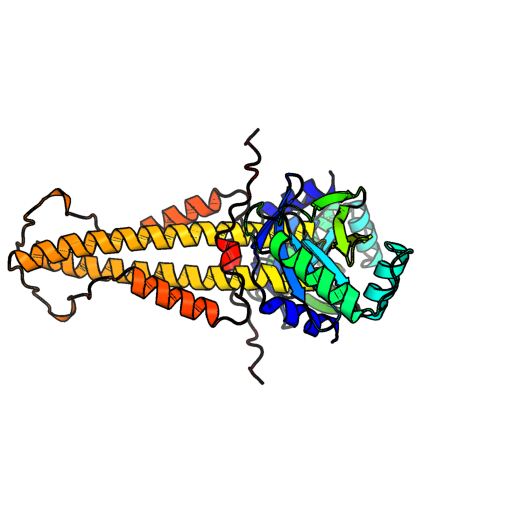RO A O 1
ATOM 1744 N N . LEU A 1 219 ? -6.77 4.598 -14.219 1 36.47 219 LEU A N 1
ATOM 1745 C CA . LEU A 1 219 ? -6.91 5.078 -15.586 1 36.47 219 LEU A CA 1
ATOM 1746 C C . LEU A 1 219 ? -5.547 5.328 -16.219 1 36.47 219 LEU A C 1
ATOM 1748 O O . LEU A 1 219 ? -5.34 5.035 -17.391 1 36.47 219 LEU A O 1
ATOM 1752 N N . CYS A 1 220 ? -4.914 6.535 -15.914 1 35.66 220 CYS A N 1
ATOM 1753 C CA . CYS A 1 220 ? -4 7.188 -16.844 1 35.66 220 CYS A CA 1
ATOM 1754 C C . CYS A 1 220 ? -2.715 6.383 -17 1 35.66 220 CYS A C 1
ATOM 1756 O O . CYS A 1 220 ? -1.979 6.184 -16.031 1 35.66 220 CYS A O 1
ATOM 1758 N N . SER A 1 221 ? -2.596 5.332 -17.781 1 33.31 221 SER A N 1
ATOM 1759 C CA . SER A 1 221 ? -1.312 4.988 -18.391 1 33.31 221 SER A CA 1
ATOM 1760 C C . SER A 1 221 ? -0.454 6.23 -18.609 1 33.31 221 SER A C 1
ATOM 1762 O O . SER A 1 221 ? -0.838 7.133 -19.359 1 33.31 221 SER A O 1
ATOM 1764 N N . ILE A 1 222 ? 0.26 6.82 -17.781 1 30.12 222 ILE A N 1
ATOM 1765 C CA . ILE A 1 222 ? 1.323 7.676 -18.297 1 30.12 222 ILE A CA 1
ATOM 1766 C C . ILE A 1 222 ? 1.959 7.02 -19.531 1 30.12 222 ILE A C 1
ATOM 1768 O O . ILE A 1 222 ? 2.471 5.902 -19.453 1 30.12 222 ILE A O 1
ATOM 1772 N N . PRO A 1 223 ? 1.517 7.414 -20.781 1 27.11 223 PRO A N 1
ATOM 1773 C CA . PRO A 1 223 ? 2.275 7.016 -21.953 1 27.11 223 PRO A CA 1
ATOM 1774 C C . PRO A 1 223 ? 3.783 7.004 -21.719 1 27.11 223 PRO A C 1
ATOM 1776 O O . PRO A 1 223 ? 4.289 7.789 -20.922 1 27.11 223 PRO A O 1
ATOM 1779 N N . ASP A 1 224 ? 4.383 5.844 -21.797 1 26.22 224 ASP A N 1
ATOM 1780 C CA . ASP A 1 224 ? 5.805 5.906 -22.109 1 26.22 224 ASP A CA 1
ATOM 1781 C C . ASP A 1 224 ? 6.121 7.113 -22.984 1 26.22 224 ASP A C 1
ATOM 1783 O O . ASP A 1 224 ? 5.602 7.234 -24.094 1 26.22 224 ASP A O 1
ATOM 1787 N N . ARG A 1 225 ? 6.465 8.32 -22.625 1 20.8 225 ARG A N 1
ATOM 1788 C CA . ARG A 1 225 ? 7.246 9.102 -23.578 1 20.8 225 ARG A CA 1
ATOM 1789 C C . ARG A 1 225 ? 8.523 8.367 -23.969 1 20.8 225 ARG A C 1
ATOM 1791 O O . ARG A 1 225 ? 9.172 7.742 -23.141 1 20.8 225 ARG A O 1
ATOM 1798 N N . MET B 1 1 ? -4.27 8.273 20.984 1 30.45 1 MET B N 1
ATOM 1799 C CA . MET B 1 1 ? -5.289 7.246 21.188 1 30.45 1 MET B CA 1
ATOM 1800 C C . MET B 1 1 ? -6.469 7.453 20.25 1 30.45 1 MET B C 1
ATOM 1802 O O . MET B 1 1 ? -7.027 6.484 19.719 1 30.45 1 MET B O 1
ATOM 1806 N N . VAL B 1 2 ? -6.898 8.797 20.094 1 34.84 2 VAL B N 1
ATOM 1807 C CA . VAL B 1 2 ? -8.07 9.211 19.344 1 34.84 2 VAL B CA 1
ATOM 1808 C C . VAL B 1 2 ? -7.855 8.914 17.859 1 34.84 2 VAL B C 1
ATOM 1810 O O . VAL B 1 2 ? -8.812 8.625 17.125 1 34.84 2 VAL B O 1
ATOM 1813 N N . ILE B 1 3 ? -6.598 9.047 17.375 1 39.28 3 ILE B N 1
ATOM 1814 C CA . ILE B 1 3 ? -6.27 8.961 15.961 1 39.28 3 ILE B CA 1
ATOM 1815 C C . ILE B 1 3 ? -6.41 7.52 15.484 1 39.28 3 ILE B C 1
ATOM 1817 O O . ILE B 1 3 ? -6.918 7.27 14.391 1 39.28 3 ILE B O 1
ATOM 1821 N N . LEU B 1 4 ? -5.941 6.605 16.391 1 42.56 4 LEU B N 1
ATOM 1822 C CA . LEU B 1 4 ? -5.965 5.188 16.047 1 42.56 4 LEU B CA 1
ATOM 1823 C C . LEU B 1 4 ? -7.395 4.703 15.844 1 42.56 4 LEU B C 1
ATOM 1825 O O . LEU B 1 4 ? -7.652 3.865 14.969 1 42.56 4 LEU B O 1
ATOM 1829 N N . GLN B 1 5 ? -8.297 5.23 16.734 1 45.31 5 GLN B N 1
ATOM 1830 C CA . GLN B 1 5 ? -9.68 4.762 16.75 1 45.31 5 GLN B CA 1
ATOM 1831 C C . GLN B 1 5 ? -10.398 5.156 15.461 1 45.31 5 GLN B C 1
ATOM 1833 O O . GLN B 1 5 ? -11.234 4.398 14.953 1 45.31 5 GLN B O 1
ATOM 1838 N N . GLN B 1 6 ? -10.211 6.359 15.078 1 51.69 6 GLN B N 1
ATOM 1839 C CA . GLN B 1 6 ? -11.062 6.938 14.047 1 51.69 6 GLN B CA 1
ATOM 1840 C C . GLN B 1 6 ? -10.734 6.352 12.672 1 51.69 6 GLN B C 1
ATOM 1842 O O . GLN B 1 6 ? -11.617 6.188 11.836 1 51.69 6 GLN B O 1
ATOM 1847 N N . GLY B 1 7 ? -9.492 5.848 12.492 1 61.5 7 GLY B N 1
ATOM 1848 C CA . GLY B 1 7 ? -9.219 5.09 11.281 1 61.5 7 GLY B CA 1
ATOM 1849 C C . GLY B 1 7 ? -9.953 3.766 11.227 1 61.5 7 GLY B C 1
ATOM 1850 O O . GLY B 1 7 ? -10.234 3.254 10.141 1 61.5 7 GLY B O 1
ATOM 1851 N N . ALA B 1 8 ? -10.422 3.455 12.438 1 69.56 8 ALA B N 1
ATOM 1852 C CA . ALA B 1 8 ? -11.078 2.158 12.57 1 69.56 8 ALA B CA 1
ATOM 1853 C C . ALA B 1 8 ? -12.453 2.172 11.898 1 69.56 8 ALA B C 1
ATOM 1855 O O . ALA B 1 8 ? -12.883 1.165 11.336 1 69.56 8 ALA B O 1
ATOM 1856 N N . LEU B 1 9 ? -13.078 3.385 11.914 1 79.94 9 LEU B N 1
ATOM 1857 C CA . LEU B 1 9 ? -14.414 3.486 11.328 1 79.94 9 LEU B CA 1
ATOM 1858 C C . LEU B 1 9 ? -14.359 3.307 9.812 1 79.94 9 LEU B C 1
ATOM 1860 O O . LEU B 1 9 ? -15.281 2.75 9.219 1 79.94 9 LEU B O 1
ATOM 1864 N N . LEU B 1 10 ? -13.289 3.709 9.258 1 87.12 10 LEU B N 1
ATOM 1865 C CA . LEU B 1 10 ? -13.109 3.611 7.812 1 87.12 10 LEU B CA 1
ATOM 1866 C C . LEU B 1 10 ? -12.719 2.193 7.406 1 87.12 10 LEU B C 1
ATOM 1868 O O . LEU B 1 10 ? -12.859 1.817 6.242 1 87.12 10 LEU B O 1
ATOM 1872 N N . ASP B 1 11 ? -12.242 1.403 8.398 1 82.69 11 ASP B N 1
ATOM 1873 C CA . ASP B 1 11 ? -11.695 0.082 8.109 1 82.69 11 ASP B CA 1
ATOM 1874 C C . ASP B 1 11 ? -12.75 -0.835 7.508 1 82.69 11 ASP B C 1
ATOM 1876 O O . ASP B 1 11 ? -12.438 -1.687 6.672 1 82.69 11 ASP B O 1
ATOM 1880 N N . SER B 1 12 ? -13.984 -0.609 7.859 1 79.94 12 SER B N 1
ATOM 1881 C CA . SER B 1 12 ? -15.047 -1.508 7.414 1 79.94 12 SER B CA 1
ATOM 1882 C C . SER B 1 12 ? -15.641 -1.046 6.086 1 79.94 12 SER B C 1
ATOM 1884 O O . SER B 1 12 ? -16.5 -1.718 5.523 1 79.94 12 SER B O 1
ATOM 1886 N N . ARG B 1 13 ? -15.203 0.069 5.641 1 84.88 13 ARG B N 1
ATOM 1887 C CA . ARG B 1 13 ? -15.75 0.613 4.398 1 84.88 13 ARG B CA 1
ATOM 1888 C C . ARG B 1 13 ? -14.844 0.292 3.215 1 84.88 13 ARG B C 1
ATOM 1890 O O . ARG B 1 13 ? -13.617 0.332 3.338 1 84.88 13 ARG B O 1
ATOM 1897 N N . PRO B 1 14 ? -15.438 -0.05 2.064 1 84.62 14 PRO B N 1
ATOM 1898 C CA . PRO B 1 14 ? -14.641 -0.362 0.878 1 84.62 14 PRO B CA 1
ATOM 1899 C C . PRO B 1 14 ? -14.18 0.888 0.129 1 84.62 14 PRO B C 1
ATOM 1901 O O . PRO B 1 14 ? -14.781 1.954 0.276 1 84.62 14 PRO B O 1
ATOM 1904 N N . TRP B 1 15 ? -13.078 0.722 -0.566 1 89.19 15 TRP B N 1
ATOM 1905 C CA . TRP B 1 15 ? -12.711 1.73 -1.556 1 89.19 15 TRP B CA 1
ATOM 1906 C C . TRP B 1 15 ? -13.594 1.618 -2.797 1 89.19 15 TRP B C 1
ATOM 1908 O O . TRP B 1 15 ? -13.758 0.529 -3.354 1 89.19 15 TRP B O 1
ATOM 1918 N N . LEU B 1 16 ? -14.148 2.674 -3.227 1 87.69 16 LEU B N 1
ATOM 1919 C CA . LEU B 1 16 ? -15 2.678 -4.41 1 87.69 16 LEU B CA 1
ATOM 1920 C C . LEU B 1 16 ? -14.477 3.656 -5.453 1 87.69 16 LEU B C 1
ATOM 1922 O O . LEU B 1 16 ? -14.023 4.75 -5.113 1 87.69 16 LEU B O 1
ATOM 1926 N N . PRO B 1 17 ? -14.539 3.215 -6.688 1 88.38 17 PRO B N 1
ATOM 1927 C CA . PRO B 1 17 ? -14.125 4.137 -7.746 1 88.38 17 PRO B CA 1
ATOM 1928 C C . PRO B 1 17 ? -15.086 5.32 -7.902 1 88.38 17 PRO B C 1
ATOM 1930 O O . PRO B 1 17 ? -16.297 5.148 -7.816 1 88.38 17 PRO B O 1
ATOM 1933 N N . VAL B 1 18 ? -14.492 6.449 -8.055 1 87.88 18 VAL B N 1
ATOM 1934 C CA . VAL B 1 18 ? -15.289 7.656 -8.266 1 87.88 18 VAL B CA 1
ATOM 1935 C C . VAL B 1 18 ? -14.695 8.477 -9.406 1 87.88 18 VAL B C 1
ATOM 1937 O O . VAL B 1 18 ? -13.477 8.57 -9.547 1 87.88 18 VAL B O 1
ATOM 1940 N N . SER B 1 19 ? -15.555 8.93 -10.266 1 88.06 19 SER B N 1
ATOM 1941 C CA . SER B 1 19 ? -15.164 9.828 -11.344 1 88.06 19 SER B CA 1
ATOM 1942 C C . SER B 1 19 ? -15.883 11.172 -11.242 1 88.06 19 SER B C 1
ATOM 1944 O O . SER B 1 19 ? -17.094 11.25 -11.477 1 88.06 19 SER B O 1
ATOM 1946 N N . ILE B 1 20 ? -15.156 12.172 -10.82 1 88.75 20 ILE B N 1
ATOM 1947 C CA . ILE B 1 20 ? -15.719 13.508 -10.633 1 88.75 20 ILE B CA 1
ATOM 1948 C C . ILE B 1 20 ? -14.891 14.531 -11.414 1 88.75 20 ILE B C 1
ATOM 1950 O O . ILE B 1 20 ? -13.672 14.602 -11.25 1 88.75 20 ILE B O 1
ATOM 1954 N N . SER B 1 21 ? -15.602 15.328 -12.297 1 89.38 21 SER B N 1
ATOM 1955 C CA . SER B 1 21 ? -14.953 16.375 -13.078 1 89.38 21 SER B CA 1
ATOM 1956 C C . SER B 1 21 ? -13.789 15.82 -13.891 1 89.38 21 SER B C 1
ATOM 1958 O O . SER B 1 21 ? -12.719 16.438 -13.961 1 89.38 21 SER B O 1
ATOM 1960 N N . GLY B 1 22 ? -13.906 14.594 -14.359 1 84.62 22 GLY B N 1
ATOM 1961 C CA . GLY B 1 22 ? -12.883 13.984 -15.188 1 84.62 22 GLY B CA 1
ATOM 1962 C C . GLY B 1 22 ? -11.75 13.375 -14.375 1 84.62 22 GLY B C 1
ATOM 1963 O O . GLY B 1 22 ? -10.797 12.844 -14.945 1 84.62 22 GLY B O 1
ATOM 1964 N N . CYS B 1 23 ? -11.867 13.508 -13.086 1 86.5 23 CYS B N 1
ATOM 1965 C CA . CYS B 1 23 ? -10.836 12.938 -12.219 1 86.5 23 CYS B CA 1
ATOM 1966 C C . CYS B 1 23 ? -11.242 11.539 -11.75 1 86.5 23 CYS B C 1
ATOM 1968 O O . CYS B 1 23 ? -12.344 11.352 -11.234 1 86.5 23 CYS B O 1
ATOM 1970 N N . ARG B 1 24 ? -10.352 10.648 -11.961 1 87.81 24 ARG B N 1
ATOM 1971 C CA . ARG B 1 24 ? -10.578 9.289 -11.484 1 87.81 24 ARG B CA 1
ATOM 1972 C C . ARG B 1 24 ? -9.891 9.055 -10.148 1 87.81 24 ARG B C 1
ATOM 1974 O O . ARG B 1 24 ? -8.664 9.156 -10.047 1 87.81 24 ARG B O 1
ATOM 1981 N N . LEU B 1 25 ? -10.727 8.719 -9.133 1 91.25 25 LEU B N 1
ATOM 1982 C CA . LEU B 1 25 ? -10.234 8.523 -7.773 1 91.25 25 LEU B CA 1
ATOM 1983 C C . LEU B 1 25 ? -10.891 7.316 -7.121 1 91.25 25 LEU B C 1
ATOM 1985 O O . LEU B 1 25 ? -11.844 6.75 -7.668 1 91.25 25 LEU B O 1
ATOM 1989 N N . LEU B 1 26 ? -10.258 6.887 -6.07 1 91.62 26 LEU B N 1
ATOM 1990 C CA . LEU B 1 26 ? -10.93 6.008 -5.125 1 91.62 26 LEU B CA 1
ATOM 1991 C C . LEU B 1 26 ? -11.391 6.781 -3.893 1 91.62 26 LEU B C 1
ATOM 1993 O O . LEU B 1 26 ? -10.68 7.672 -3.414 1 91.62 26 LEU B O 1
ATOM 1997 N N . ALA B 1 27 ? -12.57 6.387 -3.445 1 92.25 27 ALA B N 1
ATOM 1998 C CA . ALA B 1 27 ? -13.109 7.055 -2.264 1 92.25 27 ALA B CA 1
ATOM 1999 C C . ALA B 1 27 ? -13.609 6.035 -1.243 1 92.25 27 ALA B C 1
ATOM 2001 O O . ALA B 1 27 ? -14.078 4.957 -1.613 1 92.25 27 ALA B O 1
ATOM 2002 N N . LYS B 1 28 ? -13.375 6.391 -0.081 1 90.94 28 LYS B N 1
ATOM 2003 C CA . LYS B 1 28 ? -13.93 5.688 1.074 1 90.94 28 LYS B CA 1
ATOM 2004 C C . LYS B 1 28 ? -14.555 6.664 2.064 1 90.94 28 LYS B C 1
ATOM 2006 O O . LYS B 1 28 ? -13.969 7.707 2.371 1 90.94 28 LYS B O 1
ATOM 2011 N N . ILE B 1 29 ? -15.867 6.293 2.496 1 92.31 29 ILE B N 1
ATOM 2012 C CA . ILE B 1 29 ? -16.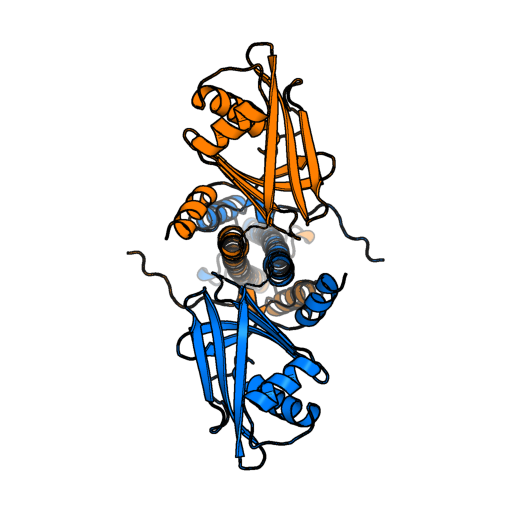516 7.273 3.361 1 92.31 29 ILE B CA 1
ATOM 2013 C C . ILE B 1 29 ? -17.281 6.555 4.469 1 92.31 29 ILE B C 1
ATOM 2015 O O . ILE B 1 29 ? -17.922 5.531 4.223 1 92.31 29 ILE B O 1
ATOM 2019 N N . TRP B 1 30 ? -17.203 7.094 5.645 1 92.69 30 TRP B N 1
ATOM 2020 C CA . TRP B 1 30 ? -18 6.672 6.793 1 92.69 30 TRP B CA 1
ATOM 2021 C C . TRP B 1 30 ? -18.906 7.801 7.27 1 92.69 30 TRP B C 1
ATOM 2023 O O . TRP B 1 30 ? -18.469 8.938 7.445 1 92.69 30 TRP B O 1
ATOM 2033 N N . PHE B 1 31 ? -20.234 7.41 7.391 1 93 31 PHE B N 1
ATOM 2034 C CA . PHE B 1 31 ? -21.203 8.344 7.953 1 93 31 PHE B CA 1
ATOM 2035 C C . PHE B 1 31 ? -21.672 7.875 9.32 1 93 31 PHE B C 1
ATOM 2037 O O . PHE B 1 31 ? -22.094 6.727 9.477 1 93 31 PHE B O 1
ATOM 2044 N N . GLY B 1 32 ? -21.547 8.727 10.234 1 92.19 32 GLY B N 1
ATOM 2045 C CA . GLY B 1 32 ? -22.125 8.492 11.547 1 92.19 32 GLY B CA 1
ATOM 2046 C C . GLY B 1 32 ? -23.391 9.289 11.789 1 92.19 32 GLY B C 1
ATOM 2047 O O . GLY B 1 32 ? -24.172 9.531 10.859 1 92.19 32 GLY B O 1
ATOM 2048 N N . ASP B 1 33 ? -23.859 9.594 13.086 1 91.25 33 ASP B N 1
ATOM 2049 C CA . ASP B 1 33 ? -25.062 10.344 13.391 1 91.25 33 ASP B CA 1
ATOM 2050 C C . ASP B 1 33 ? -24.953 11.789 12.898 1 91.25 33 ASP B C 1
ATOM 2052 O O . ASP B 1 33 ? -25.844 12.289 12.211 1 91.25 33 ASP B O 1
ATOM 2056 N N . SER B 1 34 ? -23.984 12.453 12.82 1 95 34 SER B N 1
ATOM 2057 C CA . SER B 1 34 ? -23.688 13.789 12.305 1 95 34 SER B CA 1
ATOM 2058 C C . SER B 1 34 ? -22.172 14.016 12.227 1 95 34 SER B C 1
ATOM 2060 O O . SER B 1 34 ? -21.672 15.031 12.711 1 95 34 SER B O 1
ATOM 2062 N N . ALA B 1 35 ? -21.609 13.102 11.734 1 96.25 35 ALA B N 1
ATOM 2063 C CA . ALA B 1 35 ? -20.172 13.117 11.508 1 96.25 35 ALA B CA 1
ATOM 2064 C C . ALA B 1 35 ? -19.797 12.281 10.289 1 96.25 35 ALA B C 1
ATOM 2066 O O . ALA B 1 35 ? -20.516 11.344 9.93 1 96.25 35 ALA B O 1
ATOM 2067 N N . TYR B 1 36 ? -18.766 12.695 9.688 1 95.62 36 TYR B N 1
ATOM 2068 C CA . TYR B 1 36 ? -18.312 11.836 8.602 1 95.62 36 TYR B CA 1
ATOM 2069 C C . TYR B 1 36 ? -16.797 11.859 8.492 1 95.62 36 TYR B C 1
ATOM 2071 O O . TYR B 1 36 ? -16.141 12.727 9.078 1 95.62 36 TYR B O 1
ATOM 2079 N N . HIS B 1 37 ? -16.281 10.844 7.867 1 95.5 37 HIS B N 1
ATOM 2080 C CA . HIS B 1 37 ? -14.875 10.695 7.523 1 95.5 37 HIS B CA 1
ATOM 2081 C C . HIS B 1 37 ? -14.711 10.211 6.086 1 95.5 37 HIS B C 1
ATOM 2083 O O . HIS B 1 37 ? -15.195 9.133 5.734 1 95.5 37 HIS B O 1
ATOM 2089 N N . ILE B 1 38 ? -14.148 11.078 5.277 1 95.38 38 ILE B N 1
ATOM 2090 C CA . ILE B 1 38 ? -13.984 10.711 3.873 1 95.38 38 ILE B CA 1
ATOM 2091 C C . ILE B 1 38 ? -12.5 10.641 3.527 1 95.38 38 ILE B C 1
ATOM 2093 O O . ILE B 1 38 ? -11.703 11.461 3.994 1 95.38 38 ILE B O 1
ATOM 2097 N N . LEU B 1 39 ? -12.117 9.633 2.795 1 95.12 39 LEU B N 1
ATOM 2098 C CA . LEU B 1 39 ? -10.773 9.445 2.27 1 95.12 39 LEU B CA 1
ATOM 2099 C C . LEU B 1 39 ? -10.789 9.344 0.748 1 95.12 39 LEU B C 1
ATOM 2101 O O . LEU B 1 39 ? -11.656 8.68 0.175 1 95.12 39 LEU B O 1
ATOM 2105 N N . LEU B 1 40 ? -9.891 10.047 0.104 1 94.94 40 LEU B N 1
ATOM 2106 C CA . LEU B 1 40 ? -9.742 10.047 -1.348 1 94.94 40 LEU B CA 1
ATOM 2107 C C . LEU B 1 40 ? -8.312 9.703 -1.752 1 94.94 40 LEU B C 1
ATOM 2109 O O . LEU B 1 40 ? -7.363 10.102 -1.074 1 94.94 40 LEU B O 1
ATOM 2113 N N . THR B 1 41 ? -8.172 8.969 -2.879 1 94.44 41 THR B N 1
ATOM 2114 C CA . THR B 1 41 ? -6.812 8.727 -3.359 1 94.44 41 THR B CA 1
ATOM 2115 C C . THR B 1 41 ? -6.801 8.531 -4.871 1 94.44 41 THR B C 1
ATOM 2117 O O . THR B 1 41 ? -7.711 7.914 -5.43 1 94.44 41 THR B O 1
ATOM 2120 N N . ASP B 1 42 ? -5.859 9.094 -5.488 1 91.5 42 ASP B N 1
ATOM 2121 C CA . ASP B 1 42 ? -5.551 8.773 -6.875 1 91.5 42 ASP B CA 1
ATOM 2122 C C . ASP B 1 42 ? -4.312 7.887 -6.973 1 91.5 42 ASP B C 1
ATOM 2124 O O . ASP B 1 42 ? -3.73 7.738 -8.047 1 91.5 42 ASP B O 1
ATOM 2128 N N . MET B 1 43 ? -3.814 7.441 -5.902 1 90.38 43 MET B N 1
ATOM 2129 C CA . MET B 1 43 ? -2.674 6.547 -5.727 1 90.38 43 MET B CA 1
ATOM 2130 C C . MET B 1 43 ? -1.362 7.324 -5.75 1 90.38 43 MET B C 1
ATOM 2132 O O . MET B 1 43 ? -0.3 6.766 -5.473 1 90.38 43 MET B O 1
ATOM 2136 N N . THR B 1 44 ? -1.372 8.547 -6.035 1 92.5 44 THR B N 1
ATOM 2137 C CA . THR B 1 44 ? -0.209 9.414 -5.918 1 92.5 44 THR B CA 1
ATOM 2138 C C . THR B 1 44 ? -0.181 10.102 -4.555 1 92.5 44 THR B C 1
ATOM 2140 O O . THR B 1 44 ? 0.888 10.289 -3.971 1 92.5 44 THR B O 1
ATOM 2143 N N . CYS B 1 45 ? -1.335 10.43 -4.145 1 95.06 45 CYS B N 1
ATOM 2144 C CA . CYS B 1 45 ? -1.532 11.008 -2.822 1 95.06 45 CYS B CA 1
ATOM 2145 C C . CYS B 1 45 ? -2.855 10.555 -2.217 1 95.06 45 CYS B C 1
ATOM 2147 O O . CYS B 1 45 ? -3.656 9.898 -2.889 1 95.06 45 CYS B O 1
ATOM 2149 N N . VAL B 1 46 ? -3.008 10.836 -0.928 1 96.5 46 VAL B N 1
ATOM 2150 C CA . VAL B 1 46 ? -4.223 10.492 -0.193 1 96.5 46 VAL B CA 1
ATOM 2151 C C . VAL B 1 46 ? -4.719 11.711 0.577 1 96.5 46 VAL B C 1
ATOM 2153 O O . VAL B 1 46 ? -3.939 12.391 1.249 1 96.5 46 VAL B O 1
ATOM 2156 N N . TRP B 1 47 ? -5.98 11.961 0.429 1 97.75 47 TRP B N 1
ATOM 2157 C CA . TRP B 1 47 ? -6.574 13.102 1.12 1 97.75 47 TRP B CA 1
ATOM 2158 C C . TRP B 1 47 ? -7.672 12.656 2.076 1 97.75 47 TRP B C 1
ATOM 2160 O O . TRP B 1 47 ? -8.25 11.578 1.905 1 97.75 47 TRP B O 1
ATOM 2170 N N . GLU B 1 48 ? -7.902 13.531 3.051 1 97 48 GLU B N 1
ATOM 2171 C CA . GLU B 1 48 ? -8.922 13.172 4.031 1 97 48 GLU B CA 1
ATOM 2172 C C . GLU B 1 48 ? -9.656 14.406 4.543 1 97 48 GLU B C 1
ATOM 2174 O O . GLU B 1 48 ? -9.125 15.516 4.484 1 97 48 GLU B O 1
ATOM 2179 N N . GLU B 1 49 ? -10.836 14.219 4.945 1 97.56 49 GLU B N 1
ATOM 2180 C CA . GLU B 1 49 ? -11.562 15.18 5.766 1 97.56 49 GLU B CA 1
ATOM 2181 C C . GLU B 1 49 ? -12.406 14.477 6.824 1 97.56 49 GLU B C 1
ATOM 2183 O O . GLU B 1 49 ? -13.102 13.5 6.527 1 97.56 49 GLU B O 1
ATOM 2188 N N . ARG B 1 50 ? -12.32 15.008 7.957 1 96.25 50 ARG B N 1
ATOM 2189 C CA . ARG B 1 50 ? -13.141 14.547 9.07 1 96.25 50 ARG B CA 1
ATOM 2190 C C . ARG B 1 50 ? -13.953 15.695 9.664 1 96.25 50 ARG B C 1
ATOM 2192 O O . ARG B 1 50 ? -13.422 16.781 9.891 1 96.25 50 ARG B O 1
ATOM 2199 N N . MET B 1 51 ? -15.219 15.43 9.852 1 96.75 51 MET B N 1
ATOM 2200 C CA . MET B 1 51 ? -16.094 16.453 10.398 1 96.75 51 MET B CA 1
ATOM 2201 C C . MET B 1 51 ? -16.953 15.898 11.523 1 96.75 51 MET B C 1
ATOM 2203 O O . MET B 1 51 ? -17.438 14.766 11.438 1 96.75 51 MET B O 1
ATOM 2207 N N . ASP B 1 52 ? -17.062 16.688 12.562 1 96.19 52 ASP B N 1
ATOM 2208 C CA . ASP B 1 52 ? -18 16.359 13.625 1 96.19 52 ASP B CA 1
ATOM 2209 C C . ASP B 1 52 ? -19.234 17.25 13.562 1 96.19 52 ASP B C 1
ATOM 2211 O O . ASP B 1 52 ? -19.359 18.094 12.672 1 96.19 52 ASP B O 1
ATOM 2215 N N . SER B 1 53 ? -20.109 17.062 14.477 1 96.75 53 SER B N 1
ATOM 2216 C CA . SER B 1 53 ? -21.406 17.734 14.453 1 96.75 53 SER B CA 1
ATOM 2217 C C . SER B 1 53 ? -21.266 19.25 14.484 1 96.75 53 SER B C 1
ATOM 2219 O O . SER B 1 53 ? -21.938 19.953 13.734 1 96.75 53 SER B O 1
ATOM 2221 N N . ALA B 1 54 ? -20.422 19.719 15.312 1 96.94 54 ALA B N 1
ATOM 2222 C CA . ALA B 1 54 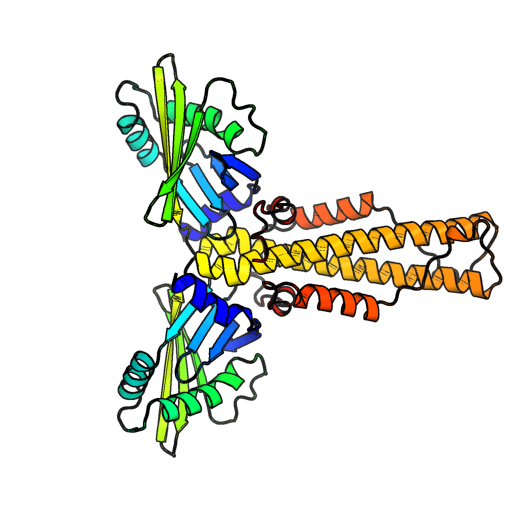? -20.234 21.172 15.453 1 96.94 54 ALA B CA 1
ATOM 2223 C C . ALA B 1 54 ? -19.672 21.766 14.164 1 96.94 54 ALA B C 1
ATOM 2225 O O . ALA B 1 54 ? -20.141 22.812 13.703 1 96.94 54 ALA B O 1
ATOM 2226 N N . ALA B 1 55 ? -18.688 21.109 13.641 1 97.5 55 ALA B N 1
ATOM 2227 C CA . ALA B 1 55 ? -18.078 21.594 12.406 1 97.5 55 ALA B CA 1
ATOM 2228 C C . ALA B 1 55 ? -19.062 21.547 11.25 1 97.5 55 ALA B C 1
ATOM 2230 O O . ALA B 1 55 ? -19.078 22.438 10.406 1 97.5 55 ALA B O 1
ATOM 2231 N N . ILE B 1 56 ? -19.875 20.5 11.188 1 97.38 56 ILE B N 1
ATOM 2232 C CA . ILE B 1 56 ? -20.859 20.344 10.133 1 97.38 56 ILE B CA 1
ATOM 2233 C C . ILE B 1 56 ? -21.891 21.469 10.242 1 97.38 56 ILE B C 1
ATOM 2235 O O . ILE B 1 56 ? -22.25 22.094 9.234 1 97.38 56 ILE B O 1
ATOM 2239 N N . GLN B 1 57 ? -22.359 21.734 11.398 1 95.56 57 GLN B N 1
ATOM 2240 C CA . GLN B 1 57 ? -23.344 22.797 11.609 1 95.56 57 GLN B CA 1
ATOM 2241 C C . GLN B 1 57 ? -22.781 24.156 11.172 1 95.56 57 GLN B C 1
ATOM 2243 O O . GLN B 1 57 ? -23.453 24.906 10.469 1 95.56 57 GLN B O 1
ATOM 2248 N N . SER B 1 58 ? -21.562 24.453 11.594 1 96.75 58 SER B N 1
ATOM 2249 C CA . SER B 1 58 ? -20.922 25.719 11.266 1 96.75 58 SER B CA 1
ATOM 2250 C C . SER B 1 58 ? -20.781 25.875 9.758 1 96.75 58 SER B C 1
ATOM 2252 O O . SER B 1 58 ? -21.156 26.922 9.203 1 96.75 58 SER B O 1
ATOM 2254 N N . ARG B 1 59 ? -20.328 24.828 9.062 1 97.44 59 ARG B N 1
ATOM 2255 C CA . ARG B 1 59 ? -20.141 24.906 7.617 1 97.44 59 ARG B CA 1
ATOM 2256 C C . ARG B 1 59 ? -21.469 24.984 6.891 1 97.44 59 ARG B C 1
ATOM 2258 O O . ARG B 1 59 ? -21.609 25.719 5.91 1 97.44 59 ARG B O 1
ATOM 2265 N N . ALA B 1 60 ? -22.422 24.203 7.309 1 95.31 60 ALA B N 1
ATOM 2266 C CA . ALA B 1 60 ? -23.75 24.234 6.695 1 95.31 60 ALA B CA 1
ATOM 2267 C C . ALA B 1 60 ? -24.344 25.641 6.746 1 95.31 60 ALA B C 1
ATOM 2269 O O . ALA B 1 60 ? -24.906 26.109 5.758 1 95.31 60 ALA B O 1
ATOM 2270 N N . GLN B 1 61 ? -24.188 26.234 7.867 1 94.19 61 GLN B N 1
ATOM 2271 C CA . GLN B 1 61 ? -24.75 27.562 8.031 1 94.19 61 GLN B CA 1
ATOM 2272 C C . GLN B 1 61 ? -23.984 28.594 7.195 1 94.19 61 GLN B C 1
ATOM 2274 O O . GLN B 1 61 ? -24.578 29.5 6.617 1 94.19 61 GLN B O 1
ATOM 2279 N N . GLU B 1 62 ? -22.719 28.516 7.152 1 96.25 62 GLU B N 1
ATOM 2280 C CA . GLU B 1 62 ? -21.875 29.422 6.375 1 96.25 62 GLU B CA 1
ATOM 2281 C C . GLU B 1 62 ? -22.188 29.328 4.883 1 96.25 62 GLU B C 1
ATOM 2283 O O . GLU B 1 62 ? -22.281 30.344 4.195 1 96.25 62 GLU B O 1
ATOM 2288 N N . LEU B 1 63 ? -22.375 28.094 4.359 1 96.81 63 LEU B N 1
ATOM 2289 C CA . LEU B 1 63 ? -22.562 27.859 2.934 1 96.81 63 LEU B CA 1
ATOM 2290 C C . LEU B 1 63 ? -24.031 28.078 2.545 1 96.81 63 LEU B C 1
ATOM 2292 O O . LEU B 1 63 ? -24.344 28.266 1.367 1 96.81 63 LEU B O 1
ATOM 2296 N N . ASN B 1 64 ? -24.922 27.906 3.576 1 95.56 64 ASN B N 1
ATOM 2297 C CA . ASN B 1 64 ? -26.344 28 3.334 1 95.56 64 ASN B CA 1
ATOM 2298 C C . ASN B 1 64 ? -27.016 28.984 4.293 1 95.56 64 ASN B C 1
ATOM 2300 O O . ASN B 1 64 ? -27.844 28.594 5.117 1 95.56 64 ASN B O 1
ATOM 2304 N N . ARG B 1 65 ? -26.828 30.203 4.102 1 92.81 65 ARG B N 1
ATOM 2305 C CA . ARG B 1 65 ? -27.25 31.234 5.039 1 92.81 65 ARG B CA 1
ATOM 2306 C C . ARG B 1 65 ? -28.766 31.344 5.105 1 92.81 65 ARG B C 1
ATOM 2308 O O . ARG B 1 65 ? -29.328 31.703 6.141 1 92.81 65 ARG B O 1
ATOM 2315 N N . ARG B 1 66 ? -29.438 31.031 4.051 1 92.5 66 ARG B N 1
ATOM 2316 C CA . ARG B 1 66 ? -30.891 31.172 3.977 1 92.5 66 ARG B CA 1
ATOM 2317 C C . ARG B 1 66 ? -31.594 29.953 4.57 1 92.5 66 ARG B C 1
ATOM 2319 O O . ARG B 1 66 ? -32.812 29.984 4.801 1 92.5 66 ARG B O 1
ATOM 2326 N N . LEU B 1 67 ? -30.906 28.891 4.805 1 91.12 67 LEU B N 1
ATOM 2327 C CA . LEU B 1 67 ? -31.484 27.656 5.332 1 91.12 67 LEU B CA 1
ATOM 2328 C C . LEU B 1 67 ? -31.266 27.547 6.84 1 91.12 67 LEU B C 1
ATOM 2330 O O . LEU B 1 67 ? -30.172 27.812 7.332 1 91.12 67 LEU B O 1
ATOM 2334 N N . ARG B 1 68 ? -32.344 27.391 7.57 1 89 68 ARG B N 1
ATOM 2335 C CA . ARG B 1 68 ? -32.25 27.125 9.008 1 89 68 ARG B CA 1
ATOM 2336 C C . ARG B 1 68 ? -32.812 25.75 9.344 1 89 68 ARG B C 1
ATOM 2338 O O . ARG B 1 68 ? -33.969 25.438 9.031 1 89 68 ARG B O 1
ATOM 2345 N N . ALA B 1 69 ? -32 24.969 9.828 1 89.38 69 ALA B N 1
ATOM 2346 C CA . ALA B 1 69 ? -32.375 23.609 10.219 1 89.38 69 ALA B CA 1
ATOM 2347 C C . ALA B 1 69 ? -31.406 23.047 11.242 1 89.38 69 ALA B C 1
ATOM 2349 O O . ALA B 1 69 ? -30.266 23.516 11.336 1 89.38 69 ALA B O 1
ATOM 2350 N N . PRO B 1 70 ? -31.859 22.109 12 1 92.06 70 PRO B N 1
ATOM 2351 C CA . PRO B 1 70 ? -30.906 21.406 12.867 1 92.06 70 PRO B CA 1
ATOM 2352 C C . PRO B 1 70 ? -29.844 20.656 12.086 1 92.06 70 PRO B C 1
ATOM 2354 O O . PRO B 1 70 ? -30.062 20.297 10.922 1 92.06 70 PRO B O 1
ATOM 2357 N N . VAL B 1 71 ? -28.781 20.391 12.734 1 94.38 71 VAL B N 1
ATOM 2358 C CA . VAL B 1 71 ? -27.641 19.75 12.094 1 94.38 71 VAL B CA 1
ATOM 2359 C C . VAL B 1 71 ? -28.047 18.375 11.562 1 94.38 71 VAL B C 1
ATOM 2361 O O . VAL B 1 71 ? -27.594 17.953 10.492 1 94.38 71 VAL B O 1
ATOM 2364 N N . LYS B 1 72 ? -28.875 17.656 12.234 1 94.81 72 LYS B N 1
ATOM 2365 C CA . LYS B 1 72 ? -29.297 16.312 11.82 1 94.81 72 LYS B CA 1
ATOM 2366 C C . LYS B 1 72 ? -30 16.359 10.469 1 94.81 72 LYS B C 1
ATOM 2368 O O . LYS B 1 72 ? -29.844 15.453 9.648 1 94.81 72 LYS B O 1
ATOM 2373 N N . ALA B 1 73 ? -30.797 17.312 10.281 1 92.88 73 ALA B N 1
ATOM 2374 C CA . ALA B 1 73 ? -31.516 17.453 9.023 1 92.88 73 ALA B CA 1
ATOM 2375 C C . ALA B 1 73 ? -30.547 17.75 7.875 1 92.88 73 ALA B C 1
ATOM 2377 O O . ALA B 1 73 ? -30.641 17.156 6.805 1 92.88 73 ALA B O 1
ATOM 2378 N N . PHE B 1 74 ? -29.656 18.734 8.102 1 93.69 74 PHE B N 1
ATOM 2379 C CA . PHE B 1 74 ? -28.625 19.047 7.113 1 93.69 74 PHE B CA 1
ATOM 2380 C C . PHE B 1 74 ? -27.812 17.812 6.754 1 93.69 74 PHE B C 1
ATOM 2382 O O . PHE B 1 74 ? -27.609 17.516 5.574 1 93.69 74 PHE B O 1
ATOM 2389 N N . PHE B 1 75 ? -27.5 17.109 7.777 1 96.19 75 PHE B N 1
ATOM 2390 C CA . PHE B 1 75 ? -26.609 15.969 7.605 1 96.19 75 PHE B CA 1
ATOM 2391 C C . PHE B 1 75 ? -27.328 14.82 6.91 1 96.19 75 PHE B C 1
ATOM 2393 O O . PHE B 1 75 ? -26.75 14.141 6.059 1 96.19 75 PHE B O 1
ATOM 2400 N N . SER B 1 76 ? -28.516 14.562 7.281 1 95.06 76 SER B N 1
ATOM 2401 C CA . SER B 1 76 ? -29.312 13.531 6.613 1 95.06 76 SER B CA 1
ATOM 2402 C C . SER B 1 76 ? -29.422 13.805 5.117 1 95.06 76 SER B C 1
ATOM 2404 O O . SER B 1 76 ? -29.281 12.891 4.301 1 95.06 76 SER B O 1
ATOM 2406 N N . HIS B 1 77 ? -29.672 15 4.797 1 94.31 77 HIS B N 1
ATOM 2407 C CA . HIS B 1 77 ? -29.75 15.391 3.395 1 94.31 77 HIS B CA 1
ATOM 2408 C C . HIS B 1 77 ? -28.406 15.203 2.695 1 94.31 77 HIS B C 1
ATOM 2410 O O . HIS B 1 77 ? -28.359 14.656 1.591 1 94.31 77 HIS B O 1
ATOM 2416 N N . LEU B 1 78 ? -27.391 15.68 3.338 1 95 78 LEU B N 1
ATOM 2417 C CA . LEU B 1 78 ? -26.062 15.531 2.779 1 95 78 LEU B CA 1
ATOM 2418 C C . LEU B 1 78 ? -25.75 14.062 2.477 1 95 78 LEU B C 1
ATOM 2420 O O . LEU B 1 78 ? -25.281 13.734 1.387 1 95 78 LEU B O 1
ATOM 2424 N N . CYS B 1 79 ? -26 13.219 3.436 1 94.25 79 CYS B N 1
ATOM 2425 C CA . CYS B 1 79 ? -25.766 11.789 3.264 1 94.25 79 CYS B CA 1
ATOM 2426 C C . CYS B 1 79 ? -26.547 11.25 2.062 1 94.25 79 CYS B C 1
ATOM 2428 O O . CYS B 1 79 ? -25.984 10.508 1.247 1 94.25 79 CYS B O 1
ATOM 2430 N N . ALA B 1 80 ? -27.688 11.625 1.917 1 91.75 80 ALA B N 1
ATOM 2431 C CA . ALA B 1 80 ? -28.562 11.133 0.853 1 91.75 80 ALA B CA 1
ATOM 2432 C C . ALA B 1 80 ? -28.047 11.57 -0.519 1 91.75 80 ALA B C 1
ATOM 2434 O O . ALA B 1 80 ? -28.188 10.828 -1.496 1 91.75 80 ALA B O 1
ATOM 2435 N N . VAL B 1 81 ? -27.531 12.727 -0.543 1 91.25 81 VAL B N 1
ATOM 2436 C CA . VAL B 1 81 ? -27.125 13.273 -1.831 1 91.25 81 VAL B CA 1
ATOM 2437 C C . VAL B 1 81 ? -25.719 12.781 -2.182 1 91.25 81 VAL B C 1
ATOM 2439 O O . VAL B 1 81 ? -25.406 12.562 -3.355 1 91.25 81 VAL B O 1
ATOM 2442 N N . VAL B 1 82 ? -24.875 12.594 -1.215 1 91.5 82 VAL B N 1
ATOM 2443 C CA . VAL B 1 82 ? -23.469 12.289 -1.448 1 91.5 82 VAL B CA 1
ATOM 2444 C C . VAL B 1 82 ? -23.297 10.797 -1.713 1 91.5 82 VAL B C 1
ATOM 2446 O O . VAL B 1 82 ? -22.453 10.391 -2.506 1 91.5 82 VAL B O 1
ATOM 2449 N N . GLN B 1 83 ? -24.016 10.016 -1.043 1 87.19 83 GLN B N 1
ATOM 2450 C CA . GLN B 1 83 ? -23.859 8.562 -1.098 1 87.19 83 GLN B CA 1
ATOM 2451 C C . GLN B 1 83 ? -23.891 8.062 -2.539 1 87.19 83 GLN B C 1
ATOM 2453 O O . GLN B 1 83 ? -23 7.32 -2.961 1 87.19 83 GLN B O 1
ATOM 2458 N N . PRO B 1 84 ? -24.828 8.477 -3.373 1 84.44 84 PRO B N 1
ATOM 2459 C CA . PRO B 1 84 ? -24.844 8.023 -4.766 1 84.44 84 PRO B CA 1
ATOM 2460 C C . PRO B 1 84 ? -23.625 8.516 -5.555 1 84.44 84 PRO B C 1
ATOM 2462 O O . PRO B 1 84 ? -23.203 7.855 -6.508 1 84.44 84 PRO B O 1
ATOM 2465 N N . CYS B 1 85 ? -23.141 9.68 -5.199 1 84.69 85 CYS B N 1
ATOM 2466 C CA . CYS B 1 85 ? -22.016 10.273 -5.918 1 84.69 85 CYS B CA 1
ATOM 2467 C C . CYS B 1 85 ? -20.719 9.531 -5.609 1 84.69 85 CYS B C 1
ATOM 2469 O O . CYS B 1 85 ? -19.812 9.484 -6.441 1 84.69 85 CYS B O 1
ATOM 2471 N N . LEU B 1 86 ? -20.625 8.938 -4.492 1 84.62 86 LEU B N 1
ATOM 2472 C CA . LEU B 1 86 ? -19.375 8.336 -4.055 1 84.62 86 LEU B CA 1
ATOM 2473 C C . LEU B 1 86 ? -19.469 6.812 -4.066 1 84.62 86 LEU B C 1
ATOM 2475 O O . LEU B 1 86 ? -18.469 6.125 -3.824 1 84.62 86 LEU B O 1
ATOM 2479 N N . SER B 1 87 ? -20.547 6.148 -4.145 1 72.25 87 SER B N 1
ATOM 2480 C CA . SER B 1 87 ? -20.719 4.699 -4.133 1 72.25 87 SER B CA 1
ATOM 2481 C C . SER B 1 87 ? -20.438 4.094 -5.5 1 72.25 87 SER B C 1
ATOM 2483 O O . SER B 1 87 ? -20.672 2.904 -5.719 1 72.25 87 SER B O 1
ATOM 2485 N N . GLY B 1 88 ? -19.484 4.703 -6.348 1 62.5 88 GLY B N 1
ATOM 2486 C CA . GLY B 1 88 ? -19.047 4.062 -7.578 1 62.5 88 GLY B CA 1
ATOM 2487 C C . GLY B 1 88 ? -20.141 3.996 -8.633 1 62.5 88 GLY B C 1
ATOM 2488 O O . GLY B 1 88 ? -19.938 3.428 -9.711 1 62.5 88 GLY B O 1
ATOM 2489 N N . GLY B 1 89 ? -21.344 4 -8.234 1 54.91 89 GLY B N 1
ATOM 2490 C CA . GLY B 1 89 ? -22.391 3.857 -9.227 1 54.91 89 GLY B CA 1
ATOM 2491 C C . GLY B 1 89 ? -22.453 5.016 -10.203 1 54.91 89 GLY B C 1
ATOM 2492 O O . GLY B 1 89 ? -21.938 6.102 -9.922 1 54.91 89 GLY B O 1
ATOM 2493 N N . GLY B 1 90 ? -22.188 4.754 -11.555 1 51.09 90 GLY B N 1
ATOM 2494 C CA . GLY B 1 90 ? -22.297 5.703 -12.656 1 51.09 90 GLY B CA 1
ATOM 2495 C C . GLY B 1 90 ? -23.031 6.977 -12.266 1 51.09 90 GLY B C 1
ATOM 2496 O O . GLY B 1 90 ? -23.516 7.102 -11.141 1 51.09 90 GLY B O 1
ATOM 2497 N N . GLU B 1 91 ? -23 7.828 -13.273 1 48 91 GLU B N 1
ATOM 2498 C CA . GLU B 1 91 ? -23.578 9.156 -13.461 1 48 91 GLU B CA 1
ATOM 2499 C C . GLU B 1 91 ? -24.969 9.25 -12.844 1 48 91 GLU B C 1
ATOM 2501 O O . GLU B 1 91 ? -25.734 10.164 -13.164 1 48 91 GLU B O 1
ATOM 2506 N N . ARG B 1 92 ? -25.5 8.008 -12.328 1 45.66 92 ARG B N 1
ATOM 2507 C CA . ARG B 1 92 ? -26.906 8.367 -12.297 1 45.66 92 ARG B CA 1
ATOM 2508 C C . ARG B 1 92 ? -27.188 9.398 -11.203 1 45.66 92 ARG B C 1
ATOM 2510 O O . ARG B 1 92 ? -27.578 9.039 -10.094 1 45.66 92 ARG B O 1
ATOM 2517 N N . ALA B 1 93 ? -26.125 10.203 -10.703 1 46.34 93 ALA B N 1
ATOM 2518 C CA . ALA B 1 93 ? -26.719 11.188 -9.805 1 46.34 93 ALA B CA 1
ATOM 2519 C C . ALA B 1 93 ? -28.172 11.477 -10.188 1 46.34 93 ALA B C 1
ATOM 2521 O O . ALA B 1 93 ? -28.484 11.609 -11.367 1 46.34 93 ALA B O 1
ATOM 2522 N N . ASP B 1 94 ? -29.047 11.109 -9.469 1 49.62 94 ASP B N 1
ATOM 2523 C CA . ASP B 1 94 ? -30.328 11.781 -9.703 1 49.62 94 ASP B CA 1
ATOM 2524 C C . ASP B 1 94 ? -30.109 13.148 -10.352 1 49.62 94 ASP B C 1
ATOM 2526 O O . ASP B 1 94 ? -29.109 13.828 -10.07 1 49.62 94 ASP B O 1
ATOM 2530 N N . ASP B 1 95 ? -30.812 13.461 -11.398 1 53.94 95 ASP B N 1
ATOM 2531 C CA . ASP B 1 95 ? -30.875 14.656 -12.234 1 53.94 95 ASP B CA 1
ATOM 2532 C C . ASP B 1 95 ? -30.578 15.914 -11.422 1 53.94 95 ASP B C 1
ATOM 2534 O O . ASP B 1 95 ? -30.203 16.953 -11.984 1 53.94 95 ASP B O 1
ATOM 2538 N N . GLU B 1 96 ? -30.438 15.719 -9.969 1 72.44 96 GLU B N 1
ATOM 2539 C CA . GLU B 1 96 ? -30.562 17.062 -9.406 1 72.44 96 GLU B CA 1
ATOM 2540 C C . GLU B 1 96 ? -29.281 17.484 -8.703 1 72.44 96 GLU B C 1
ATOM 2542 O O . GLU B 1 96 ? -28.906 18.656 -8.742 1 72.44 96 GLU B O 1
ATOM 2547 N N . ALA B 1 97 ? -28.422 16.5 -8.109 1 83.75 97 ALA B N 1
ATOM 2548 C CA . ALA B 1 97 ? -27.25 17 -7.387 1 83.75 97 ALA B CA 1
ATOM 2549 C C . ALA B 1 97 ? -26.031 17.016 -8.289 1 83.75 97 ALA B C 1
ATOM 2551 O O . ALA B 1 97 ? -25.844 16.125 -9.125 1 83.75 97 ALA B O 1
ATOM 2552 N N . GLN B 1 98 ? -25.328 18.109 -8.242 1 90.62 98 GLN B N 1
ATOM 2553 C CA . GLN B 1 98 ? -24.094 18.281 -9.008 1 90.62 98 GLN B CA 1
ATOM 2554 C C . GLN B 1 98 ? -22.875 18.328 -8.094 1 90.62 98 GLN B C 1
ATOM 2556 O O . GLN B 1 98 ? -22.875 19.047 -7.086 1 90.62 98 GLN B O 1
ATOM 2561 N N . ILE B 1 99 ? -21.891 17.531 -8.414 1 92.56 99 ILE B N 1
ATOM 2562 C CA . ILE B 1 99 ? -20.656 17.531 -7.637 1 92.56 99 ILE B CA 1
ATOM 2563 C C . ILE B 1 99 ? -19.469 17.844 -8.547 1 92.56 99 ILE B C 1
ATOM 2565 O O . ILE B 1 99 ? -19.406 17.359 -9.68 1 92.56 99 ILE B O 1
ATOM 2569 N N . SER B 1 100 ? -18.688 18.703 -8.094 1 94.75 100 SER B N 1
ATOM 2570 C CA . SER B 1 100 ? -17.469 19.047 -8.828 1 94.75 100 SER B CA 1
ATOM 2571 C C . SER B 1 100 ? -16.234 18.953 -7.934 1 94.75 100 SER B C 1
ATOM 2573 O O . SER B 1 100 ? -16.344 19.094 -6.711 1 94.75 100 SER B O 1
ATOM 2575 N N . LEU B 1 101 ? -15.078 18.688 -8.516 1 95.31 101 LEU B N 1
ATOM 2576 C CA . LEU B 1 101 ? -13.82 18.531 -7.797 1 95.31 101 LEU B CA 1
ATOM 2577 C C . LEU B 1 101 ? -12.758 19.484 -8.336 1 95.31 101 LEU B C 1
ATOM 2579 O O . LEU B 1 101 ? -12.602 19.625 -9.547 1 95.31 101 LEU B O 1
ATOM 2583 N N . THR B 1 102 ? -12.133 20.156 -7.422 1 95.44 102 THR B N 1
ATOM 2584 C CA . THR B 1 102 ? -11.047 21.047 -7.781 1 95.44 102 THR B CA 1
ATOM 2585 C C . THR B 1 102 ? -9.797 20.734 -6.973 1 95.44 102 THR B C 1
ATOM 2587 O O . THR B 1 102 ? -9.859 20.578 -5.75 1 95.44 102 THR B O 1
ATOM 2590 N N . ARG B 1 103 ? -8.688 20.688 -7.617 1 93.5 103 ARG B N 1
ATOM 2591 C CA . ARG B 1 103 ? -7.387 20.578 -6.961 1 93.5 103 ARG B CA 1
ATOM 2592 C C . ARG B 1 103 ? -6.789 21.953 -6.68 1 93.5 103 ARG B C 1
ATOM 2594 O O . ARG B 1 103 ? -6.562 22.734 -7.602 1 93.5 103 ARG B O 1
ATOM 2601 N N . GLN B 1 104 ? -6.523 22.125 -5.473 1 93.5 104 GLN B N 1
ATOM 2602 C CA . GLN B 1 104 ? -6.031 23.438 -5.062 1 93.5 104 GLN B CA 1
ATOM 2603 C C . GLN B 1 104 ? -4.531 23.562 -5.309 1 93.5 104 GLN B C 1
ATOM 2605 O O . GLN B 1 104 ? -3.846 22.562 -5.516 1 93.5 104 GLN B O 1
ATOM 2610 N N . GLU B 1 105 ? -4.066 24.75 -5.199 1 90.88 105 GLU B N 1
ATOM 2611 C CA . GLU B 1 105 ? -2.656 25.031 -5.453 1 90.88 105 GLU B CA 1
ATOM 2612 C C . GLU B 1 105 ? -1.765 24.391 -4.387 1 90.88 105 GLU B C 1
ATOM 2614 O O . GLU B 1 105 ? -0.635 24 -4.672 1 90.88 105 GLU B O 1
ATOM 2619 N N . ASP B 1 106 ? -2.279 24.297 -3.275 1 91.94 106 ASP B N 1
ATOM 2620 C CA . ASP B 1 106 ? -1.481 23.781 -2.17 1 91.94 106 ASP B CA 1
ATOM 2621 C C . ASP B 1 106 ? -1.508 22.25 -2.146 1 91.94 106 ASP B C 1
ATOM 2623 O O . ASP B 1 106 ? -0.902 21.641 -1.272 1 91.94 106 ASP B O 1
ATOM 2627 N N . GLY B 1 107 ? -2.152 21.719 -3.066 1 91.81 107 GLY B N 1
ATOM 2628 C CA . GLY B 1 107 ? -2.184 20.266 -3.164 1 91.81 107 GLY B CA 1
ATOM 2629 C C . GLY B 1 107 ? -3.432 19.656 -2.561 1 91.81 107 GLY B C 1
ATOM 2630 O O . GLY B 1 107 ? -3.688 18.469 -2.725 1 91.81 107 GLY B O 1
ATOM 2631 N N . ASP B 1 108 ? -4.234 20.5 -1.972 1 96.38 108 ASP B N 1
ATOM 2632 C CA . ASP B 1 108 ? -5.465 20.016 -1.349 1 96.38 108 ASP B CA 1
ATOM 2633 C C . ASP B 1 108 ? -6.551 19.766 -2.393 1 96.38 108 ASP B C 1
ATOM 2635 O O . ASP B 1 108 ? -6.449 20.234 -3.525 1 96.38 108 ASP B O 1
ATOM 2639 N N . ILE B 1 109 ? -7.543 18.953 -1.979 1 96.81 109 ILE B N 1
ATOM 2640 C CA . ILE B 1 109 ? -8.688 18.703 -2.852 1 96.81 109 ILE B CA 1
ATOM 2641 C C . ILE B 1 109 ? -9.945 19.312 -2.252 1 96.81 109 ILE B C 1
ATOM 2643 O O . ILE B 1 109 ? -10.219 19.156 -1.061 1 96.81 109 ILE B O 1
ATOM 2647 N N . SER B 1 110 ? -10.656 20.047 -3.076 1 97.19 110 SER B N 1
ATOM 2648 C CA . SER B 1 110 ? -11.961 20.578 -2.697 1 97.19 110 SER B CA 1
ATOM 2649 C C . SER B 1 110 ? -13.07 19.984 -3.564 1 97.19 110 SER B C 1
ATOM 2651 O O . SER B 1 110 ? -12.945 19.938 -4.789 1 97.19 110 SER B O 1
ATOM 2653 N N . MET B 1 111 ? -14.07 19.453 -2.986 1 96.5 111 MET B N 1
ATOM 2654 C CA . MET B 1 111 ? -15.25 18.984 -3.709 1 96.5 111 MET B CA 1
ATOM 2655 C C . MET B 1 111 ? -16.469 19.828 -3.355 1 96.5 111 MET B C 1
ATOM 2657 O O . MET B 1 111 ? -16.797 19.984 -2.178 1 96.5 111 MET B O 1
ATOM 2661 N N . ARG B 1 112 ? -17.109 20.344 -4.34 1 96.62 112 ARG B N 1
ATOM 2662 C CA . ARG B 1 112 ? -18.281 21.188 -4.145 1 96.62 112 ARG B CA 1
ATOM 2663 C C . ARG B 1 112 ? -19.547 20.484 -4.613 1 96.62 112 ARG B C 1
ATOM 2665 O O . ARG B 1 112 ? -19.594 19.938 -5.719 1 96.62 112 ARG B O 1
ATOM 2672 N N . LEU B 1 113 ? -20.5 20.516 -3.768 1 95.69 113 LEU B N 1
ATOM 2673 C CA . LEU B 1 113 ? -21.781 19.875 -4.047 1 95.69 113 LEU B CA 1
ATOM 2674 C C . LEU B 1 113 ? -22.906 20.906 -4.09 1 95.69 113 LEU B C 1
ATOM 2676 O O . LEU B 1 113 ? -22.984 21.766 -3.223 1 95.69 113 LEU B O 1
ATOM 2680 N N . LYS B 1 114 ? -23.656 20.844 -5.137 1 95 114 LYS B N 1
ATOM 2681 C CA . LYS B 1 114 ? -24.859 21.656 -5.281 1 95 114 LYS B CA 1
ATOM 2682 C C . LYS B 1 114 ? -26.094 20.781 -5.383 1 95 114 LYS B C 1
ATOM 2684 O O . LYS B 1 114 ? -26.141 19.844 -6.191 1 95 114 LYS B O 1
ATOM 2689 N N . SER B 1 115 ? -27.047 21.016 -4.508 1 93.88 115 SER B N 1
ATOM 2690 C CA . SER B 1 115 ? -28.312 20.281 -4.52 1 93.88 115 SER B CA 1
ATOM 2691 C C . SER B 1 115 ? -29.469 21.172 -4.047 1 93.88 115 SER B C 1
ATOM 2693 O O . SER B 1 115 ? -29.375 22.406 -4.109 1 93.88 115 SER B O 1
ATOM 2695 N N . GLU B 1 116 ? -30.594 20.531 -3.783 1 92.81 116 GLU B N 1
ATOM 2696 C CA . GLU B 1 116 ? -31.781 21.25 -3.301 1 92.81 116 GLU B CA 1
ATOM 2697 C C . GLU B 1 116 ? -32.312 20.625 -2.018 1 92.81 116 GLU B C 1
ATOM 2699 O O . GLU B 1 116 ? -32.375 19.406 -1.896 1 92.81 116 GLU B O 1
ATOM 2704 N N . LEU B 1 117 ? -32.625 21.484 -1.03 1 90.31 117 LEU B N 1
ATOM 2705 C CA . LEU B 1 117 ? -33.219 21.062 0.232 1 90.31 117 LEU B CA 1
ATOM 2706 C C . LEU B 1 117 ? -34.406 21.922 0.583 1 90.31 117 LEU B C 1
ATOM 2708 O O . LEU B 1 117 ? -34.281 23.141 0.756 1 90.31 117 LEU B O 1
ATOM 2712 N N . ALA B 1 118 ? -35.594 21.219 0.647 1 87.88 118 ALA B N 1
ATOM 2713 C CA . ALA B 1 118 ? -36.812 21.906 1.001 1 87.88 118 ALA B CA 1
ATOM 2714 C C . ALA B 1 118 ? -37.094 23.062 0.046 1 87.88 118 ALA B C 1
ATOM 2716 O O . ALA B 1 118 ? -37.469 24.156 0.479 1 87.88 118 ALA B O 1
ATOM 2717 N N . GLY B 1 119 ? -36.812 22.875 -1.231 1 89.25 119 GLY B N 1
ATOM 2718 C CA . GLY B 1 119 ? -37.094 23.844 -2.27 1 89.25 119 GLY B CA 1
ATOM 2719 C C . GLY B 1 119 ? -36.062 24.922 -2.402 1 89.25 119 GLY B C 1
ATOM 2720 O O . GLY B 1 119 ? -36.156 25.797 -3.258 1 89.25 119 GLY B O 1
ATOM 2721 N N . LEU B 1 120 ? -35.094 24.969 -1.557 1 93.38 120 LEU B N 1
ATOM 2722 C CA . LEU B 1 120 ? -34 25.938 -1.6 1 93.38 120 LEU B CA 1
ATOM 2723 C C . LEU B 1 120 ? -32.688 25.281 -1.993 1 93.38 120 LEU B C 1
ATOM 2725 O O . LEU B 1 120 ? -32.5 24.094 -1.737 1 93.38 120 LEU B O 1
ATOM 2729 N N . PRO B 1 121 ? -31.875 26.141 -2.643 1 94.25 121 PRO B N 1
ATOM 2730 C CA . PRO B 1 121 ? -30.562 25.594 -2.965 1 94.25 121 PRO B CA 1
ATOM 2731 C C . PRO B 1 121 ? -29.766 25.188 -1.723 1 94.25 121 PRO B C 1
ATOM 2733 O O . PRO B 1 121 ? -29.844 25.859 -0.69 1 94.25 121 PRO B O 1
ATOM 2736 N N . PHE B 1 122 ? -29.078 24.047 -1.784 1 95.38 122 PHE B N 1
ATOM 2737 C CA . PHE B 1 122 ? -28.203 23.531 -0.729 1 95.38 122 PHE B CA 1
ATOM 2738 C C . PHE B 1 122 ? -26.797 23.312 -1.25 1 95.38 122 PHE B C 1
ATOM 2740 O O . PHE B 1 122 ? -26.609 22.625 -2.256 1 95.38 122 PHE B O 1
ATOM 2747 N N . TYR B 1 123 ? -25.875 23.859 -0.552 1 96.62 123 TYR B N 1
ATOM 2748 C CA . TYR B 1 123 ? -24.469 23.766 -0.96 1 96.62 123 TYR B CA 1
ATOM 2749 C C . TYR B 1 123 ? -23.641 23.062 0.104 1 96.62 123 TYR B C 1
ATOM 2751 O O . TYR B 1 123 ? -23.875 23.234 1.302 1 96.62 123 TYR B O 1
ATOM 2759 N N . TRP B 1 124 ? -22.625 22.297 -0.317 1 97.19 124 TRP B N 1
ATOM 2760 C CA . TRP B 1 124 ? -21.641 21.719 0.582 1 97.19 124 TRP B CA 1
ATOM 2761 C C . TRP B 1 124 ? -20.266 21.672 -0.079 1 97.19 124 TRP B C 1
ATOM 2763 O O . TRP B 1 124 ? -20.172 21.562 -1.305 1 97.19 124 TRP B O 1
ATOM 2773 N N . GLU B 1 125 ? -19.312 21.766 0.754 1 97.62 125 GLU B N 1
ATOM 2774 C CA . GLU B 1 125 ? -17.953 21.688 0.258 1 97.62 125 GLU B CA 1
ATOM 2775 C C . GLU B 1 125 ? -17.094 20.781 1.133 1 97.62 125 GLU B C 1
ATOM 2777 O O . GLU B 1 125 ? -17 20.984 2.346 1 97.62 125 GLU B O 1
ATOM 2782 N N . PHE B 1 126 ? -16.484 19.797 0.537 1 97.69 126 PHE B N 1
ATOM 2783 C CA . PHE B 1 126 ? -15.469 18.984 1.21 1 97.69 126 PHE B CA 1
ATOM 2784 C C . PHE B 1 126 ? -14.086 19.609 1.067 1 97.69 126 PHE B C 1
ATOM 2786 O O . PHE B 1 126 ? -13.672 19.969 -0.038 1 97.69 126 PHE B O 1
ATOM 2793 N N . HIS B 1 127 ? -13.461 19.75 2.135 1 98.06 127 HIS B N 1
ATOM 2794 C CA . HIS B 1 127 ? -12.086 20.234 2.152 1 98.06 127 HIS B CA 1
ATOM 2795 C C . HIS B 1 127 ? -11.117 19.125 2.539 1 98.06 127 HIS B C 1
ATOM 2797 O O . HIS B 1 127 ? -10.836 18.922 3.723 1 98.06 127 HIS B O 1
ATOM 2803 N N . CYS B 1 128 ? -10.547 18.547 1.57 1 98 128 CYS B N 1
ATOM 2804 C CA . CYS B 1 128 ? -9.711 17.391 1.805 1 98 128 CYS B CA 1
ATOM 2805 C C . CYS B 1 128 ? -8.234 17.766 1.759 1 98 128 CYS B C 1
ATOM 2807 O O . CYS B 1 128 ? -7.738 18.219 0.731 1 98 128 CYS B O 1
ATOM 2809 N N . THR B 1 129 ? -7.598 17.531 2.859 1 98 129 THR B N 1
ATOM 2810 C CA . THR B 1 129 ? -6.168 17.781 2.994 1 98 129 THR B CA 1
ATOM 2811 C C . THR B 1 129 ? -5.391 16.469 3.08 1 98 129 THR B C 1
ATOM 2813 O O . THR B 1 129 ? -5.973 15.414 3.312 1 98 129 THR B O 1
ATOM 2816 N N . PRO B 1 130 ? -4.117 16.484 2.818 1 97 130 PRO B N 1
ATOM 2817 C CA . PRO B 1 130 ? -3.348 15.242 2.861 1 97 130 PRO B CA 1
ATOM 2818 C C . PRO B 1 130 ? -3.525 14.484 4.176 1 97 130 PRO B C 1
ATOM 2820 O O . PRO B 1 130 ? -3.494 15.086 5.25 1 97 130 PRO B O 1
ATOM 2823 N N . ALA B 1 131 ? -3.75 13.227 4.02 1 96.56 131 ALA B N 1
ATOM 2824 C CA . ALA B 1 131 ? -3.928 12.359 5.18 1 96.56 131 ALA B CA 1
ATOM 2825 C C . ALA B 1 131 ? -2.605 12.141 5.91 1 96.56 131 ALA B C 1
ATOM 2827 O O . ALA B 1 131 ? -1.536 12.438 5.371 1 96.56 131 ALA B O 1
ATOM 2828 N N . SER B 1 132 ? -2.719 11.727 7.105 1 94.69 132 SER B N 1
ATOM 2829 C CA . SER B 1 132 ? -1.512 11.367 7.84 1 94.69 132 SER B CA 1
ATOM 2830 C C . SER B 1 132 ? -0.904 10.07 7.312 1 94.69 132 SER B C 1
ATOM 2832 O O . SER B 1 132 ? -1.608 9.242 6.73 1 94.69 132 SER B O 1
ATOM 2834 N N . VAL B 1 133 ? 0.332 9.914 7.555 1 96 133 VAL B N 1
ATOM 2835 C CA . VAL B 1 133 ? 1.04 8.719 7.109 1 96 133 VAL B CA 1
ATOM 2836 C C . VAL B 1 133 ? 0.484 7.496 7.828 1 96 133 VAL B C 1
ATOM 2838 O O . VAL B 1 133 ? 0.334 6.43 7.227 1 96 133 VAL B O 1
ATOM 2841 N N . THR B 1 134 ? 0.223 7.656 9.062 1 94.38 134 THR B N 1
ATOM 2842 C CA . THR B 1 134 ? -0.328 6.551 9.836 1 94.38 134 THR B CA 1
ATOM 2843 C C . THR B 1 134 ? -1.654 6.082 9.25 1 94.38 134 THR B C 1
ATOM 2845 O O . THR B 1 134 ? -1.906 4.879 9.156 1 94.38 134 THR B O 1
ATOM 2848 N N . LEU B 1 135 ? -2.48 6.996 8.836 1 93.94 135 LEU B N 1
ATOM 2849 C CA . LEU B 1 135 ? -3.76 6.641 8.234 1 93.94 135 LEU B CA 1
ATOM 2850 C C . LEU B 1 135 ? -3.551 5.961 6.883 1 93.94 135 LEU B C 1
ATOM 2852 O O . LEU B 1 135 ? -4.23 4.98 6.566 1 93.94 135 LEU B O 1
ATOM 2856 N N . VAL B 1 136 ? -2.666 6.465 6.094 1 94.56 136 VAL B N 1
ATOM 2857 C CA . VAL B 1 136 ? -2.357 5.875 4.797 1 94.56 136 VAL B CA 1
ATOM 2858 C C . VAL B 1 136 ? -1.872 4.438 4.98 1 94.56 136 VAL B C 1
ATOM 2860 O O . VAL B 1 136 ? -2.291 3.535 4.254 1 94.56 136 VAL B O 1
ATOM 2863 N N . CYS B 1 137 ? -1.026 4.25 5.941 1 93 137 CYS B N 1
ATOM 2864 C CA . CYS B 1 137 ? -0.535 2.902 6.211 1 93 137 CYS B CA 1
ATOM 2865 C C . CYS B 1 137 ? -1.673 1.98 6.633 1 93 137 CYS B C 1
ATOM 2867 O O . CYS B 1 137 ? -1.774 0.851 6.148 1 93 137 CYS B O 1
ATOM 2869 N N . ALA B 1 138 ? -2.535 2.463 7.395 1 91.69 138 ALA B N 1
ATOM 2870 C CA . ALA B 1 138 ? -3.629 1.653 7.926 1 91.69 138 ALA B CA 1
ATOM 2871 C C . ALA B 1 138 ? -4.652 1.331 6.844 1 91.69 138 ALA B C 1
ATOM 2873 O O . ALA B 1 138 ? -5.215 0.234 6.82 1 91.69 138 ALA B O 1
ATOM 2874 N N . GLN B 1 139 ? -4.84 2.227 5.961 1 91.31 139 GLN B N 1
ATOM 2875 C CA . GLN B 1 139 ? -5.957 2.102 5.035 1 91.31 139 GLN B CA 1
ATOM 2876 C C . GLN B 1 139 ? -5.5 1.555 3.688 1 91.31 139 GLN B C 1
ATOM 2878 O O . GLN B 1 139 ? -6.312 1.077 2.895 1 91.31 139 GLN B O 1
ATOM 2883 N N . LEU B 1 140 ? -4.23 1.641 3.416 1 92 140 LEU B N 1
ATOM 2884 C CA . LEU B 1 140 ? -3.773 1.23 2.092 1 92 140 LEU B CA 1
ATOM 2885 C C . LEU B 1 140 ? -2.596 0.269 2.197 1 92 140 LEU B C 1
ATOM 2887 O O . LEU B 1 140 ? -2.674 -0.87 1.729 1 92 140 LEU B O 1
ATOM 2891 N N . VAL B 1 141 ? -1.569 0.619 2.869 1 91.69 141 VAL B N 1
ATOM 2892 C CA . VAL B 1 141 ? -0.324 -0.142 2.861 1 91.69 141 VAL B CA 1
ATOM 2893 C C . VAL B 1 141 ? -0.552 -1.513 3.494 1 91.69 141 VAL B C 1
ATOM 2895 O O . VAL B 1 141 ? -0.279 -2.543 2.873 1 91.69 141 VAL B O 1
ATOM 2898 N N . ARG B 1 142 ? -1.059 -1.499 4.691 1 90.88 142 ARG B N 1
ATOM 2899 C CA . ARG B 1 142 ? -1.214 -2.758 5.418 1 90.88 142 ARG B CA 1
ATOM 2900 C C . ARG B 1 142 ? -2.227 -3.666 4.727 1 90.88 142 ARG B C 1
ATOM 2902 O O . ARG B 1 142 ? -1.962 -4.852 4.516 1 90.88 142 ARG B O 1
ATOM 2909 N N . PRO B 1 143 ? -3.342 -3.139 4.324 1 89.44 143 PRO B N 1
ATOM 2910 C CA . PRO B 1 143 ? -4.273 -3.996 3.588 1 89.44 143 PRO B CA 1
ATOM 2911 C C . PRO B 1 143 ? -3.668 -4.555 2.301 1 89.44 143 PRO B C 1
ATOM 2913 O O . PRO B 1 143 ? -3.857 -5.734 1.988 1 89.44 143 PRO B O 1
ATOM 2916 N N . LEU B 1 144 ? -2.973 -3.744 1.571 1 88.88 144 LEU B N 1
ATOM 2917 C CA . LEU B 1 144 ? -2.361 -4.191 0.325 1 88.88 144 LEU B CA 1
ATOM 2918 C C . LEU B 1 144 ? -1.288 -5.242 0.591 1 88.88 144 LEU B C 1
ATOM 2920 O O . LEU B 1 144 ? -1.136 -6.191 -0.181 1 88.88 144 LEU B O 1
ATOM 2924 N N . LEU B 1 145 ? -0.576 -5.047 1.63 1 89 145 LEU B N 1
ATOM 2925 C CA . LEU B 1 145 ? 0.437 -6.02 2.023 1 89 145 LEU B CA 1
ATOM 2926 C C . LEU B 1 145 ? -0.205 -7.359 2.379 1 89 145 LEU B C 1
ATOM 2928 O O . LEU B 1 145 ? 0.265 -8.414 1.945 1 89 145 LEU B O 1
ATOM 2932 N N . ALA B 1 146 ? -1.241 -7.277 3.154 1 86.94 146 ALA B N 1
ATOM 2933 C CA . ALA B 1 146 ? -1.965 -8.492 3.527 1 86.94 146 ALA B CA 1
ATOM 2934 C C . ALA B 1 146 ? -2.52 -9.195 2.293 1 86.94 146 ALA B C 1
ATOM 2936 O O . ALA B 1 146 ? -2.441 -10.422 2.184 1 86.94 146 ALA B O 1
ATOM 2937 N N . MET B 1 147 ? -3.037 -8.461 1.448 1 88.06 147 MET B N 1
ATOM 2938 C CA . MET B 1 147 ? -3.568 -9.023 0.207 1 88.06 147 MET B CA 1
ATOM 2939 C C . MET B 1 147 ? -2.469 -9.703 -0.596 1 88.06 147 MET B C 1
ATOM 2941 O O . MET B 1 147 ? -2.664 -10.812 -1.11 1 88.06 147 MET B O 1
ATOM 2945 N N . SER B 1 148 ? -1.406 -9.062 -0.735 1 86.94 148 SER B N 1
ATOM 2946 C CA . SER B 1 148 ? -0.282 -9.641 -1.465 1 86.94 148 SER B CA 1
ATOM 2947 C C . SER B 1 148 ? 0.137 -10.977 -0.865 1 86.94 148 SER B C 1
ATOM 2949 O O . SER B 1 148 ? 0.41 -11.93 -1.596 1 86.94 148 SER B O 1
ATOM 2951 N N . ARG B 1 149 ? 0.153 -11.008 0.389 1 87.5 149 ARG B N 1
ATOM 2952 C CA . ARG B 1 149 ? 0.53 -12.242 1.062 1 87.5 149 ARG B CA 1
ATOM 2953 C C . ARG B 1 149 ? -0.49 -13.344 0.792 1 87.5 149 ARG B C 1
ATOM 2955 O O . ARG B 1 149 ? -0.119 -14.5 0.555 1 87.5 149 ARG B O 1
ATOM 2962 N N . LEU B 1 150 ? -1.74 -13.023 0.906 1 89 150 LEU B N 1
ATOM 2963 C CA . LEU B 1 150 ? -2.795 -14 0.633 1 89 150 LEU B CA 1
ATOM 2964 C C . LEU B 1 150 ? -2.713 -14.5 -0.804 1 89 150 LEU B C 1
ATOM 2966 O O . LEU B 1 150 ? -2.816 -15.703 -1.052 1 89 150 LEU B O 1
ATOM 2970 N N . LEU B 1 151 ? -2.48 -13.57 -1.697 1 89.38 151 LEU B N 1
ATOM 2971 C CA . LEU B 1 151 ? -2.389 -13.938 -3.105 1 89.38 151 LEU B CA 1
ATOM 2972 C C . LEU B 1 151 ? -1.171 -14.82 -3.357 1 89.38 151 LEU B C 1
ATOM 2974 O O . LEU B 1 151 ? -1.235 -15.766 -4.148 1 89.38 151 LEU B O 1
ATOM 2978 N N . GLN B 1 152 ? -0.104 -14.516 -2.719 1 89.81 152 GLN B N 1
ATOM 2979 C CA . GLN B 1 152 ? 1.1 -15.328 -2.832 1 89.81 152 GLN B CA 1
ATOM 2980 C C . GLN B 1 152 ? 0.838 -16.766 -2.369 1 89.81 152 GLN B C 1
ATOM 2982 O O . GLN B 1 152 ? 1.263 -17.719 -3.021 1 89.81 152 GLN B O 1
ATOM 2987 N N . ARG B 1 153 ? 0.186 -16.891 -1.336 1 90.69 153 ARG B N 1
ATOM 2988 C CA . ARG B 1 153 ? -0.163 -18.219 -0.832 1 90.69 153 ARG B CA 1
ATOM 2989 C C . ARG B 1 153 ? -1.039 -18.969 -1.828 1 90.69 153 ARG B C 1
ATOM 2991 O O . ARG B 1 153 ? -0.869 -20.172 -2.027 1 90.69 153 ARG B O 1
ATOM 2998 N N . GLN B 1 154 ? -1.946 -18.203 -2.365 1 91.88 154 GLN B N 1
ATOM 2999 C CA . GLN B 1 154 ? -2.801 -18.797 -3.383 1 91.88 154 GLN B CA 1
ATOM 3000 C C . GLN B 1 154 ? -1.975 -19.328 -4.555 1 91.88 154 GLN B C 1
ATOM 3002 O O . GLN B 1 154 ? -2.209 -20.438 -5.043 1 91.88 154 GLN B O 1
ATOM 3007 N N . VAL B 1 155 ? -1.037 -18.578 -4.996 1 92.69 155 VAL B N 1
ATOM 3008 C CA . VAL B 1 155 ? -0.175 -18.969 -6.105 1 92.69 155 VAL B CA 1
ATOM 3009 C C . VAL B 1 155 ? 0.571 -20.25 -5.754 1 92.69 155 VAL B C 1
ATOM 3011 O O . VAL B 1 155 ? 0.633 -21.188 -6.562 1 92.69 155 VAL B O 1
ATOM 3014 N N . GLU B 1 156 ? 1.05 -20.297 -4.57 1 92.75 156 GLU B N 1
ATOM 3015 C CA . GLU B 1 156 ? 1.782 -21.484 -4.121 1 92.75 156 GLU B CA 1
ATOM 3016 C C . GLU B 1 156 ? 0.875 -22.703 -4.066 1 92.75 156 GLU B C 1
ATOM 3018 O O . GLU B 1 156 ? 1.269 -23.797 -4.492 1 92.75 156 GLU B O 1
ATOM 3023 N N . GLN B 1 157 ? -0.26 -22.516 -3.547 1 94.81 157 GLN B N 1
ATOM 3024 C CA . GLN B 1 157 ? -1.221 -23.594 -3.436 1 94.81 157 GLN B CA 1
ATOM 3025 C C . GLN B 1 157 ? -1.617 -24.125 -4.812 1 94.81 157 GLN B C 1
ATOM 3027 O O . GLN B 1 157 ? -1.641 -25.344 -5.035 1 94.81 157 GLN B O 1
ATOM 3032 N N . LEU B 1 158 ? -1.958 -23.219 -5.691 1 96.19 158 LEU B N 1
ATOM 3033 C CA . LEU B 1 158 ? -2.348 -23.609 -7.039 1 96.19 158 LEU B CA 1
ATOM 3034 C C . LEU B 1 158 ? -1.196 -24.312 -7.758 1 96.19 158 LEU B C 1
ATOM 3036 O O . LEU B 1 158 ? -1.409 -25.281 -8.484 1 96.19 158 LEU B O 1
ATOM 3040 N N . GLY B 1 159 ? 0.013 -23.812 -7.547 1 96.38 159 GLY B N 1
ATOM 3041 C CA . GLY B 1 159 ? 1.181 -24.484 -8.086 1 96.38 159 GLY B CA 1
ATOM 3042 C C . GLY B 1 159 ? 1.319 -25.922 -7.598 1 96.38 159 GLY B C 1
ATOM 3043 O O . GLY B 1 159 ? 1.616 -26.828 -8.383 1 96.38 159 GLY B O 1
ATOM 3044 N N . GLY B 1 160 ? 1.1 -26.078 -6.367 1 96.62 160 GLY B N 1
ATOM 3045 C CA . GLY B 1 160 ? 1.132 -27.422 -5.809 1 96.62 160 GLY B CA 1
ATOM 3046 C C . GLY B 1 160 ? 0.109 -28.344 -6.43 1 96.62 160 GLY B C 1
ATOM 3047 O O . GLY B 1 160 ? 0.402 -29.516 -6.688 1 96.62 160 GLY B O 1
ATOM 3048 N N . LEU B 1 161 ? -1.096 -27.844 -6.605 1 97.31 161 LEU B N 1
ATOM 3049 C CA . LEU B 1 161 ? -2.141 -28.625 -7.25 1 97.31 161 LEU B CA 1
ATOM 3050 C C . LEU B 1 161 ? -1.728 -29.031 -8.664 1 97.31 161 LEU B C 1
ATOM 3052 O O . LEU B 1 161 ? -1.985 -30.156 -9.094 1 97.31 161 LEU B O 1
ATOM 3056 N N . LEU B 1 162 ? -1.089 -28.109 -9.359 1 98.06 162 LEU B N 1
ATOM 3057 C CA . LEU B 1 162 ? -0.643 -28.391 -10.719 1 98.06 162 LEU B CA 1
ATOM 3058 C C . LEU B 1 162 ? 0.38 -29.516 -10.734 1 98.06 162 LEU B C 1
ATOM 3060 O O . LEU B 1 162 ? 0.311 -30.422 -11.578 1 98.06 162 LEU B O 1
ATOM 3064 N N . VAL B 1 163 ? 1.308 -29.469 -9.797 1 97.81 163 VAL B N 1
ATOM 3065 C CA . VAL B 1 163 ? 2.336 -30.5 -9.711 1 97.81 163 VAL B CA 1
ATOM 3066 C C . VAL B 1 163 ? 1.685 -31.859 -9.445 1 97.81 163 VAL B C 1
ATOM 3068 O O . VAL B 1 163 ? 2.062 -32.844 -10.055 1 97.81 163 VAL B O 1
ATOM 3071 N N . ARG B 1 164 ? 0.707 -31.938 -8.664 1 97.75 164 ARG B N 1
ATOM 3072 C CA . ARG B 1 164 ? 0.004 -33.188 -8.352 1 97.75 164 ARG B CA 1
ATOM 3073 C C . ARG B 1 164 ? -0.755 -33.688 -9.562 1 97.75 164 ARG B C 1
ATOM 3075 O O . ARG B 1 164 ? -0.756 -34.906 -9.836 1 97.75 164 ARG B O 1
ATOM 3082 N N . LYS B 1 165 ? -1.412 -32.781 -10.203 1 97.94 165 LYS B N 1
ATOM 3083 C CA . LYS B 1 165 ? -2.16 -33.188 -11.383 1 97.94 165 LYS B CA 1
ATOM 3084 C C . LYS B 1 165 ? -1.222 -33.719 -12.477 1 97.94 165 LYS B C 1
ATOM 3086 O O . LYS B 1 165 ? -1.541 -34.688 -13.164 1 97.94 165 LYS B O 1
ATOM 3091 N N . ASP B 1 166 ? -0.138 -33.125 -12.578 1 98.06 166 ASP B N 1
ATOM 3092 C CA . ASP B 1 166 ? 0.847 -33.594 -13.547 1 98.06 166 ASP B CA 1
ATOM 3093 C C . ASP B 1 166 ? 1.329 -35 -13.188 1 98.06 166 ASP B C 1
ATOM 3095 O O . ASP B 1 166 ? 1.597 -35.812 -14.078 1 98.06 166 ASP B O 1
ATOM 3099 N N . ALA B 1 167 ? 1.483 -35.25 -11.938 1 97.94 167 ALA B N 1
ATOM 3100 C CA . ALA B 1 167 ? 1.864 -36.594 -11.5 1 97.94 167 ALA B CA 1
ATOM 3101 C C . ALA B 1 167 ? 0.806 -37.625 -11.898 1 97.94 167 ALA B C 1
ATOM 3103 O O . ALA B 1 167 ? 1.135 -38.719 -12.328 1 97.94 167 ALA B O 1
ATOM 3104 N N . GLU B 1 168 ? -0.424 -37.312 -11.742 1 98.12 168 GLU B N 1
ATOM 3105 C CA . GLU B 1 168 ? -1.522 -38.188 -12.164 1 98.12 168 GLU B CA 1
ATOM 3106 C C . GLU B 1 168 ? -1.503 -38.406 -13.672 1 98.12 168 GLU B C 1
ATOM 3108 O O . GLU B 1 168 ? -1.608 -39.531 -14.133 1 98.12 168 GLU B O 1
ATOM 3113 N N . ILE B 1 169 ? -1.333 -37.375 -14.406 1 97.88 169 ILE B N 1
ATOM 3114 C CA . ILE B 1 169 ? -1.292 -37.469 -15.867 1 97.88 169 ILE B CA 1
ATOM 3115 C C . ILE B 1 169 ? -0.118 -38.344 -16.312 1 97.88 169 ILE B C 1
ATOM 3117 O O . ILE B 1 169 ? -0.258 -39.156 -17.203 1 97.88 169 ILE B O 1
ATOM 3121 N N . GLN B 1 170 ? 1.036 -38.094 -15.672 1 97.12 170 GLN B N 1
ATOM 3122 C CA . GLN B 1 170 ? 2.229 -38.875 -16 1 97.12 170 GLN B CA 1
ATOM 3123 C C . GLN B 1 170 ? 1.992 -40.344 -15.781 1 97.12 170 GLN B C 1
ATOM 3125 O O . GLN B 1 170 ? 2.441 -41.188 -16.578 1 97.12 170 GLN B O 1
ATOM 3130 N N . ASP B 1 171 ? 1.325 -40.656 -14.734 1 97.62 171 ASP B N 1
ATOM 3131 C CA . ASP B 1 171 ? 1.015 -42.062 -14.453 1 97.62 171 ASP B CA 1
ATOM 3132 C C . ASP B 1 171 ? 0.143 -42.656 -15.555 1 97.62 171 ASP B C 1
ATOM 3134 O O . ASP B 1 171 ? 0.389 -43.781 -16 1 97.62 171 ASP B O 1
ATOM 3138 N N . TYR B 1 172 ? -0.889 -41.969 -16.031 1 96.81 172 TYR B N 1
ATOM 3139 C CA . TYR B 1 172 ? -1.723 -42.438 -17.125 1 96.81 172 TYR B CA 1
ATOM 3140 C C . TYR B 1 172 ? -0.89 -42.656 -18.391 1 96.81 172 TYR B C 1
ATOM 3142 O O . TYR B 1 172 ? -0.996 -43.719 -19.031 1 96.81 172 TYR B O 1
ATOM 3150 N N . ARG B 1 173 ? -0.033 -41.75 -18.672 1 95.31 173 ARG B N 1
ATOM 3151 C CA . ARG B 1 173 ? 0.78 -41.812 -19.875 1 95.31 173 ARG B CA 1
ATOM 3152 C C . ARG B 1 173 ? 1.745 -43 -19.812 1 95.31 173 ARG B C 1
ATOM 3154 O O . ARG B 1 173 ? 1.911 -43.719 -20.797 1 95.31 173 ARG B O 1
ATOM 3161 N N . GLU B 1 174 ? 2.332 -43.188 -18.672 1 95.62 174 GLU B N 1
ATOM 3162 C CA . GLU B 1 174 ? 3.297 -44.281 -18.484 1 95.62 174 GLU B CA 1
ATOM 3163 C C . GLU B 1 174 ? 2.621 -45.625 -18.578 1 95.62 174 GLU B C 1
ATOM 3165 O O . GLU B 1 174 ? 3.266 -46.625 -18.906 1 95.62 174 GLU B O 1
ATOM 3170 N N . ASN B 1 175 ? 1.3 -45.688 -18.344 1 93.88 175 ASN B N 1
ATOM 3171 C CA . ASN B 1 175 ? 0.545 -46.938 -18.406 1 93.88 175 ASN B CA 1
ATOM 3172 C C . ASN B 1 175 ? -0.138 -47.125 -19.766 1 93.88 175 ASN B C 1
ATOM 3174 O O . ASN B 1 175 ? -1.044 -47.938 -19.906 1 93.88 175 ASN B O 1
ATOM 3178 N N . GLY B 1 176 ? 0.229 -46.281 -20.719 1 93.31 176 GLY B N 1
ATOM 3179 C CA . GLY B 1 176 ? -0.146 -46.469 -22.109 1 93.31 176 GLY B CA 1
ATOM 3180 C C . GLY B 1 176 ? -1.457 -45.812 -22.484 1 93.31 176 GLY B C 1
ATOM 3181 O O . GLY B 1 176 ? -2.016 -46.062 -23.547 1 93.31 176 GLY B O 1
ATOM 3182 N N 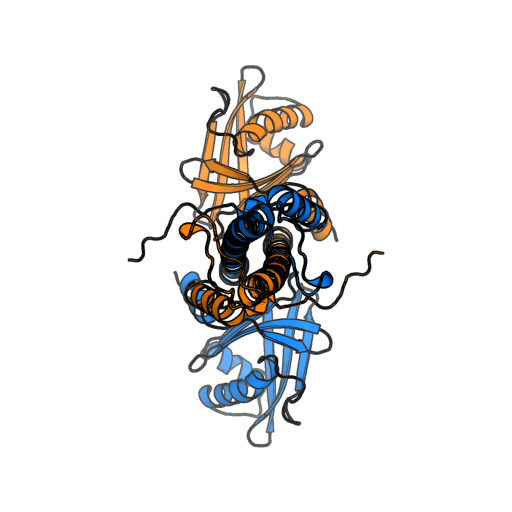. ALA B 1 177 ? -1.976 -44.969 -21.547 1 94.31 177 ALA B N 1
ATOM 3183 C CA . ALA B 1 177 ? -3.217 -44.281 -21.875 1 94.31 177 ALA B CA 1
ATOM 3184 C C . ALA B 1 177 ? -3.006 -43.25 -23 1 94.31 177 ALA B C 1
ATOM 3186 O O . ALA B 1 177 ? -1.937 -42.656 -23.109 1 94.31 177 ALA B O 1
ATOM 3187 N N . THR B 1 178 ? -4.062 -43.156 -23.859 1 94.31 178 THR B N 1
ATOM 3188 C CA . THR B 1 178 ? -4.004 -42.188 -24.969 1 94.31 178 THR B CA 1
ATOM 3189 C C . THR B 1 178 ? -5.203 -41.25 -24.938 1 94.31 178 THR B C 1
ATOM 3191 O O . THR B 1 178 ? -6.258 -41.594 -24.406 1 94.31 178 THR B O 1
ATOM 3194 N N . LEU B 1 179 ? -5.047 -40.094 -25.422 1 94.06 179 LEU B N 1
ATOM 3195 C CA . LEU B 1 179 ? -6.105 -39.094 -25.453 1 94.06 179 LEU B CA 1
ATOM 3196 C C . LEU B 1 179 ? -7.023 -39.281 -26.656 1 94.06 179 LEU B C 1
ATOM 3198 O O . LEU B 1 179 ? -6.562 -39.656 -27.734 1 94.06 179 LEU B O 1
ATOM 3202 N N . SER B 1 180 ? -8.258 -39.094 -26.422 1 93.5 180 SER B N 1
ATOM 3203 C CA . SER B 1 180 ? -9.203 -39.125 -27.531 1 93.5 180 SER B CA 1
ATOM 3204 C C . SER B 1 180 ? -9.062 -37.906 -28.438 1 93.5 180 SER B C 1
ATOM 3206 O O . SER B 1 180 ? -9.297 -38 -29.641 1 93.5 180 SER B O 1
ATOM 3208 N N . ARG B 1 181 ? -8.797 -36.719 -27.875 1 93.69 181 ARG B N 1
ATOM 3209 C CA . ARG B 1 181 ? -8.531 -35.469 -28.562 1 93.69 181 ARG B CA 1
ATOM 3210 C C . ARG B 1 181 ? -7.141 -34.938 -28.234 1 93.69 181 ARG B C 1
ATOM 3212 O O . ARG B 1 181 ? -6.871 -34.531 -27.109 1 93.69 181 ARG B O 1
ATOM 3219 N N . GLU B 1 182 ? -6.324 -34.875 -29.203 1 91.19 182 GLU B N 1
ATOM 3220 C CA . GLU B 1 182 ? -4.922 -34.531 -29.016 1 91.19 182 GLU B CA 1
ATOM 3221 C C . GLU B 1 182 ? -4.785 -33.125 -28.438 1 91.19 182 GLU B C 1
ATOM 3223 O O . GLU B 1 182 ? -3.84 -32.844 -27.703 1 91.19 182 GLU B O 1
ATOM 3228 N N . ARG B 1 183 ? -5.676 -32.156 -28.734 1 93.81 183 ARG B N 1
ATOM 3229 C CA . ARG B 1 183 ? -5.617 -30.75 -28.312 1 93.81 183 ARG B CA 1
ATOM 3230 C C . ARG B 1 183 ? -5.707 -30.641 -26.797 1 93.81 183 ARG B C 1
ATOM 3232 O O . ARG B 1 183 ? -5.398 -29.594 -26.234 1 93.81 183 ARG B O 1
ATOM 3239 N N . LEU B 1 184 ? -6.129 -31.734 -26.078 1 96.19 184 LEU B N 1
ATOM 3240 C CA . LEU B 1 184 ? -6.316 -31.719 -24.641 1 96.19 184 LEU B CA 1
ATOM 3241 C C . LEU B 1 184 ? -4.988 -31.906 -23.906 1 96.19 184 LEU B C 1
ATOM 3243 O O . LEU B 1 184 ? -4.902 -31.719 -22.703 1 96.19 184 LEU B O 1
ATOM 3247 N N . GLN B 1 185 ? -3.988 -32.312 -24.688 1 96.81 185 GLN B N 1
ATOM 3248 C CA . GLN B 1 185 ? -2.689 -32.562 -24.078 1 96.81 185 GLN B CA 1
ATOM 3249 C C . GLN B 1 185 ? -2.121 -31.281 -23.469 1 96.81 185 GLN B C 1
ATOM 3251 O O . GLN B 1 185 ? -2.16 -30.219 -24.078 1 96.81 185 GLN B O 1
ATOM 3256 N N . THR B 1 186 ? -1.639 -31.281 -22.281 1 97.31 186 THR B N 1
ATOM 3257 C CA . THR B 1 186 ? -1.05 -30.141 -21.594 1 97.31 186 THR B CA 1
ATOM 3258 C C . THR B 1 186 ? 0.436 -30.375 -21.328 1 97.31 186 THR B C 1
ATOM 3260 O O . THR B 1 186 ? 0.882 -31.531 -21.234 1 97.31 186 THR B O 1
ATOM 3263 N N . ASP B 1 187 ? 1.16 -29.312 -21.297 1 96.25 187 ASP B N 1
ATOM 3264 C CA . ASP B 1 187 ? 2.572 -29.391 -20.938 1 96.25 187 ASP B CA 1
ATOM 3265 C C . ASP B 1 187 ? 2.75 -29.531 -19.438 1 96.25 187 ASP B C 1
ATOM 3267 O O . ASP B 1 187 ? 1.898 -29.094 -18.656 1 96.25 187 ASP B O 1
ATOM 3271 N N . VAL B 1 188 ? 3.838 -30.156 -19.047 1 97.19 188 VAL B N 1
ATOM 3272 C CA . VAL B 1 188 ? 4.156 -30.297 -17.641 1 97.19 188 VAL B CA 1
ATOM 3273 C C . VAL B 1 188 ? 4.41 -28.922 -17.031 1 97.19 188 VAL B C 1
ATOM 3275 O O . VAL B 1 188 ? 5.074 -28.078 -17.625 1 97.19 188 VAL B O 1
ATOM 3278 N N . PHE B 1 189 ? 3.889 -28.766 -15.852 1 97 189 PHE B N 1
ATOM 3279 C CA . PHE B 1 189 ? 4.062 -27.516 -15.125 1 97 189 PHE B CA 1
ATOM 3280 C C . PHE B 1 189 ? 5.402 -27.5 -14.391 1 97 189 PHE B C 1
ATOM 3282 O O . PHE B 1 189 ? 5.625 -28.281 -13.477 1 97 189 PHE B O 1
ATOM 3289 N N . GLU B 1 190 ? 6.238 -26.609 -14.844 1 95.19 190 GLU B N 1
ATOM 3290 C CA . GLU B 1 190 ? 7.535 -26.422 -14.195 1 95.19 190 GLU B CA 1
ATOM 3291 C C . GLU B 1 190 ? 7.516 -25.219 -13.258 1 95.19 190 GLU B C 1
ATOM 3293 O O . GLU B 1 190 ? 7.723 -24.078 -13.695 1 95.19 190 GLU B O 1
ATOM 3298 N N . GLU B 1 191 ? 7.438 -25.547 -12.055 1 90.88 191 GLU B N 1
ATOM 3299 C CA . GLU B 1 191 ? 7.238 -24.5 -11.055 1 90.88 191 GLU B CA 1
ATOM 3300 C C . GLU B 1 191 ? 8.367 -23.484 -11.086 1 90.88 191 GLU B C 1
ATOM 3302 O O . GLU B 1 191 ? 8.125 -22.281 -10.977 1 90.88 191 GLU B O 1
ATOM 3307 N N . GLN B 1 192 ? 9.586 -23.906 -11.219 1 90.19 192 GLN B N 1
ATOM 3308 C CA . GLN B 1 192 ? 10.742 -23.031 -11.195 1 90.19 192 GLN B CA 1
ATOM 3309 C C . GLN B 1 192 ? 10.719 -22.062 -12.375 1 90.19 192 GLN B C 1
ATOM 3311 O O . GLN B 1 192 ? 11 -20.875 -12.219 1 90.19 192 GLN B O 1
ATOM 3316 N N . THR B 1 193 ? 10.445 -22.594 -13.523 1 90.5 193 THR B N 1
ATOM 3317 C CA . THR B 1 193 ? 10.352 -21.75 -14.711 1 90.5 193 THR B CA 1
ATOM 3318 C C . THR B 1 193 ? 9.25 -20.703 -14.555 1 90.5 193 THR B C 1
ATOM 3320 O O . THR B 1 193 ? 9.438 -19.547 -14.922 1 90.5 193 THR B O 1
ATOM 3323 N N . TYR B 1 194 ? 8.188 -21.203 -14.016 1 89.44 194 TYR B N 1
ATOM 3324 C CA . TYR B 1 194 ? 7.059 -20.297 -13.805 1 89.44 194 TYR B CA 1
ATOM 3325 C C . TYR B 1 194 ? 7.422 -19.188 -12.828 1 89.44 194 TYR B C 1
ATOM 3327 O O . TYR B 1 194 ? 7.09 -18.016 -13.055 1 89.44 194 TYR B O 1
ATOM 3335 N N . ARG B 1 195 ? 8.125 -19.5 -11.766 1 88.06 195 ARG B N 1
ATOM 3336 C CA . ARG B 1 195 ? 8.555 -18.531 -10.773 1 88.06 195 ARG B CA 1
ATOM 3337 C C . ARG B 1 195 ? 9.531 -17.516 -11.375 1 88.06 195 ARG B C 1
ATOM 3339 O O . ARG B 1 195 ? 9.445 -16.312 -11.094 1 88.06 195 ARG B O 1
ATOM 3346 N N . GLU B 1 196 ? 10.352 -18.016 -12.195 1 88.62 196 GLU B N 1
ATOM 3347 C CA . GLU B 1 196 ? 11.32 -17.141 -12.844 1 88.62 196 GLU B CA 1
ATOM 3348 C C . GLU B 1 196 ? 10.633 -16.172 -13.789 1 88.62 196 GLU B C 1
ATOM 3350 O O . GLU B 1 196 ? 11.008 -14.992 -13.867 1 88.62 196 GLU B O 1
ATOM 3355 N N . ASP B 1 197 ? 9.68 -16.688 -14.461 1 88.88 197 ASP B N 1
ATOM 3356 C CA . ASP B 1 197 ? 8.914 -15.828 -15.359 1 88.88 197 ASP B CA 1
ATOM 3357 C C . ASP B 1 197 ? 8.188 -14.734 -14.578 1 88.88 197 ASP B C 1
ATOM 3359 O O . ASP B 1 197 ? 8.133 -13.578 -15.023 1 88.88 197 ASP B O 1
ATOM 3363 N N . PHE B 1 198 ? 7.699 -15.148 -13.508 1 87.56 198 PHE B N 1
ATOM 3364 C CA . PHE B 1 198 ? 7.008 -14.18 -12.664 1 87.56 198 PHE B CA 1
ATOM 3365 C C . PHE B 1 198 ? 7.969 -13.109 -12.156 1 87.56 198 PHE B C 1
ATOM 3367 O O . PHE B 1 198 ? 7.648 -11.922 -12.188 1 87.56 198 PHE B O 1
ATOM 3374 N N . MET B 1 199 ? 9.109 -13.492 -11.703 1 84.56 199 MET B N 1
ATOM 3375 C CA . MET B 1 199 ? 10.094 -12.555 -11.172 1 84.56 199 MET B CA 1
ATOM 3376 C C . MET B 1 199 ? 10.586 -11.609 -12.266 1 84.56 199 MET B C 1
ATOM 3378 O O . MET B 1 199 ? 10.883 -10.445 -11.992 1 84.56 199 MET B O 1
ATOM 3382 N N . ALA B 1 200 ? 10.648 -12.109 -13.445 1 85.06 200 ALA B N 1
ATOM 3383 C CA . ALA B 1 200 ? 11.016 -11.25 -14.57 1 85.06 200 ALA B CA 1
ATOM 3384 C C . ALA B 1 200 ? 9.977 -10.148 -14.781 1 85.06 200 ALA B C 1
ATOM 3386 O O . ALA B 1 200 ? 10.336 -9 -15.055 1 85.06 200 ALA B O 1
ATOM 3387 N N . LYS B 1 201 ? 8.766 -10.562 -14.648 1 85 201 LYS B N 1
ATOM 3388 C CA . LYS B 1 201 ? 7.688 -9.586 -14.781 1 85 201 LYS B CA 1
ATOM 3389 C C . LYS B 1 201 ? 7.742 -8.562 -13.656 1 85 201 LYS B C 1
ATOM 3391 O O . LYS B 1 201 ? 7.48 -7.375 -13.875 1 85 201 LYS B O 1
ATOM 3396 N N . VAL B 1 202 ? 8.016 -9.055 -12.492 1 83.69 202 VAL B N 1
ATOM 3397 C CA . VAL B 1 202 ? 8.109 -8.172 -11.328 1 83.69 202 VAL B CA 1
ATOM 3398 C C . VAL B 1 202 ? 9.234 -7.16 -11.539 1 83.69 202 VAL B C 1
ATOM 3400 O O . VAL B 1 202 ? 9.062 -5.973 -11.266 1 83.69 202 VAL B O 1
ATOM 3403 N N . ARG B 1 203 ? 10.352 -7.613 -11.953 1 78.38 203 ARG B N 1
ATOM 3404 C CA . ARG B 1 203 ? 11.516 -6.758 -12.18 1 78.38 203 ARG B CA 1
ATOM 3405 C C . ARG B 1 203 ? 11.242 -5.742 -13.281 1 78.38 203 ARG B C 1
ATOM 3407 O O . ARG B 1 203 ? 11.805 -4.645 -13.273 1 78.38 203 ARG B O 1
ATOM 3414 N N . GLY B 1 204 ? 10.461 -6.184 -14.148 1 77.69 204 GLY B N 1
ATOM 3415 C CA . GLY B 1 204 ? 10.141 -5.305 -15.266 1 77.69 204 GLY B CA 1
ATOM 3416 C C . GLY B 1 204 ? 9.219 -4.164 -14.891 1 77.69 204 GLY B C 1
ATOM 3417 O O . GLY B 1 204 ? 9.109 -3.182 -15.625 1 77.69 204 GLY B O 1
ATOM 3418 N N . GLN B 1 205 ? 8.648 -4.379 -13.773 1 74.75 205 GLN B N 1
ATOM 3419 C CA . GLN B 1 205 ? 7.742 -3.32 -13.344 1 74.75 205 GLN B CA 1
ATOM 3420 C C . GLN B 1 205 ? 8.508 -2.176 -12.688 1 74.75 205 GLN B C 1
ATOM 3422 O O . GLN B 1 205 ? 9.477 -2.404 -11.961 1 74.75 205 GLN B O 1
ATOM 3427 N N . GLN B 1 206 ? 8.539 -0.952 -13.109 1 61.25 206 GLN B N 1
ATOM 3428 C CA . GLN B 1 206 ? 9.242 0.232 -12.625 1 61.25 206 GLN B CA 1
ATOM 3429 C C . GLN B 1 206 ? 9.023 0.427 -11.133 1 61.25 206 GLN B C 1
ATOM 3431 O O . GLN B 1 206 ? 9.922 0.883 -10.422 1 61.25 206 GLN B O 1
ATOM 3436 N N . HIS B 1 207 ? 7.84 0.063 -10.68 1 59.66 207 HIS B N 1
ATOM 3437 C CA . HIS B 1 207 ? 7.484 0.444 -9.312 1 59.66 207 HIS B CA 1
ATOM 3438 C C . HIS B 1 207 ? 7.684 -0.717 -8.344 1 59.66 207 HIS B C 1
ATOM 3440 O O . HIS B 1 207 ? 7.402 -0.591 -7.152 1 59.66 207 HIS B O 1
ATOM 3446 N N . THR B 1 208 ? 8.195 -1.845 -8.82 1 57.25 208 THR B N 1
ATOM 3447 C CA . THR B 1 208 ? 8.125 -3.012 -7.949 1 57.25 208 THR B CA 1
ATOM 3448 C C . THR B 1 208 ? 9.516 -3.373 -7.418 1 57.25 208 THR B C 1
ATOM 3450 O O . THR B 1 208 ? 9.852 -4.551 -7.316 1 57.25 208 THR B O 1
ATOM 3453 N N . HIS B 1 209 ? 10.359 -2.445 -7.262 1 54.31 209 HIS B N 1
ATOM 3454 C CA . HIS B 1 209 ? 11.609 -2.912 -6.668 1 54.31 209 HIS B CA 1
ATOM 3455 C C . HIS B 1 209 ? 11.375 -3.486 -5.273 1 54.31 209 HIS B C 1
ATOM 3457 O O . HIS B 1 209 ? 12.25 -3.406 -4.414 1 54.31 209 HIS B O 1
ATOM 3463 N N . THR B 1 210 ? 10.102 -3.928 -4.941 1 54.66 210 THR B N 1
ATOM 3464 C CA . THR B 1 210 ? 9.883 -4.25 -3.537 1 54.66 210 THR B CA 1
ATOM 3465 C C . THR B 1 210 ? 9.562 -5.734 -3.365 1 54.66 210 THR B C 1
ATOM 3467 O O . THR B 1 210 ? 8.578 -6.09 -2.719 1 54.66 210 THR B O 1
ATOM 3470 N N . PRO B 1 211 ? 10.211 -6.629 -4.191 1 51.47 211 PRO B N 1
ATOM 3471 C CA . PRO B 1 211 ? 9.742 -8 -3.967 1 51.47 211 PRO B CA 1
ATOM 3472 C C . PRO B 1 211 ? 9.766 -8.398 -2.492 1 51.47 211 PRO B C 1
ATOM 3474 O O . PRO B 1 211 ? 8.906 -9.156 -2.037 1 51.47 211 PRO B O 1
ATOM 3477 N N . GLN B 1 212 ? 10.734 -7.73 -1.773 1 58.44 212 GLN B N 1
ATOM 3478 C CA . GLN B 1 212 ? 10.984 -8.211 -0.417 1 58.44 212 GLN B CA 1
ATOM 3479 C C . GLN B 1 212 ? 9.859 -7.797 0.525 1 58.44 212 GLN B C 1
ATOM 3481 O O . GLN B 1 212 ? 9.625 -8.445 1.549 1 58.44 212 GLN B O 1
ATOM 3486 N N . LEU B 1 213 ? 9.141 -6.855 -0.012 1 62.03 213 LEU B N 1
ATOM 3487 C CA . LEU B 1 213 ? 8.07 -6.402 0.87 1 62.03 213 LEU B CA 1
ATOM 3488 C C . LEU B 1 213 ? 7.039 -7.504 1.086 1 62.03 213 LEU B C 1
ATOM 3490 O O . LEU B 1 213 ? 6.523 -7.672 2.195 1 62.03 213 LEU B O 1
ATOM 3494 N N . CYS B 1 214 ? 6.848 -8.133 -0.009 1 57.97 214 CYS B N 1
ATOM 3495 C CA . CYS B 1 214 ? 5.746 -9.086 0.05 1 57.97 214 CYS B CA 1
ATOM 3496 C C . CYS B 1 214 ? 6.121 -10.297 0.897 1 57.97 214 CYS B C 1
ATOM 3498 O O . CYS B 1 214 ? 5.246 -11.055 1.33 1 57.97 214 CYS B O 1
ATOM 3500 N N . PHE B 1 215 ? 7.457 -10.43 1.109 1 56.84 215 PHE B N 1
ATOM 3501 C CA . PHE B 1 215 ? 7.879 -11.555 1.934 1 56.84 215 PHE B CA 1
ATOM 3502 C C . PHE B 1 215 ? 8.18 -11.102 3.357 1 56.84 215 PHE B C 1
ATOM 3504 O O . PHE B 1 215 ? 8.648 -11.891 4.18 1 56.84 215 PHE B O 1
ATOM 3511 N N . TYR B 1 216 ? 8 -9.883 3.484 1 54.03 216 TYR B N 1
ATOM 3512 C CA . TYR B 1 216 ? 8.219 -9.352 4.828 1 54.03 216 TYR B CA 1
ATOM 3513 C C . TYR B 1 216 ? 7.105 -9.789 5.773 1 54.03 216 TYR B C 1
ATOM 3515 O O . TYR B 1 216 ? 5.926 -9.641 5.457 1 54.03 216 TYR B O 1
ATOM 3523 N N . ARG B 1 217 ? 7.375 -10.68 6.656 1 49.38 217 ARG B N 1
ATOM 3524 C CA . ARG B 1 217 ? 6.441 -11.039 7.723 1 49.38 217 ARG B CA 1
ATOM 3525 C C . ARG B 1 217 ? 6.578 -10.094 8.906 1 49.38 217 ARG B C 1
ATOM 3527 O O . ARG B 1 217 ? 7.629 -10.039 9.555 1 49.38 217 ARG B O 1
ATOM 3534 N N . PRO B 1 218 ? 5.703 -9.094 9 1 44.5 218 PRO B N 1
ATOM 3535 C CA . PRO B 1 218 ? 5.832 -8.242 10.195 1 44.5 218 PRO B CA 1
ATOM 3536 C C . PRO B 1 218 ? 5.922 -9.055 11.484 1 44.5 218 PRO B C 1
ATOM 3538 O O . PRO B 1 218 ? 5.348 -10.141 11.578 1 44.5 218 PRO B O 1
ATOM 3541 N N . LEU B 1 219 ? 6.961 -8.969 12.25 1 37.22 219 LEU B N 1
ATOM 3542 C CA . LEU B 1 219 ? 7.082 -9.656 13.531 1 37.22 219 LEU B CA 1
ATOM 3543 C C . LEU B 1 219 ? 5.734 -9.719 14.242 1 37.22 219 LEU B C 1
ATOM 3545 O O . LEU B 1 219 ? 5.324 -10.789 14.711 1 37.22 219 LEU B O 1
ATOM 3549 N N . CYS B 1 220 ? 5.527 -8.703 15.266 1 35 220 CYS B N 1
ATOM 3550 C CA . CYS B 1 220 ? 4.727 -8.859 16.469 1 35 220 CYS B CA 1
ATOM 3551 C C . CYS B 1 220 ? 3.246 -8.992 16.141 1 35 220 CYS B C 1
ATOM 3553 O O . CYS B 1 220 ? 2.662 -8.102 15.523 1 35 220 CYS B O 1
ATOM 3555 N N . SER B 1 221 ? 2.666 -10.188 15.883 1 33.16 221 SER B N 1
ATOM 3556 C CA . SER B 1 221 ? 1.272 -10.453 16.219 1 33.16 221 SER B CA 1
ATOM 3557 C C . SER B 1 221 ? 0.803 -9.555 17.359 1 33.16 221 SER B C 1
ATOM 3559 O O . SER B 1 221 ? 1.358 -9.602 18.469 1 33.16 221 SER B O 1
ATOM 3561 N N . ILE B 1 222 ? 0.39 -8.398 17.297 1 30.36 222 ILE B N 1
ATOM 3562 C CA . ILE B 1 222 ? -0.454 -7.938 18.391 1 30.36 222 ILE B CA 1
ATOM 3563 C C . ILE B 1 222 ? -1.357 -9.078 18.859 1 30.36 222 ILE B C 1
ATOM 3565 O O . ILE B 1 222 ? -2.139 -9.625 18.078 1 30.36 222 ILE B O 1
ATOM 3569 N N . PRO B 1 223 ? -0.945 -9.82 19.938 1 27.16 223 PRO B N 1
ATOM 3570 C CA . PRO B 1 223 ? -1.898 -10.742 20.578 1 27.16 223 PRO B CA 1
ATOM 3571 C C . PRO B 1 223 ? -3.328 -10.203 20.562 1 27.16 223 PRO B C 1
ATOM 3573 O O . PRO B 1 223 ? -3.537 -8.992 20.641 1 27.16 223 PRO B O 1
ATOM 3576 N N . ASP B 1 224 ? -4.203 -10.867 19.875 1 25.83 224 ASP B N 1
ATOM 3577 C CA . ASP B 1 224 ? -5.59 -10.695 20.297 1 25.83 224 ASP B CA 1
ATOM 3578 C C . ASP B 1 224 ? -5.68 -10.469 21.812 1 25.83 224 ASP B C 1
ATOM 3580 O O . ASP B 1 224 ? -5.246 -11.312 22.594 1 25.83 224 ASP B O 1
ATOM 3584 N N . ARG B 1 225 ? -5.695 -9.336 22.453 1 20.92 225 ARG B N 1
ATOM 3585 C CA . ARG B 1 225 ? -6.348 -9.336 23.75 1 20.92 225 ARG B CA 1
ATOM 3586 C C . ARG B 1 225 ? -7.762 -9.898 23.656 1 20.92 225 ARG B C 1
ATOM 3588 O O . ARG B 1 225 ? -8.492 -9.617 22.703 1 20.92 225 ARG B O 1
#

Solvent-accessible surface area (backbone atoms only — not comparable to full-atom values): 24586 Å² total; per-residue (Å²): 116,71,69,68,53,57,53,51,61,46,41,79,36,49,50,22,53,29,75,42,76,88,39,69,32,35,30,33,66,33,78,59,90,46,31,38,41,37,37,39,31,68,59,53,42,45,27,28,39,74,40,44,52,69,58,47,38,53,50,44,41,70,62,22,72,89,60,85,72,57,51,57,60,56,40,52,51,47,51,64,62,44,48,50,62,46,64,42,52,66,82,69,42,60,96,66,56,45,67,42,57,46,77,45,93,88,69,30,39,36,35,42,36,40,36,72,51,95,90,34,81,36,48,48,71,48,67,24,36,73,42,54,44,46,55,47,18,59,71,42,39,46,19,36,46,51,47,31,39,54,40,49,50,48,40,52,51,50,49,51,51,41,49,45,48,43,52,34,48,49,42,31,48,76,72,67,48,66,68,88,54,74,86,43,67,70,80,80,73,52,66,66,62,51,51,50,51,49,50,51,54,42,66,66,37,77,58,32,40,40,67,48,53,56,69,56,69,80,75,81,69,74,70,83,124,115,71,68,68,52,58,54,51,61,46,41,78,37,49,49,23,53,28,76,40,77,88,40,71,31,35,31,31,66,35,78,61,90,44,30,39,40,39,38,39,31,68,60,53,44,44,28,28,38,74,43,43,50,69,57,48,39,54,48,44,41,70,61,23,74,88,59,85,72,57,53,56,59,56,40,54,51,47,49,65,61,44,46,52,60,47,65,41,52,64,82,68,42,61,96,67,55,46,67,42,56,45,77,43,92,87,69,30,41,37,35,42,35,40,36,74,51,96,90,33,82,34,48,48,70,48,67,23,36,72,42,55,47,46,53,47,18,59,72,42,38,45,18,37,46,52,49,31,39,53,39,50,49,48,40,53,51,50,50,52,52,43,48,46,48,44,51,33,49,50,42,31,48,75,70,67,48,67,68,89,53,74,88,43,66,71,79,80,73,53,67,67,60,52,50,51,52,49,50,51,53,41,66,65,36,79,57,32,41,41,68,48,52,57,67,54,69,81,75,81,70,74,69,82,126